Protein AF-A0AAD5H0U2-F1 (afdb_monomer_lite)

InterPro domains:
  IPR005595 Translocon-associated protein (TRAP), alpha subunit [PF03896] (40-201)
  IPR007701 Interferon-related developmental regulator, N-terminal [PF05004] (285-503)
  IPR011989 Armadillo-like helical [G3DSA:1.25.10.10] (291-511)
  IPR016024 Armadillo-type fold [SSF48371] (304-505)
  IPR039777 Interferon-related developmental regulator [PTHR12354] (258-502)

Secondary structure (DSSP, 8-state):
-HHHHHHHHHHHHHHHTT--------EEEEEE-SS-TTSEEETTSEEEEEEEEEE-SSS-EEEEEEEEEEEETTEEEEEEEEPPPEEEEEEEE-TT-EEEEEEEEE--TT--SSEEEEEEEEEEEETTEEEEEEEEEEEEEEE----SS-HHHHHHHHHHHHHHHHHHHHHHHHHHHTT-S--PPPPPPPPPPP--TTSTTTTSTT-TTTTS-------------------------------------------------------------------------------------HHHHHHHHTT-S-HHHHHHHHHHHHHHHTT--HHHHHHTHHHHHHHHHHHHHH--HHHHHHHHHHHHHHHHHH-SSHHHHHHHHHHHHHHHHHHHH-S-HHHHHHHHHHHHHHHHHH-SSHHHHHHHHHHHHHHHHHHHTT-S-HHHHHHHHHHHHHHHTTS-GGG--HHHHHHHHHHHHHHTTSS-HHHHHHHHHHHHHHHHHTTGGGSPPPPPPP--S---THHHHHTTS-PPPEEEE-TTS-EEEE-SHHHHHHHHHHHHHHTTHHHHHHHH-HHHHHHHT--PPPP------HHHHHHHTSTTSHHHHHHHHHHHHHHHHHHHHHHHTTTTT-

Radius of gyration: 42.43 Å; chains: 1; bounding box: 131×98×156 Å

Organism: NCBI:txid2649997

Sequence (634 aa):
MARAVALLFGAALLLAACGAVRAQEELEVHNWWPEHPTKSFFAGKPASCVLGVRNIGSSTLNVTYALANLASPYNASMNLYNFTSQYLGDVQLAQGGETSAEYSIHLPRQLPPREFILQLTLVYAAAGQFKTKLFFNETIQVIEEPTLFDTQLIGLYIIGLALVGFLAYLALEFGKSKGWVKKSKPAPRPAAISTNKDEWLRGTAADPKLKKRTLPASQTAAQNGLLESAEPASFSSSLEARDTRTVMGRRKSSAGGSEHDSESLCSREDLGSRASGGRRGSGARDRDEDYEELEVDPFDTAVEQLYEKRATTRESALSTLVGLMATYRYDDCAFREDTLTQLFLTSMRRGKEAEACLAAKALGLHVTTLGASNASEGIYREAEPLMEPMLLTGKNAAVRVAVAEALSVLCFIGSEGAAETLHSMHTLWRVVMAGWKHSAASAVVTAALRGWAFLLTTVPSHQLDSHFVETHLGLLAQLLNGSDVDVRGAAGEAIALLWEMGDLSSLPESPRPPPSTRQPNSLAALAGEYVPEQKVKLRHGDALVVRGLPDNIRFNYLRSYLADAFQSHLQSNELLHEVFRFSPAEEPEERLTPLEKRLFRSKSSTDMRDRTEQRRKERATMSHYKHGSLADYA

Foldseek 3Di:
DVVVVVVVVVVVVVVVVVPPPPPPPQKDKDKDWPPCNVLEAEAQDKTKIKIKIWGQHQFKKWFFKKWKFKAAPVDPVHTPGTFDIDTFPRDIAHHGRMDIGMDMDGHHNPDPFAKIWMWMKTWMDTPRDIDIDTNGTDIGTYHYDPDPDDPVVVVVVVVVVVVVVVVVVVVVVVCVVVVVDDDDDDDDDPDDDDPPVCPVVPPPPNNPVVVPDDDDDDDDDDDDDDDDDDDDDDDDDDDDDDDDDDDDDDDDDDDDDDDDDDDDDDDDDDDDDDDDDDDDDDDDDDDPPPPPPPDDDLLVVLLVQLPDPDQVSVLVSLVSLLVVLLLQPQVSLVVCLVSLLVSLLVQLVPDDLSSNLSSLLSLLSSLLSPFQDPSLQVSLVVVVVSLLCCLQVNPDQNSNLSSLLSNLSSCVGHPPDQVSLVVNLVSLVSLLVCVVVVNHDPSSNLSSLLSNLLSLLRHALVVLDPVVCVVLVVSLVVQLVDPDPSSVLSSLLSNLSSCVSNVVVPPDDDDDDDDDPDDDPSVVSVVVNDDDWDWDAAPQGDIQTADDSNRVSNVVSVCVSSPSSVRSCCQPPPNVCVSSVHDDDDDDPPPQPPVRVCQCVDCPHPVNVVVVVVVVVVVVVVVVVVVVVVVVPD

pLDDT: mean 75.13, std 23.37, range [25.98, 98.56]

Structure (mmCIF, N/CA/C/O backbone):
data_AF-A0AAD5H0U2-F1
#
_entry.id   AF-A0AAD5H0U2-F1
#
loop_
_atom_site.group_PDB
_atom_site.id
_atom_site.type_symbol
_atom_site.label_atom_id
_atom_site.label_alt_id
_atom_site.label_comp_id
_atom_site.label_asym_id
_atom_site.label_entity_id
_atom_site.label_seq_id
_atom_site.pdbx_PDB_ins_code
_atom_site.Cartn_x
_atom_site.Cartn_y
_atom_site.Cartn_z
_atom_site.occupancy
_atom_site.B_iso_or_equiv
_atom_site.auth_seq_id
_atom_site.auth_comp_id
_atom_site.auth_asym_id
_atom_site.auth_atom_id
_atom_site.pdbx_PDB_model_num
ATOM 1 N N . MET A 1 1 ? 58.559 12.120 -14.656 1.00 51.09 1 MET A N 1
ATOM 2 C CA . MET A 1 1 ? 57.139 12.067 -14.241 1.00 51.09 1 MET A CA 1
ATOM 3 C C . MET A 1 1 ? 56.385 13.362 -14.560 1.00 51.09 1 MET A C 1
ATOM 5 O O . MET A 1 1 ? 55.774 13.407 -15.618 1.00 51.09 1 MET A O 1
ATOM 9 N N . ALA A 1 2 ? 56.468 14.433 -13.755 1.00 46.28 2 ALA A N 1
ATOM 10 C CA . ALA A 1 2 ? 55.566 15.600 -13.867 1.00 46.28 2 ALA A CA 1
ATOM 11 C C . ALA A 1 2 ? 55.479 16.286 -15.256 1.00 46.28 2 ALA A C 1
ATOM 13 O O . ALA A 1 2 ? 54.396 16.678 -15.679 1.00 46.28 2 ALA A O 1
ATOM 14 N N . ARG A 1 3 ? 56.586 16.385 -16.010 1.00 42.12 3 ARG A N 1
ATOM 15 C CA . ARG A 1 3 ? 56.593 17.014 -17.350 1.00 42.12 3 ARG A CA 1
ATOM 16 C C . ARG A 1 3 ? 55.916 16.198 -18.463 1.00 42.12 3 ARG A C 1
ATOM 18 O O . ARG A 1 3 ? 55.515 16.789 -19.457 1.00 42.12 3 ARG A O 1
ATOM 25 N N . ALA A 1 4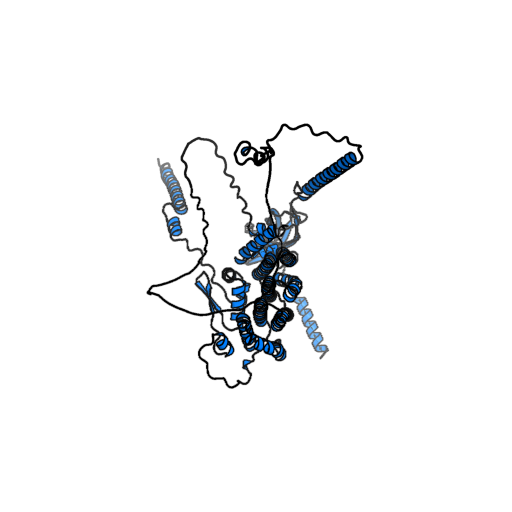 ? 55.765 14.881 -18.307 1.00 43.44 4 ALA A N 1
ATOM 26 C CA . ALA A 1 4 ? 55.090 14.041 -19.305 1.00 43.44 4 ALA A CA 1
ATOM 27 C C . ALA A 1 4 ? 53.557 14.106 -19.167 1.00 43.44 4 ALA A C 1
ATOM 29 O O . ALA A 1 4 ? 52.842 14.135 -20.164 1.00 43.44 4 ALA A O 1
ATOM 30 N N . VAL A 1 5 ? 53.059 14.205 -17.929 1.00 45.62 5 VAL A N 1
ATOM 31 C CA . VAL A 1 5 ? 51.620 14.311 -17.634 1.00 45.62 5 VAL A CA 1
ATOM 32 C C . VAL A 1 5 ? 51.046 15.638 -18.149 1.00 45.62 5 VAL A C 1
ATOM 34 O O . VAL A 1 5 ? 49.972 15.649 -18.742 1.00 45.62 5 VAL A O 1
ATOM 37 N N . ALA A 1 6 ? 51.792 16.741 -18.021 1.00 42.88 6 ALA A N 1
ATOM 38 C CA . ALA A 1 6 ? 51.368 18.054 -18.518 1.00 42.88 6 ALA A CA 1
ATOM 39 C C . ALA A 1 6 ? 51.162 18.101 -20.049 1.00 42.88 6 ALA A C 1
ATOM 41 O O . ALA A 1 6 ? 50.244 18.767 -20.521 1.00 42.88 6 ALA A O 1
ATOM 42 N N . LEU A 1 7 ? 51.974 17.374 -20.827 1.00 45.50 7 LEU A N 1
ATOM 43 C CA . LEU A 1 7 ? 51.831 17.306 -22.288 1.00 45.50 7 LEU A CA 1
ATOM 44 C C . LEU A 1 7 ? 50.640 16.441 -22.727 1.00 45.50 7 LEU A C 1
ATOM 46 O O . LEU A 1 7 ? 49.968 16.792 -23.693 1.00 45.50 7 LEU A O 1
ATOM 50 N N . LEU A 1 8 ? 50.332 15.363 -21.998 1.00 42.50 8 LEU A N 1
ATOM 51 C CA . LEU A 1 8 ? 49.153 14.533 -22.271 1.00 42.50 8 LEU A CA 1
ATOM 52 C C . LEU A 1 8 ? 47.843 15.266 -21.942 1.00 42.50 8 LEU A C 1
ATOM 54 O O . LEU A 1 8 ? 46.913 15.227 -22.744 1.00 42.50 8 LEU A O 1
ATOM 58 N N . PHE A 1 9 ? 47.788 16.012 -20.832 1.00 41.91 9 PHE A N 1
ATOM 59 C CA . PHE A 1 9 ? 46.635 16.872 -20.529 1.00 41.91 9 PHE A CA 1
ATOM 60 C C . PHE A 1 9 ? 46.504 18.055 -21.504 1.00 41.91 9 PHE A C 1
ATOM 62 O O . PHE A 1 9 ? 45.391 18.385 -21.907 1.00 41.91 9 PHE A O 1
ATOM 69 N N . GLY A 1 10 ? 47.616 18.654 -21.949 1.00 41.25 10 GLY A N 1
ATOM 70 C CA . GLY A 1 10 ? 47.598 19.707 -22.972 1.00 41.25 10 GLY A CA 1
ATOM 71 C C . GLY A 1 10 ? 47.077 19.225 -24.332 1.00 41.25 10 GLY A C 1
ATOM 72 O O . GLY A 1 10 ? 46.270 19.909 -24.959 1.00 41.25 10 GLY A O 1
ATOM 73 N N . ALA A 1 11 ? 47.477 18.025 -24.766 1.00 42.22 11 ALA A N 1
ATOM 74 C CA . ALA A 1 11 ? 46.985 17.418 -26.004 1.00 42.22 11 ALA A CA 1
ATOM 75 C C . ALA A 1 11 ? 45.500 17.021 -25.915 1.00 42.22 11 ALA A C 1
ATOM 77 O O . ALA A 1 11 ? 44.752 17.247 -26.866 1.00 42.22 11 ALA A O 1
ATOM 78 N N . ALA A 1 12 ? 45.049 16.497 -24.769 1.00 40.84 12 ALA A N 1
ATOM 79 C CA . ALA A 1 12 ? 43.639 16.180 -24.541 1.00 40.84 12 ALA A CA 1
ATOM 80 C C . ALA A 1 12 ? 42.747 17.438 -24.550 1.00 40.84 12 ALA A C 1
ATOM 82 O O . ALA A 1 12 ? 41.661 17.411 -25.126 1.00 40.84 12 ALA A O 1
ATOM 83 N N . LEU A 1 13 ? 43.218 18.558 -23.987 1.00 39.84 13 LEU A N 1
ATOM 84 C CA . LEU A 1 13 ? 42.472 19.822 -23.990 1.00 39.84 13 LEU A CA 1
ATOM 85 C C . LEU A 1 13 ? 42.392 20.454 -25.395 1.00 39.84 13 LEU A C 1
ATOM 87 O O . LEU A 1 13 ? 41.360 21.014 -25.759 1.00 39.84 13 LEU A O 1
ATOM 91 N N . LEU A 1 14 ? 43.442 20.315 -26.214 1.00 35.66 14 LEU A N 1
ATOM 92 C CA . LEU A 1 14 ? 43.437 20.755 -27.617 1.00 35.66 14 LEU A CA 1
ATOM 93 C C . LEU A 1 14 ? 42.592 19.855 -28.535 1.00 35.66 14 LEU A C 1
ATOM 95 O O . LEU A 1 14 ? 41.986 20.360 -29.478 1.00 35.66 14 LEU A O 1
ATOM 99 N N . LEU A 1 15 ? 42.483 18.555 -28.244 1.00 37.56 15 LEU A N 1
ATOM 100 C CA . LEU A 1 15 ? 41.552 17.659 -28.941 1.00 37.56 15 LEU A CA 1
ATOM 101 C C . LEU A 1 15 ? 40.092 17.893 -28.518 1.00 37.56 15 LEU A C 1
ATOM 103 O O . LEU A 1 15 ? 39.211 17.883 -29.375 1.00 37.56 15 LEU A O 1
ATOM 107 N N . ALA A 1 16 ? 39.830 18.216 -27.247 1.00 37.59 16 ALA A N 1
ATOM 108 C CA . ALA A 1 16 ? 38.506 18.651 -26.795 1.00 37.59 16 ALA A CA 1
ATOM 109 C C . ALA A 1 16 ? 38.074 19.980 -27.453 1.00 37.59 16 ALA A C 1
ATOM 111 O O . ALA A 1 16 ? 36.916 20.131 -27.838 1.00 37.59 16 ALA A O 1
ATOM 112 N N . ALA A 1 17 ? 39.009 20.912 -27.670 1.00 37.09 17 ALA A N 1
ATOM 113 C CA . ALA A 1 17 ? 38.752 22.175 -28.368 1.00 37.09 17 ALA A CA 1
ATOM 114 C C . ALA A 1 17 ? 38.526 22.028 -29.891 1.00 37.09 17 ALA A C 1
ATOM 116 O O . ALA A 1 17 ? 38.023 22.956 -30.520 1.00 37.09 17 ALA A O 1
ATOM 117 N N . CYS A 1 18 ? 38.866 20.879 -30.487 1.00 38.56 18 CYS A N 1
ATOM 118 C CA . CYS A 1 18 ? 38.651 20.591 -31.912 1.00 38.56 18 CYS A CA 1
ATOM 119 C C . CYS A 1 18 ? 37.431 19.675 -32.170 1.00 38.56 18 CYS A C 1
ATOM 121 O O . CYS A 1 18 ? 37.037 19.472 -33.314 1.00 38.56 18 CYS A O 1
ATOM 123 N N . GLY A 1 19 ? 36.809 19.142 -31.108 1.00 36.16 19 GLY A N 1
ATOM 124 C CA . GLY A 1 19 ? 35.650 18.241 -31.174 1.00 36.16 19 GLY A CA 1
ATOM 125 C C . GLY A 1 19 ? 34.279 18.927 -31.147 1.00 36.16 19 GLY A C 1
ATOM 126 O O . GLY A 1 19 ? 33.264 18.264 -31.346 1.00 36.16 19 GLY A O 1
ATOM 127 N N . ALA A 1 20 ? 34.220 20.245 -30.937 1.00 38.16 20 ALA A N 1
ATOM 128 C CA . ALA A 1 20 ? 32.982 21.017 -31.018 1.00 38.16 20 ALA A CA 1
ATOM 129 C C . ALA A 1 20 ? 32.611 21.324 -32.480 1.00 38.16 20 ALA A C 1
ATOM 131 O O . ALA A 1 20 ? 32.548 22.485 -32.895 1.00 38.16 20 ALA A O 1
ATOM 132 N N . VAL A 1 21 ? 32.318 20.277 -33.259 1.00 37.50 21 VAL A N 1
ATOM 133 C CA . VAL A 1 21 ? 31.490 20.429 -34.460 1.00 37.50 21 VAL A CA 1
ATOM 134 C C . VAL A 1 21 ? 30.130 20.909 -33.969 1.00 37.50 21 VAL A C 1
ATOM 136 O O . VAL A 1 21 ? 29.299 20.116 -33.528 1.00 37.50 21 VAL A O 1
ATOM 139 N N . ARG A 1 22 ? 29.910 22.229 -34.003 1.00 35.88 22 ARG A N 1
ATOM 140 C CA . ARG A 1 22 ? 28.562 22.790 -33.910 1.00 35.88 22 ARG A CA 1
ATOM 141 C C . ARG A 1 22 ? 27.744 22.086 -34.983 1.00 35.88 22 ARG A C 1
ATOM 143 O O . ARG A 1 22 ? 28.057 22.237 -36.163 1.00 35.88 22 ARG A O 1
ATOM 150 N N . ALA A 1 23 ? 26.744 21.308 -34.573 1.00 42.91 23 ALA A N 1
ATOM 151 C CA . ALA A 1 23 ? 25.759 20.781 -35.501 1.00 42.91 23 ALA A CA 1
ATOM 152 C C . ALA A 1 23 ? 25.194 21.984 -36.258 1.00 42.91 23 ALA A C 1
ATOM 154 O O . ALA A 1 23 ? 24.622 22.888 -35.647 1.00 42.91 23 ALA A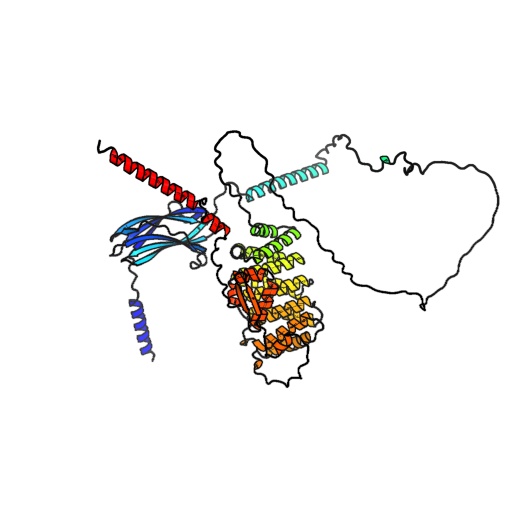 O 1
ATOM 155 N N . GLN A 1 24 ? 25.471 22.054 -37.559 1.00 52.97 24 GLN A N 1
ATOM 156 C CA . GLN A 1 24 ? 25.065 23.189 -38.368 1.00 52.97 24 GLN A CA 1
ATOM 157 C C . GLN A 1 24 ? 23.539 23.171 -38.413 1.00 52.97 24 GLN A C 1
ATOM 159 O O . GLN A 1 24 ? 22.956 22.193 -38.875 1.00 52.97 24 GLN A O 1
ATOM 164 N N . GLU A 1 25 ? 22.891 24.193 -37.852 1.00 61.59 25 GLU A N 1
ATOM 165 C CA . GLU A 1 25 ? 21.433 24.218 -37.762 1.00 61.59 25 GLU A CA 1
ATOM 166 C C . GLU A 1 25 ? 20.844 24.359 -39.168 1.00 61.59 25 GLU A C 1
ATOM 168 O O . GLU A 1 25 ? 20.844 25.428 -39.771 1.00 61.59 25 GLU A O 1
ATOM 173 N N . GLU A 1 26 ? 20.371 23.236 -39.709 1.00 74.19 26 GLU A N 1
ATOM 174 C CA . GLU A 1 26 ? 19.729 23.156 -41.024 1.00 74.19 26 GLU A CA 1
ATOM 175 C C . GLU A 1 26 ? 18.341 23.827 -41.028 1.00 74.19 26 GLU A C 1
ATOM 177 O O . GLU A 1 26 ? 17.820 24.166 -42.090 1.00 74.19 26 GLU A O 1
ATOM 182 N N . LEU A 1 27 ? 17.740 24.024 -39.850 1.00 85.75 27 LEU A N 1
ATOM 183 C CA . LEU A 1 27 ? 16.349 24.429 -39.680 1.00 85.75 27 LEU A CA 1
ATOM 184 C C . LEU A 1 27 ? 16.178 25.382 -38.490 1.00 85.75 27 LEU A C 1
ATOM 186 O O . LEU A 1 27 ? 16.463 25.013 -37.346 1.00 85.75 27 LEU A O 1
ATOM 190 N N . GLU A 1 28 ? 15.647 26.570 -38.764 1.00 90.25 28 GLU A N 1
ATOM 191 C CA . GLU A 1 28 ? 15.173 27.526 -37.761 1.00 90.25 28 GLU A CA 1
ATOM 192 C C . GLU A 1 28 ? 13.647 27.426 -37.648 1.00 90.25 28 GLU A C 1
ATOM 194 O O . GLU A 1 28 ? 12.942 27.263 -38.648 1.00 90.25 28 GLU A O 1
ATOM 199 N N . VAL A 1 29 ? 13.136 27.477 -36.416 1.00 92.00 29 VAL A N 1
ATOM 200 C CA . VAL A 1 29 ? 11.700 27.409 -36.127 1.00 92.00 29 VAL A CA 1
ATOM 201 C C . VAL A 1 29 ? 11.357 28.472 -35.094 1.00 92.00 29 VAL A C 1
ATOM 203 O O . VAL A 1 29 ? 11.872 28.453 -33.976 1.00 92.00 29 VAL A O 1
ATOM 206 N N . HIS A 1 30 ? 10.462 29.379 -35.461 1.00 91.31 30 HIS A N 1
ATOM 207 C CA . HIS A 1 30 ? 9.840 30.334 -34.554 1.00 91.31 30 HIS A CA 1
ATOM 208 C C . HIS A 1 30 ? 8.460 29.824 -34.141 1.00 91.31 30 HIS A C 1
ATOM 210 O O . HIS A 1 30 ? 7.782 29.157 -34.919 1.00 91.31 30 HIS A O 1
ATOM 216 N N . ASN A 1 31 ? 8.032 30.163 -32.929 1.00 91.94 31 ASN A N 1
ATOM 217 C CA . ASN A 1 31 ? 6.701 29.860 -32.417 1.00 91.94 31 ASN A CA 1
ATOM 218 C C . ASN A 1 31 ? 5.992 31.154 -32.005 1.00 91.94 31 ASN A C 1
ATOM 220 O O . ASN A 1 31 ? 6.633 32.108 -31.559 1.00 91.94 31 ASN A O 1
ATOM 224 N N . TRP A 1 32 ? 4.673 31.182 -32.158 1.00 91.75 32 TRP A N 1
ATOM 225 C CA . TRP A 1 32 ? 3.825 32.288 -31.738 1.00 91.75 32 TRP A CA 1
ATOM 226 C C . TRP A 1 32 ? 2.471 31.759 -31.259 1.00 91.75 32 TRP A C 1
ATOM 228 O O . TRP A 1 32 ? 1.902 30.851 -31.859 1.00 91.75 32 TRP A O 1
ATOM 238 N N . TRP A 1 33 ? 1.957 32.334 -30.173 1.00 92.19 33 TRP A N 1
ATOM 239 C CA . TRP A 1 33 ? 0.697 31.949 -29.538 1.00 92.19 33 TRP A CA 1
ATOM 240 C C . TRP A 1 33 ? -0.270 33.142 -29.599 1.00 92.19 33 TRP A C 1
ATOM 242 O O . TRP A 1 33 ? -0.166 34.031 -28.750 1.00 92.19 33 TRP A O 1
ATOM 252 N N . PRO A 1 34 ? -1.179 33.213 -30.593 1.00 85.56 34 PRO A N 1
ATOM 253 C CA . PRO A 1 34 ? -2.031 34.388 -30.798 1.00 85.56 34 PRO A CA 1
ATOM 254 C C . PRO A 1 34 ? -2.994 34.642 -29.632 1.00 85.56 34 PRO A C 1
ATOM 256 O O . PRO A 1 34 ? -3.197 35.785 -29.230 1.00 85.56 34 PRO A O 1
ATOM 259 N N . GLU A 1 35 ? -3.559 33.569 -29.074 1.00 85.50 35 GLU A N 1
ATOM 260 C CA . GLU A 1 35 ? -4.569 33.616 -28.005 1.00 85.50 35 GLU A CA 1
ATOM 261 C C . GLU A 1 35 ? -3.949 33.588 -26.597 1.00 85.50 35 GLU A C 1
ATOM 263 O O . GLU A 1 35 ? -4.557 34.056 -25.636 1.00 85.50 35 GLU A O 1
ATOM 268 N N . HIS A 1 36 ? -2.711 33.091 -26.478 1.00 87.69 36 HIS A N 1
ATOM 269 C CA . HIS A 1 36 ? -2.016 32.863 -25.205 1.00 87.69 36 HIS A CA 1
ATOM 270 C C . HIS A 1 36 ? -0.606 33.497 -25.170 1.00 87.69 36 HIS A C 1
ATOM 272 O O . HIS A 1 36 ? 0.373 32.806 -24.875 1.00 87.69 36 HIS A O 1
ATOM 278 N N . PRO A 1 37 ? -0.451 34.814 -25.430 1.00 85.62 37 PRO A N 1
ATOM 279 C CA . PRO A 1 37 ? 0.863 35.471 -25.493 1.00 85.62 37 PRO A CA 1
ATOM 280 C C . PRO A 1 37 ? 1.630 35.440 -24.158 1.00 85.62 37 PRO A C 1
ATOM 282 O O . PRO A 1 37 ? 2.854 35.533 -24.138 1.00 85.62 37 PRO A O 1
ATOM 285 N N . THR A 1 38 ? 0.918 35.284 -23.040 1.00 86.25 38 THR A N 1
ATOM 286 C CA . THR A 1 38 ? 1.452 35.128 -21.678 1.00 86.25 38 THR A CA 1
ATOM 287 C C . THR A 1 38 ? 1.783 33.680 -21.301 1.00 86.25 38 THR A C 1
ATOM 289 O O . THR A 1 38 ? 2.194 33.447 -20.169 1.00 86.25 38 THR A O 1
ATOM 292 N N . LYS A 1 39 ? 1.612 32.703 -22.211 1.00 88.69 39 LYS A N 1
ATOM 293 C CA . LYS A 1 39 ? 1.815 31.254 -21.965 1.00 88.69 39 LYS A CA 1
ATOM 294 C C . LYS A 1 39 ? 0.940 30.693 -20.829 1.00 88.69 39 LYS A C 1
ATOM 296 O O . LYS A 1 39 ? 1.278 29.697 -20.188 1.00 88.69 39 LYS A O 1
ATOM 301 N N . SER A 1 40 ? -0.196 31.348 -20.597 1.00 90.38 40 SER A N 1
ATOM 302 C CA . SER A 1 40 ? -1.229 30.976 -19.633 1.00 90.38 40 SER A CA 1
ATOM 303 C C . SER A 1 40 ? -2.427 30.370 -20.362 1.00 90.38 40 SER A C 1
ATOM 305 O O . SER A 1 40 ? -3.055 31.063 -21.166 1.00 90.38 40 SER A O 1
ATOM 307 N N . PHE A 1 41 ? -2.751 29.112 -20.082 1.00 90.94 41 PHE A N 1
ATOM 308 C CA . PHE A 1 41 ? -3.731 28.309 -20.815 1.00 90.94 41 PHE A CA 1
ATOM 309 C C . PHE A 1 41 ? -4.863 27.824 -19.904 1.00 90.94 41 PHE A C 1
ATOM 311 O O . PHE A 1 41 ? -4.659 27.634 -18.708 1.00 90.94 41 PHE A O 1
ATOM 318 N N . PHE A 1 42 ? -6.041 27.574 -20.476 1.00 89.31 42 PHE A N 1
ATOM 319 C CA . PHE A 1 42 ? -7.185 27.022 -19.746 1.00 89.31 42 PHE A CA 1
ATOM 320 C C . PHE A 1 42 ? -7.277 25.507 -19.941 1.00 89.31 42 PHE A C 1
ATOM 322 O O . PHE A 1 42 ? -7.196 25.013 -21.068 1.00 89.31 42 PHE A O 1
ATOM 329 N N . ALA A 1 43 ? -7.471 24.766 -18.848 1.00 87.19 43 ALA A N 1
ATOM 330 C CA . ALA A 1 43 ? -7.718 23.328 -18.910 1.00 87.19 43 ALA A CA 1
ATOM 331 C C . ALA A 1 43 ? -9.009 23.039 -19.701 1.00 87.19 43 ALA A C 1
ATOM 333 O O . ALA A 1 43 ? -10.048 23.656 -19.475 1.00 87.19 43 ALA A O 1
ATOM 334 N N . GLY A 1 44 ? -8.962 22.097 -20.643 1.00 82.25 44 GLY A N 1
ATOM 335 C CA . GLY A 1 44 ? -10.115 21.704 -21.454 1.00 82.25 44 GLY A CA 1
ATOM 336 C C . GLY A 1 44 ? -10.434 22.564 -22.673 1.00 82.25 44 GLY A C 1
ATOM 337 O O . GLY A 1 44 ? -11.437 22.277 -23.333 1.00 82.25 44 GLY A O 1
ATOM 338 N N . LYS A 1 45 ? -9.629 23.588 -22.983 1.00 84.88 45 LYS A N 1
ATOM 339 C CA . LYS A 1 45 ? -9.765 24.396 -24.203 1.00 84.88 45 LYS A CA 1
ATOM 340 C C . LYS A 1 45 ? -8.674 24.069 -25.233 1.00 84.88 45 LYS A C 1
ATOM 342 O O . LYS A 1 45 ? -7.569 23.675 -24.845 1.00 84.88 45 LYS A O 1
ATOM 347 N N . PRO A 1 46 ? -8.973 24.209 -26.540 1.00 87.94 46 PRO A N 1
ATOM 348 C CA . PRO A 1 46 ? -7.940 24.226 -27.565 1.00 87.94 46 PRO A CA 1
ATOM 349 C C . PRO A 1 46 ? -7.035 25.445 -27.372 1.00 87.94 46 PRO A C 1
ATOM 351 O O . PRO A 1 46 ? -7.499 26.501 -26.947 1.00 87.94 46 PRO A O 1
ATOM 354 N N . ALA A 1 47 ? -5.765 25.303 -27.732 1.00 89.75 47 ALA A N 1
ATOM 355 C CA . ALA A 1 47 ? -4.836 26.410 -27.877 1.00 89.75 47 ALA A CA 1
ATOM 356 C C . ALA A 1 47 ? -3.957 26.184 -29.111 1.00 89.75 47 ALA A C 1
ATOM 358 O O . ALA A 1 47 ? -3.318 25.137 -29.247 1.00 89.75 47 ALA A O 1
ATOM 359 N N . SER A 1 48 ? -3.913 27.170 -30.005 1.00 90.62 48 SER A N 1
ATOM 360 C CA . SER A 1 48 ? -3.152 27.085 -31.254 1.00 90.62 48 SER A CA 1
ATOM 361 C C . SER A 1 48 ? -1.792 27.777 -31.170 1.00 90.62 48 SER A C 1
ATOM 363 O O . SER A 1 48 ? -1.679 28.944 -30.785 1.00 90.62 48 SER A O 1
ATOM 365 N N . CYS A 1 49 ? -0.758 27.054 -31.598 1.00 91.81 49 CYS A N 1
ATOM 366 C CA . CYS A 1 49 ? 0.586 27.556 -31.840 1.00 91.81 49 CYS A CA 1
ATOM 367 C C . CYS A 1 49 ? 0.803 27.725 -33.346 1.00 91.81 49 CYS A C 1
ATOM 369 O O . CYS A 1 49 ? 0.687 26.765 -34.108 1.00 91.81 49 CYS A O 1
ATOM 371 N N . VAL A 1 50 ? 1.169 28.926 -33.782 1.00 92.31 50 VAL A N 1
ATOM 372 C CA . VAL A 1 50 ? 1.645 29.168 -35.145 1.00 92.31 50 VAL A CA 1
ATOM 373 C C . VAL A 1 50 ? 3.156 28.965 -35.155 1.00 92.31 50 VAL A C 1
ATOM 375 O O . VAL A 1 50 ? 3.888 29.696 -34.485 1.00 92.31 50 VAL A O 1
ATOM 378 N N . LEU A 1 51 ? 3.628 27.984 -35.922 1.00 91.94 51 LEU A N 1
ATOM 379 C CA . LEU A 1 51 ? 5.049 27.740 -36.144 1.00 91.94 51 LEU A CA 1
ATOM 380 C C . LEU A 1 51 ? 5.487 28.296 -37.504 1.00 91.94 51 LEU A C 1
ATOM 382 O O . LEU A 1 51 ? 4.928 27.951 -38.545 1.00 91.94 51 LEU A O 1
ATOM 386 N N . GLY A 1 52 ? 6.503 29.156 -37.494 1.00 92.38 52 GLY A N 1
ATOM 387 C CA . GLY A 1 52 ? 7.204 29.625 -38.690 1.00 92.38 52 GLY A CA 1
ATOM 388 C C . GLY A 1 52 ? 8.480 28.815 -38.880 1.00 92.38 52 GLY A C 1
ATOM 389 O O . GLY A 1 52 ? 9.329 28.806 -37.994 1.00 92.38 52 GLY A O 1
ATOM 390 N N . VAL A 1 53 ? 8.618 28.125 -40.009 1.00 93.06 53 VAL A N 1
ATOM 391 C CA . VAL A 1 53 ? 9.715 27.188 -40.288 1.00 93.06 53 VAL A CA 1
ATOM 392 C C . VAL A 1 53 ? 10.553 27.713 -41.448 1.00 93.06 53 VAL A C 1
ATOM 394 O O . VAL A 1 53 ? 10.021 27.929 -42.537 1.00 93.06 53 VAL A O 1
ATOM 397 N N . ARG A 1 54 ? 11.862 27.874 -41.231 1.00 92.81 54 ARG A N 1
ATOM 398 C CA . ARG A 1 54 ? 12.825 28.405 -42.205 1.00 92.81 54 ARG A CA 1
ATOM 399 C C . ARG A 1 54 ? 13.955 27.414 -42.471 1.00 92.81 54 ARG A C 1
ATOM 401 O O . ARG A 1 54 ? 14.694 27.038 -41.561 1.00 92.81 54 ARG A O 1
ATOM 408 N N . ASN A 1 55 ? 14.140 27.037 -43.735 1.00 91.50 55 ASN A N 1
ATOM 409 C CA . ASN A 1 55 ? 15.268 26.205 -44.152 1.00 91.50 55 ASN A CA 1
ATOM 410 C C . ASN A 1 55 ? 16.548 27.053 -44.284 1.00 91.50 55 ASN A C 1
ATOM 412 O O . ASN A 1 55 ? 16.651 27.892 -45.181 1.00 91.50 55 ASN A O 1
ATOM 416 N N . ILE A 1 56 ? 17.528 26.820 -43.409 1.00 88.31 56 ILE A N 1
ATOM 417 C CA . ILE A 1 56 ? 18.863 27.453 -43.449 1.00 88.31 56 ILE A CA 1
ATOM 418 C C . ILE A 1 56 ? 19.905 26.500 -44.071 1.00 88.31 56 ILE A C 1
ATOM 420 O O . ILE A 1 56 ? 20.958 26.930 -44.551 1.00 88.31 56 ILE A O 1
ATOM 424 N N . GLY A 1 57 ? 19.601 25.202 -44.113 1.00 82.06 57 GLY A N 1
ATOM 425 C CA . GLY A 1 57 ? 20.433 24.164 -44.702 1.00 82.06 57 GLY A CA 1
ATOM 426 C C . GLY A 1 57 ? 20.630 24.303 -46.215 1.00 82.06 57 GLY A C 1
ATOM 427 O O . GLY A 1 57 ? 19.900 24.983 -46.932 1.00 82.06 57 GLY A O 1
ATOM 428 N N . SER A 1 58 ? 21.645 23.606 -46.723 1.00 79.25 58 SER A N 1
ATOM 429 C CA . SER A 1 58 ? 21.980 23.544 -48.154 1.00 79.25 58 SER A CA 1
ATOM 430 C C . SER A 1 58 ? 21.163 22.515 -48.946 1.00 79.25 58 SER A C 1
ATOM 432 O O . SER A 1 58 ? 21.358 22.382 -50.153 1.00 79.25 58 SER A O 1
ATOM 434 N N . SER A 1 59 ? 20.273 21.766 -48.288 1.00 84.12 59 SER A N 1
ATOM 435 C CA . SER A 1 59 ? 19.456 20.712 -48.902 1.00 84.12 59 SER A CA 1
ATOM 436 C C . SER A 1 59 ? 17.965 21.010 -48.762 1.00 84.12 59 SER A C 1
ATOM 438 O O . SER A 1 59 ? 17.556 21.780 -47.894 1.00 84.12 59 SER A O 1
ATOM 440 N N . THR A 1 60 ? 17.146 20.420 -49.631 1.00 86.31 60 THR A N 1
ATOM 441 C CA . THR A 1 60 ? 15.688 20.513 -49.534 1.00 86.31 60 THR A CA 1
ATOM 442 C C . THR A 1 60 ? 15.185 19.750 -48.310 1.00 86.31 60 THR A C 1
ATOM 444 O O . THR A 1 60 ? 15.556 18.595 -48.084 1.00 86.31 60 THR A O 1
ATOM 447 N N . LEU A 1 61 ? 14.326 20.400 -47.527 1.00 89.31 61 LEU A N 1
ATOM 448 C CA . LEU A 1 61 ? 13.707 19.836 -46.327 1.00 89.31 61 LEU A CA 1
ATOM 449 C C . LEU A 1 61 ? 12.213 19.624 -46.571 1.00 89.31 61 LEU A C 1
ATOM 451 O O . LEU A 1 61 ? 11.601 20.404 -47.294 1.00 89.31 61 LEU A O 1
ATOM 455 N N . ASN A 1 62 ? 11.618 18.608 -45.951 1.00 89.81 62 ASN A N 1
ATOM 456 C CA . ASN A 1 62 ? 10.180 18.354 -46.014 1.00 89.81 62 ASN A CA 1
ATOM 457 C C . ASN A 1 62 ? 9.567 18.465 -44.616 1.00 89.81 62 ASN A C 1
ATOM 459 O O . ASN A 1 62 ? 9.957 17.706 -43.731 1.00 89.81 62 ASN A O 1
ATOM 463 N N . VAL A 1 63 ? 8.638 19.393 -44.391 1.00 90.19 63 VAL A N 1
ATOM 464 C CA . VAL A 1 63 ? 7.996 19.591 -43.079 1.00 90.19 63 VAL A CA 1
ATOM 465 C C . VAL A 1 63 ? 6.787 18.664 -42.966 1.00 90.19 63 VAL A C 1
ATOM 467 O O . VAL A 1 63 ? 5.836 18.813 -43.727 1.00 90.19 63 VAL A O 1
ATOM 470 N N . THR A 1 64 ? 6.836 17.695 -42.046 1.00 87.56 64 THR A N 1
ATOM 471 C CA . THR A 1 64 ? 5.946 16.517 -42.096 1.00 87.56 64 THR A CA 1
ATOM 472 C C . THR A 1 64 ? 4.901 16.496 -40.977 1.00 87.56 64 THR A C 1
ATOM 474 O O . THR A 1 64 ? 3.706 16.523 -41.261 1.00 87.56 64 THR A O 1
ATOM 477 N N . TYR A 1 65 ? 5.319 16.521 -39.707 1.00 90.94 65 TYR A N 1
ATOM 478 C CA . TYR A 1 65 ? 4.426 16.447 -38.543 1.00 90.94 65 TYR A CA 1
ATOM 479 C C . TYR A 1 65 ? 4.906 17.368 -37.421 1.00 90.94 65 TYR A C 1
ATOM 481 O O . TYR A 1 65 ? 6.110 17.556 -37.246 1.00 90.94 65 TYR A O 1
ATOM 489 N N . ALA A 1 66 ? 3.979 17.870 -36.610 1.00 90.56 66 ALA A N 1
ATOM 490 C CA . ALA A 1 66 ? 4.267 18.396 -35.279 1.00 90.56 66 ALA A CA 1
ATOM 491 C C . ALA A 1 66 ? 3.678 17.465 -34.214 1.00 90.56 66 ALA A C 1
ATOM 493 O O . ALA A 1 66 ? 2.642 16.830 -34.420 1.00 90.56 66 ALA A O 1
ATOM 494 N N . LEU A 1 67 ? 4.361 17.375 -33.078 1.00 91.56 67 LEU A N 1
ATOM 495 C CA . LEU A 1 67 ? 3.935 16.623 -31.902 1.00 91.56 67 LEU A CA 1
ATOM 496 C C . LEU A 1 67 ? 4.295 17.403 -30.641 1.00 91.56 67 LEU A C 1
ATOM 498 O O . LEU A 1 67 ? 5.230 18.209 -30.648 1.00 91.56 67 LEU A O 1
ATOM 502 N N . ALA A 1 68 ? 3.579 17.142 -29.554 1.00 90.50 68 ALA A N 1
ATOM 503 C CA . ALA A 1 68 ? 3.878 17.739 -28.264 1.00 90.50 68 ALA A CA 1
ATOM 504 C C . ALA A 1 68 ? 3.745 16.737 -27.125 1.00 90.50 68 ALA A C 1
ATOM 506 O O . ALA A 1 68 ? 2.972 15.783 -27.209 1.00 90.50 68 ALA A O 1
ATOM 507 N N . ASN A 1 69 ? 4.451 17.013 -26.037 1.00 92.44 69 ASN A N 1
ATOM 508 C CA . ASN A 1 69 ? 4.237 16.381 -24.745 1.00 92.44 69 ASN A CA 1
ATOM 509 C C . ASN A 1 69 ? 4.030 17.457 -23.665 1.00 92.44 69 ASN A C 1
ATOM 511 O O . ASN A 1 69 ? 4.362 18.631 -23.852 1.00 92.44 69 ASN A O 1
ATOM 515 N N . LEU A 1 70 ? 3.455 17.040 -22.545 1.00 92.50 70 LEU A N 1
ATOM 516 C CA . LEU A 1 70 ? 3.381 17.797 -21.307 1.00 92.50 70 LEU A CA 1
ATOM 517 C C . LEU A 1 70 ? 4.157 17.014 -20.251 1.00 92.50 70 LEU A C 1
ATOM 519 O O . LEU A 1 70 ? 3.847 15.850 -20.001 1.00 92.50 70 LEU A O 1
ATOM 523 N N . ALA A 1 71 ? 5.146 17.639 -19.628 1.00 90.00 71 ALA A N 1
ATOM 524 C CA . ALA A 1 71 ? 5.997 17.054 -18.603 1.00 90.00 71 ALA A CA 1
ATOM 525 C C . ALA A 1 71 ? 5.829 17.764 -17.250 1.00 90.00 71 ALA A C 1
ATOM 527 O O . ALA A 1 71 ? 5.315 18.885 -17.152 1.00 90.00 71 ALA A O 1
ATOM 528 N N . SER A 1 72 ? 6.259 17.090 -16.185 1.00 87.00 72 SER A N 1
ATOM 529 C CA . SER A 1 72 ? 6.211 17.623 -14.821 1.00 87.00 72 SER A CA 1
ATOM 530 C C . SER A 1 72 ? 7.090 18.874 -14.660 1.00 87.00 72 SER A C 1
ATOM 532 O O . SER A 1 72 ? 8.228 18.866 -15.133 1.00 87.00 72 SER A O 1
ATOM 534 N N . PRO A 1 73 ? 6.638 19.922 -13.936 1.00 82.56 73 PRO A N 1
ATOM 535 C CA . PRO A 1 73 ? 7.458 21.109 -13.664 1.00 82.56 73 PRO A CA 1
ATOM 536 C C . PRO A 1 73 ? 8.735 20.789 -12.871 1.00 82.56 73 PRO A C 1
ATOM 538 O O . PRO A 1 73 ? 9.723 21.509 -12.979 1.00 82.56 73 PRO A O 1
ATOM 541 N N . TYR A 1 74 ? 8.738 19.697 -12.100 1.00 82.06 74 TYR A N 1
ATOM 542 C CA . TYR A 1 74 ? 9.891 19.267 -11.303 1.00 82.06 74 TYR A CA 1
ATOM 543 C C . TYR A 1 74 ? 10.903 18.437 -12.100 1.00 82.06 74 TYR A C 1
ATOM 545 O O . TYR A 1 74 ? 12.063 18.343 -11.703 1.00 82.06 74 TYR A O 1
ATOM 553 N N . ASN A 1 75 ? 10.477 17.808 -13.201 1.00 81.81 75 ASN A N 1
ATOM 554 C CA . ASN A 1 75 ? 11.340 16.958 -14.010 1.00 81.81 75 ASN A CA 1
ATOM 555 C C . ASN A 1 75 ? 10.849 16.861 -15.465 1.00 81.81 75 ASN A C 1
ATOM 557 O O . ASN A 1 75 ? 9.882 16.161 -15.766 1.00 81.81 75 ASN A O 1
ATOM 561 N N . ALA A 1 76 ? 11.595 17.491 -16.374 1.00 74.31 76 ALA A N 1
ATOM 562 C CA . ALA A 1 76 ? 11.322 17.505 -17.810 1.00 74.31 76 ALA A CA 1
ATOM 563 C C . ALA A 1 76 ? 11.481 16.141 -18.516 1.00 74.31 76 ALA A C 1
ATOM 565 O O . ALA A 1 76 ? 11.110 16.038 -19.683 1.00 74.31 76 ALA A O 1
ATOM 566 N N . SER A 1 77 ? 12.037 15.108 -17.862 1.00 75.19 77 SER A N 1
ATOM 567 C CA . SER A 1 77 ? 12.042 13.736 -18.402 1.00 75.19 77 SER A CA 1
ATOM 568 C C . SER A 1 77 ? 10.782 12.937 -18.051 1.00 75.19 77 SER A C 1
ATOM 570 O O . SER A 1 77 ? 10.518 11.914 -18.682 1.00 75.19 77 SER A O 1
ATOM 572 N N . MET A 1 78 ? 9.983 13.401 -17.083 1.00 80.19 78 MET A N 1
ATOM 573 C CA . MET A 1 78 ? 8.737 12.753 -16.678 1.00 80.19 78 MET A CA 1
ATOM 574 C C . MET A 1 78 ? 7.564 13.313 -17.490 1.00 80.19 78 MET A C 1
ATOM 576 O O . MET A 1 78 ? 6.924 14.292 -17.096 1.00 80.19 78 MET A O 1
ATOM 580 N N . ASN A 1 79 ? 7.302 12.686 -18.638 1.00 83.69 79 ASN A N 1
ATOM 581 C CA . ASN A 1 79 ? 6.142 12.979 -19.479 1.00 83.69 79 ASN A CA 1
ATOM 582 C C . ASN A 1 79 ? 4.851 12.559 -18.761 1.00 83.69 79 ASN A C 1
ATOM 584 O O . ASN A 1 79 ? 4.671 11.390 -18.439 1.00 83.69 79 ASN A O 1
ATOM 588 N N . LEU A 1 80 ? 3.956 13.519 -18.540 1.00 82.38 80 LEU A N 1
ATOM 589 C CA . LEU A 1 80 ? 2.625 13.330 -17.962 1.00 82.38 80 LEU A CA 1
ATOM 590 C C . LEU A 1 80 ? 1.561 13.091 -19.041 1.00 82.38 80 LEU A C 1
ATOM 592 O O . LEU A 1 80 ? 0.562 12.426 -18.787 1.00 82.38 80 LEU A O 1
ATOM 596 N N . TYR A 1 81 ? 1.746 13.661 -20.234 1.00 85.25 81 TYR A N 1
ATOM 597 C CA . TYR A 1 81 ? 0.799 13.526 -21.339 1.00 85.25 81 TYR A CA 1
ATOM 598 C C . TYR A 1 81 ? 1.507 13.640 -22.691 1.00 85.25 81 TYR A C 1
ATOM 600 O O . TYR A 1 81 ? 2.391 14.478 -22.854 1.00 85.25 81 TYR A O 1
ATOM 608 N N . ASN A 1 82 ? 1.094 12.845 -23.678 1.00 84.94 82 ASN A N 1
ATOM 609 C CA . ASN A 1 82 ? 1.531 12.979 -25.069 1.00 84.94 82 ASN A CA 1
ATOM 610 C C . ASN A 1 82 ? 0.329 13.400 -25.918 1.00 84.94 82 ASN A C 1
ATOM 612 O O . ASN A 1 82 ? -0.712 12.748 -25.878 1.00 84.94 82 ASN A O 1
ATOM 616 N N . PHE A 1 83 ? 0.469 14.476 -26.690 1.00 82.75 83 PHE A N 1
ATOM 617 C CA . PHE A 1 83 ? -0.581 14.953 -27.588 1.00 82.75 83 PHE A CA 1
ATOM 618 C C . PHE A 1 83 ? -0.491 14.256 -28.949 1.00 82.75 83 PHE A C 1
ATOM 620 O O . PHE A 1 83 ? 0.595 13.918 -29.424 1.00 82.75 83 PHE A O 1
ATOM 627 N N . THR A 1 84 ? -1.642 14.073 -29.598 1.00 73.94 84 THR A N 1
ATOM 628 C CA . THR A 1 84 ? -1.744 13.482 -30.937 1.00 73.94 84 THR A CA 1
ATOM 629 C C . THR A 1 84 ? -0.889 14.245 -31.949 1.00 73.94 84 THR A C 1
ATOM 631 O O . THR A 1 84 ? -1.002 15.463 -32.073 1.00 73.94 84 THR A O 1
ATOM 634 N N . SER A 1 85 ? -0.066 13.529 -32.719 1.00 83.19 85 SER A N 1
ATOM 635 C CA . SER A 1 85 ? 0.722 14.125 -33.801 1.00 83.19 85 SER A CA 1
ATOM 636 C C . SER A 1 85 ? -0.180 14.710 -34.892 1.00 83.19 85 SER A C 1
ATOM 638 O O . SER A 1 85 ? -1.027 14.000 -35.439 1.00 83.19 85 SER A O 1
ATOM 640 N N . GLN A 1 86 ? 0.053 15.963 -35.270 1.00 87.44 86 GLN A N 1
ATOM 641 C CA . GLN A 1 86 ? -0.668 16.641 -36.344 1.00 87.44 86 GLN A CA 1
ATOM 642 C C . GLN A 1 86 ? 0.180 16.644 -37.620 1.00 87.44 86 GLN A C 1
ATOM 644 O O . GLN A 1 86 ? 1.342 17.054 -37.609 1.00 87.44 86 GLN A O 1
ATOM 649 N N . TYR A 1 87 ? -0.405 16.189 -38.726 1.00 87.75 87 TYR A N 1
ATOM 650 C CA . TYR A 1 87 ? 0.221 16.232 -40.048 1.00 87.75 87 TYR A CA 1
ATOM 651 C C . TYR A 1 87 ? 0.201 17.656 -40.610 1.00 87.75 87 TYR A C 1
ATOM 653 O O . TYR A 1 87 ? -0.838 18.316 -40.594 1.00 87.75 87 TYR A O 1
ATOM 661 N N . LEU A 1 88 ? 1.346 18.115 -41.119 1.00 85.81 88 LEU A N 1
ATOM 662 C CA . LEU A 1 88 ? 1.557 19.479 -41.617 1.00 85.81 88 LEU A CA 1
ATOM 663 C C . LEU A 1 88 ? 1.642 19.563 -43.153 1.00 85.81 88 LEU A C 1
ATOM 665 O O . LEU A 1 88 ? 1.945 20.626 -43.689 1.00 85.81 88 LEU A O 1
ATOM 669 N N . GLY A 1 89 ? 1.350 18.469 -43.866 1.00 80.69 89 GLY A N 1
ATOM 670 C CA . GLY A 1 89 ? 1.150 18.486 -45.320 1.00 80.69 89 GLY A CA 1
ATOM 671 C C . GLY A 1 89 ? 2.383 18.230 -46.191 1.00 80.69 89 GLY A C 1
ATOM 672 O O . GLY A 1 89 ? 2.309 18.501 -47.385 1.00 80.69 89 GLY A O 1
ATOM 673 N N . ASP A 1 90 ? 3.489 17.724 -45.630 1.00 84.62 90 ASP A N 1
ATOM 674 C CA . ASP A 1 90 ? 4.724 17.401 -46.370 1.00 84.62 90 ASP A CA 1
ATOM 675 C C . ASP A 1 90 ? 5.225 18.571 -47.241 1.00 84.62 90 ASP A C 1
ATOM 677 O O . ASP A 1 90 ? 5.439 18.448 -48.451 1.00 84.62 90 ASP A O 1
ATOM 681 N N . VAL A 1 91 ? 5.388 19.740 -46.611 1.00 88.19 91 VAL A N 1
ATOM 682 C CA . VAL A 1 91 ? 5.768 20.979 -47.303 1.00 88.19 91 VAL A CA 1
ATOM 683 C C . VAL A 1 91 ? 7.261 20.973 -47.628 1.00 88.19 91 VAL A C 1
ATOM 685 O O . VAL A 1 91 ? 8.105 21.050 -46.731 1.00 88.19 91 VAL A O 1
ATOM 688 N N . GLN A 1 92 ? 7.581 20.939 -48.923 1.00 89.25 92 GLN A N 1
ATOM 689 C CA . GLN A 1 92 ? 8.953 21.003 -49.426 1.00 89.25 92 GLN A CA 1
ATOM 690 C C . GLN A 1 92 ? 9.499 22.436 -49.375 1.00 89.25 92 GLN A C 1
ATOM 692 O O . GLN A 1 92 ? 9.026 23.327 -50.081 1.00 89.25 92 GLN A O 1
ATOM 697 N N . LEU A 1 93 ? 10.551 22.641 -48.584 1.00 89.12 93 LEU A N 1
ATOM 698 C CA . LEU A 1 93 ? 11.290 23.894 -48.466 1.00 89.12 93 LEU A CA 1
ATOM 699 C C . LEU A 1 93 ? 12.632 23.802 -49.199 1.00 89.12 93 LEU A C 1
ATOM 701 O O . LEU A 1 93 ? 13.534 23.060 -48.797 1.00 89.12 93 LEU A O 1
ATOM 705 N N . ALA A 1 94 ? 12.796 24.618 -50.240 1.00 87.75 94 ALA A N 1
ATOM 706 C CA . ALA A 1 94 ? 14.103 24.913 -50.824 1.00 87.75 94 ALA A CA 1
ATOM 707 C C . ALA A 1 94 ? 15.000 25.681 -49.832 1.00 87.75 94 ALA A C 1
ATOM 709 O O . ALA A 1 94 ? 14.517 26.202 -48.826 1.00 87.75 94 ALA A O 1
ATOM 710 N N . GLN A 1 95 ? 16.304 25.768 -50.114 1.00 87.56 95 GLN A N 1
ATOM 711 C CA . GLN A 1 95 ? 17.243 26.561 -49.313 1.00 87.56 95 GLN A CA 1
ATOM 712 C C . GLN A 1 95 ? 16.760 28.017 -49.193 1.00 87.56 95 GLN A C 1
ATOM 714 O O . GLN A 1 95 ? 16.473 28.663 -50.199 1.00 87.56 95 GLN A O 1
ATOM 719 N N . GLY A 1 96 ? 16.682 28.536 -47.965 1.00 84.69 96 GLY A N 1
ATOM 720 C CA . GLY A 1 96 ? 16.163 29.875 -47.671 1.00 84.69 96 GLY A CA 1
ATOM 721 C C . GLY A 1 96 ? 14.637 30.008 -47.743 1.00 84.69 96 GLY A C 1
ATOM 722 O O . GLY A 1 96 ? 14.132 31.106 -47.528 1.00 84.69 96 GLY A O 1
ATOM 723 N N . GLY A 1 97 ? 13.909 28.927 -48.043 1.00 88.00 97 GLY A N 1
ATOM 724 C CA . GLY A 1 97 ? 12.450 28.903 -48.064 1.00 88.00 97 GLY A CA 1
ATOM 725 C C . GLY A 1 97 ? 11.841 28.917 -46.662 1.00 88.00 97 GLY A C 1
ATOM 726 O O . GLY A 1 97 ? 12.385 28.323 -45.726 1.00 88.00 97 GLY A O 1
ATOM 727 N N . GLU A 1 98 ? 10.685 29.564 -46.547 1.00 91.56 98 GLU A N 1
ATOM 728 C CA . GLU A 1 98 ? 9.904 29.692 -45.317 1.00 91.56 98 GLU A CA 1
ATOM 729 C C . GLU A 1 98 ? 8.482 29.158 -45.532 1.00 91.56 98 GLU A C 1
ATOM 731 O O . GLU A 1 98 ? 7.897 29.341 -46.600 1.00 91.56 98 GLU A O 1
ATOM 736 N N . THR A 1 99 ? 7.910 28.523 -44.509 1.00 90.62 99 THR A N 1
ATOM 737 C CA . THR A 1 99 ? 6.473 28.221 -44.433 1.00 90.62 99 THR A CA 1
ATOM 738 C C . THR A 1 99 ? 5.955 28.507 -43.029 1.00 90.62 99 THR A C 1
ATOM 740 O O . THR A 1 99 ? 6.717 28.489 -42.064 1.00 90.62 99 THR A O 1
ATOM 743 N N . SER A 1 100 ? 4.650 28.736 -42.902 1.00 91.50 100 SER A N 1
ATOM 744 C CA . SER A 1 100 ? 3.967 28.760 -41.607 1.00 91.50 100 SER A CA 1
ATOM 745 C C . SER A 1 100 ? 2.945 27.632 -41.540 1.00 91.50 100 SER A C 1
ATOM 747 O O . SER A 1 100 ? 2.315 27.301 -42.544 1.00 91.50 100 SER A O 1
ATOM 749 N N . ALA A 1 101 ? 2.819 27.020 -40.369 1.00 88.62 101 ALA A N 1
ATOM 750 C CA . ALA A 1 101 ? 1.829 25.994 -40.082 1.00 88.62 101 ALA A CA 1
ATOM 751 C C . ALA A 1 101 ? 1.224 26.236 -38.694 1.00 88.62 101 ALA A C 1
ATOM 753 O O . ALA A 1 101 ? 1.842 26.872 -37.840 1.00 88.62 101 ALA A O 1
ATOM 754 N N . GLU A 1 102 ? 0.017 25.729 -38.472 1.00 90.81 102 GLU A N 1
ATOM 755 C CA . GLU A 1 102 ? -0.682 25.825 -37.192 1.00 90.81 102 GLU A CA 1
ATOM 756 C C . GLU A 1 102 ? -0.721 24.448 -36.523 1.00 90.81 102 GLU A C 1
ATOM 758 O O . GLU A 1 102 ? -1.024 23.444 -37.171 1.00 90.81 102 GLU A O 1
ATOM 763 N N . TYR A 1 103 ? -0.405 24.411 -35.232 1.00 90.38 103 TYR A N 1
ATOM 764 C CA . TYR A 1 103 ? -0.447 23.220 -34.394 1.00 90.38 103 TYR A CA 1
ATOM 765 C C . TYR A 1 103 ? -1.351 23.465 -33.183 1.00 90.38 103 TYR A C 1
ATOM 767 O O . TYR A 1 103 ? -1.069 24.350 -32.373 1.00 90.38 103 TYR A O 1
ATOM 775 N N . SER A 1 104 ? -2.428 22.690 -33.052 1.00 89.50 104 SER A N 1
ATOM 776 C CA . SER A 1 104 ? -3.452 22.901 -32.020 1.00 89.50 104 SER A CA 1
ATOM 777 C C . SER A 1 104 ? -3.366 21.844 -30.920 1.00 89.50 104 SER A C 1
ATOM 779 O O . SER A 1 104 ? -3.641 20.665 -31.147 1.00 89.50 104 SER A O 1
ATOM 781 N N . ILE A 1 105 ? -3.043 22.269 -29.697 1.00 90.69 105 ILE A N 1
ATOM 782 C CA . ILE A 1 105 ? -3.056 21.407 -28.507 1.00 90.69 105 ILE A CA 1
ATOM 783 C C . ILE A 1 105 ? -4.390 21.516 -27.768 1.00 90.69 105 ILE A C 1
ATOM 785 O O . ILE A 1 105 ? -5.035 22.559 -27.783 1.00 90.69 105 ILE A O 1
ATOM 789 N N . HIS A 1 106 ? -4.799 20.435 -27.107 1.00 89.31 106 HIS A N 1
ATOM 790 C CA . HIS A 1 106 ? -6.011 20.383 -26.288 1.00 89.31 106 HIS A CA 1
ATOM 791 C C . HIS A 1 106 ? -5.627 19.878 -24.900 1.00 89.31 106 HIS A C 1
ATOM 793 O O . HIS A 1 106 ? -5.381 18.688 -24.717 1.00 89.31 106 HIS A O 1
ATOM 799 N N . LEU A 1 107 ? -5.523 20.785 -23.929 1.00 88.12 107 LEU A N 1
ATOM 800 C CA . LEU A 1 107 ? -5.151 20.433 -22.558 1.00 88.12 107 LEU A CA 1
ATOM 801 C C . LEU A 1 107 ? -6.295 19.650 -21.883 1.00 88.12 107 LEU A C 1
ATOM 803 O O . LEU A 1 107 ? -7.430 20.126 -21.926 1.00 88.12 107 LEU A O 1
ATOM 807 N N . PRO A 1 108 ? -6.047 18.491 -21.239 1.00 85.19 108 PRO A N 1
ATOM 808 C CA . PRO A 1 108 ? -7.075 17.773 -20.483 1.00 85.19 108 PRO A CA 1
ATOM 809 C C . PRO A 1 108 ? -7.762 18.640 -19.418 1.00 85.19 108 PRO A C 1
ATOM 811 O O . PRO A 1 108 ? -7.120 19.462 -18.764 1.00 85.19 108 PRO A O 1
ATOM 814 N N . ARG A 1 109 ? -9.073 18.436 -19.216 1.00 82.75 109 ARG A N 1
ATOM 815 C CA . ARG A 1 109 ? -9.881 19.181 -18.226 1.00 82.75 109 ARG A CA 1
ATOM 816 C C . ARG A 1 109 ? -9.451 18.926 -16.783 1.00 82.75 109 ARG A C 1
ATOM 818 O O . ARG A 1 109 ? -9.604 19.808 -15.952 1.00 82.75 109 ARG A O 1
ATOM 825 N N . GLN A 1 110 ? -8.912 17.742 -16.498 1.00 79.56 110 GLN A N 1
ATOM 826 C CA . GLN A 1 110 ? -8.469 17.334 -15.165 1.00 79.56 110 GLN A CA 1
ATOM 827 C C . GLN A 1 110 ? -7.090 17.899 -14.774 1.00 79.56 110 GLN A C 1
ATOM 829 O O . GLN A 1 110 ? -6.592 17.578 -13.696 1.00 79.56 110 GLN A O 1
ATOM 834 N N . LEU A 1 111 ? -6.434 18.706 -15.623 1.00 84.94 111 LEU A N 1
ATOM 835 C CA . LEU A 1 111 ? -5.155 19.315 -15.257 1.00 84.94 111 LEU A CA 1
ATOM 836 C C . LEU A 1 111 ? -5.359 20.351 -14.136 1.00 84.94 111 LEU A C 1
ATOM 838 O O . LEU A 1 111 ? -6.070 21.334 -14.356 1.00 84.94 111 LEU A O 1
ATOM 842 N N . PRO A 1 112 ? -4.724 20.184 -12.959 1.00 84.81 112 PRO A N 1
ATOM 843 C CA . PRO A 1 112 ? -4.829 21.161 -11.883 1.00 84.81 112 PRO A CA 1
ATOM 844 C C . PRO A 1 112 ? -4.220 22.511 -12.300 1.00 84.81 112 PRO A C 1
ATOM 846 O O . PRO A 1 112 ? -3.272 22.529 -13.092 1.00 84.81 112 PRO A O 1
ATOM 849 N N . PRO A 1 113 ? -4.700 23.640 -11.744 1.00 87.56 113 PRO A N 1
ATOM 850 C CA . PRO A 1 113 ? -4.190 24.971 -12.061 1.00 87.56 113 PRO A CA 1
ATOM 851 C C . PRO A 1 113 ? -2.785 25.176 -11.469 1.00 87.56 113 PRO A C 1
ATOM 853 O O . PRO A 1 113 ? -2.617 25.651 -10.345 1.00 87.56 113 PRO A O 1
ATOM 856 N N . ARG A 1 114 ? -1.760 24.758 -12.218 1.00 89.69 114 ARG A N 1
ATOM 857 C CA . ARG A 1 114 ? -0.339 24.851 -11.854 1.00 89.69 114 ARG A CA 1
ATOM 858 C C . ARG A 1 114 ? 0.558 24.971 -13.087 1.00 89.69 114 ARG A C 1
ATOM 860 O O . ARG A 1 114 ? 0.098 24.966 -14.228 1.00 89.69 114 ARG A O 1
ATOM 867 N N . GLU A 1 115 ? 1.855 25.082 -12.840 1.00 92.50 115 GLU A N 1
ATOM 868 C CA . GLU A 1 115 ? 2.887 25.083 -13.874 1.00 92.50 115 GLU A CA 1
ATOM 869 C C . GLU A 1 115 ? 3.165 23.673 -14.420 1.00 92.50 115 GLU A C 1
ATOM 871 O O . GLU A 1 115 ? 3.169 22.691 -13.675 1.00 92.50 115 GLU A O 1
ATOM 876 N N . PHE A 1 116 ? 3.433 23.583 -15.722 1.00 92.88 116 PHE A N 1
ATOM 877 C CA . PHE A 1 116 ? 3.829 22.361 -16.430 1.00 92.88 116 PHE A CA 1
ATOM 878 C C . PHE A 1 116 ? 4.860 22.694 -17.507 1.00 92.88 116 PHE A C 1
ATOM 880 O O . PHE A 1 116 ? 4.852 23.802 -18.034 1.00 92.88 116 PHE A O 1
ATOM 887 N N . ILE A 1 117 ? 5.718 21.747 -17.887 1.00 93.31 117 ILE A N 1
ATOM 888 C CA . ILE A 1 117 ? 6.651 21.941 -19.005 1.00 93.31 117 ILE A CA 1
ATOM 889 C C . ILE A 1 117 ? 5.971 21.451 -20.282 1.00 93.31 117 ILE A C 1
ATOM 891 O O . ILE A 1 117 ? 5.633 20.276 -20.387 1.00 93.31 117 ILE A O 1
ATOM 895 N N . LEU A 1 118 ? 5.766 22.336 -21.254 1.00 93.06 118 LEU A N 1
ATOM 896 C CA . LEU A 1 118 ? 5.221 21.989 -22.566 1.00 93.06 118 LEU A CA 1
ATOM 897 C C . LEU A 1 118 ? 6.374 21.900 -23.571 1.00 93.06 118 LEU A C 1
ATOM 899 O O . LEU A 1 118 ? 7.140 22.856 -23.724 1.00 93.06 118 LEU A O 1
ATOM 903 N N . GLN A 1 119 ? 6.479 20.774 -24.280 1.00 93.12 119 GLN A N 1
ATOM 904 C CA . GLN A 1 119 ? 7.492 20.574 -25.319 1.00 93.12 119 GLN A CA 1
ATOM 905 C C . GLN A 1 119 ? 6.816 20.365 -26.674 1.00 93.12 119 GLN A C 1
ATOM 907 O O . GLN A 1 119 ? 6.023 19.438 -26.814 1.00 93.12 119 GLN A O 1
ATOM 912 N N . LEU A 1 120 ? 7.135 21.187 -27.681 1.00 92.38 120 LEU A N 1
ATOM 913 C CA . LEU A 1 120 ? 6.700 20.977 -29.072 1.00 92.38 120 LEU A CA 1
ATOM 914 C C . LEU A 1 120 ? 7.908 20.609 -29.933 1.00 92.38 120 LEU A C 1
ATOM 916 O O . LEU A 1 120 ? 8.918 21.321 -29.975 1.00 92.38 120 LEU A O 1
ATOM 920 N N . THR A 1 121 ? 7.771 19.503 -30.657 1.00 92.69 121 THR A N 1
ATOM 921 C CA . THR A 1 121 ? 8.789 18.958 -31.553 1.00 92.69 121 THR A CA 1
ATOM 922 C C . THR A 1 121 ? 8.260 18.909 -32.980 1.00 92.69 121 THR A C 1
ATOM 924 O O . THR A 1 121 ? 7.169 18.410 -33.248 1.00 92.69 121 THR A O 1
ATOM 927 N N . LEU A 1 122 ? 9.065 19.416 -33.910 1.00 92.69 122 LEU A N 1
ATOM 928 C CA . LEU A 1 122 ? 8.816 19.363 -35.343 1.00 92.69 122 LEU A CA 1
ATOM 929 C C . LEU A 1 122 ? 9.555 18.170 -35.952 1.00 92.69 122 LEU A C 1
ATOM 931 O O . LEU A 1 122 ? 10.759 18.013 -35.738 1.00 92.69 122 LEU A O 1
ATOM 935 N N . VAL A 1 123 ? 8.854 17.363 -36.744 1.00 92.06 123 VAL A N 1
ATOM 936 C CA . VAL A 1 123 ? 9.413 16.252 -37.521 1.00 92.06 123 VAL A CA 1
ATOM 937 C C . VAL A 1 123 ? 9.526 16.676 -38.980 1.00 92.06 123 VAL A C 1
ATOM 939 O O . VAL A 1 123 ? 8.540 17.055 -39.622 1.00 92.06 123 VAL A O 1
ATOM 942 N N . TYR A 1 124 ? 10.735 16.592 -39.526 1.00 91.06 124 TYR A N 1
ATOM 943 C CA . TYR A 1 124 ? 11.033 16.977 -40.900 1.00 91.06 124 TYR A CA 1
ATOM 944 C C . TYR A 1 124 ? 11.952 15.953 -41.567 1.00 91.06 124 TYR A C 1
ATOM 946 O O . TYR A 1 124 ? 12.797 15.347 -40.913 1.00 91.06 124 TYR A O 1
ATOM 954 N N . ALA A 1 125 ? 11.799 15.747 -42.872 1.00 88.56 125 ALA A N 1
ATOM 955 C CA . ALA A 1 125 ? 12.688 14.889 -43.647 1.00 88.56 125 ALA A CA 1
ATOM 956 C C . ALA A 1 125 ? 13.791 15.726 -44.311 1.00 88.56 125 ALA A C 1
ATOM 958 O O . ALA A 1 125 ? 13.502 16.685 -45.024 1.00 88.56 125 ALA A O 1
ATOM 959 N N . ALA A 1 126 ? 15.048 15.341 -44.106 1.00 85.19 126 ALA A N 1
ATOM 960 C CA . ALA A 1 126 ? 16.232 15.940 -44.716 1.00 85.19 126 ALA A CA 1
ATOM 961 C C . ALA A 1 126 ? 17.027 14.840 -45.429 1.00 85.19 126 ALA A C 1
ATOM 963 O O . ALA A 1 126 ? 17.338 13.819 -44.817 1.00 85.19 126 ALA A O 1
ATOM 964 N N . ALA A 1 127 ? 17.334 15.014 -46.719 1.00 80.62 127 ALA A N 1
ATOM 965 C CA . ALA A 1 127 ? 18.076 14.028 -47.523 1.00 80.62 127 ALA A CA 1
ATOM 966 C C . ALA A 1 127 ? 17.543 12.570 -47.427 1.00 80.62 127 ALA A C 1
ATOM 968 O O . ALA A 1 127 ? 18.307 11.610 -47.499 1.00 80.62 127 ALA A O 1
ATOM 969 N N . GLY A 1 128 ? 16.225 12.397 -47.256 1.00 74.50 128 GLY A N 1
ATOM 970 C CA . GLY A 1 128 ? 15.572 11.086 -47.131 1.00 74.50 128 GLY A CA 1
ATOM 971 C C . GLY A 1 128 ? 15.560 10.473 -45.723 1.00 74.50 128 GLY A C 1
ATOM 972 O O . GLY A 1 128 ? 15.056 9.365 -45.565 1.00 74.50 128 GLY A O 1
ATOM 973 N N . GLN A 1 129 ? 16.066 11.169 -44.699 1.00 81.44 129 GLN A N 1
ATOM 974 C CA . GLN A 1 129 ? 15.975 10.751 -43.295 1.00 81.44 129 GLN A CA 1
ATOM 975 C C . GLN A 1 129 ? 15.080 11.694 -42.488 1.00 81.44 129 GLN A C 1
ATOM 977 O O . GLN A 1 129 ? 15.183 12.913 -42.615 1.00 81.44 129 GLN A O 1
ATOM 982 N N . PHE A 1 130 ? 14.234 11.136 -41.622 1.00 85.62 130 PHE A N 1
ATOM 983 C CA . PHE A 1 130 ? 13.471 11.922 -40.654 1.00 85.62 130 PHE A CA 1
ATOM 984 C C . PHE A 1 130 ? 14.382 12.407 -39.521 1.00 85.62 130 PHE A C 1
ATOM 986 O O . PHE A 1 130 ? 15.114 11.626 -38.915 1.00 85.62 130 PHE A O 1
ATOM 993 N N . LYS A 1 131 ? 14.312 13.706 -39.235 1.00 87.12 131 LYS A N 1
ATOM 994 C CA . LYS A 1 131 ? 14.972 14.397 -38.128 1.00 87.12 131 LYS A CA 1
ATOM 995 C C . LYS A 1 131 ? 13.912 15.108 -37.283 1.00 87.12 131 LYS A C 1
ATOM 997 O O . LYS A 1 131 ? 12.842 15.470 -37.772 1.00 87.12 131 LYS A O 1
ATOM 1002 N N . THR A 1 132 ? 14.229 15.341 -36.015 1.00 90.81 132 THR A N 1
ATOM 1003 C CA . THR A 1 132 ? 13.358 16.045 -35.065 1.00 90.81 132 THR A CA 1
ATOM 1004 C C . THR A 1 132 ? 14.024 17.315 -34.546 1.00 90.81 132 THR A C 1
ATOM 1006 O O . THR A 1 132 ? 15.195 17.286 -34.169 1.00 90.81 132 THR A O 1
ATOM 1009 N N . LYS A 1 133 ? 13.282 18.425 -34.479 1.00 90.25 133 LYS A N 1
ATOM 1010 C CA . LYS A 1 133 ? 13.713 19.684 -33.852 1.00 90.25 133 LYS A CA 1
ATOM 1011 C C . LYS A 1 133 ? 12.733 20.050 -32.742 1.00 90.25 133 LYS A C 1
ATOM 1013 O O . LYS A 1 133 ? 11.589 20.402 -33.016 1.00 90.25 133 LYS A O 1
ATOM 1018 N N . LEU A 1 134 ? 13.195 19.981 -31.498 1.00 91.31 134 LEU A N 1
ATOM 1019 C CA . LEU A 1 134 ? 12.517 20.585 -30.354 1.00 91.31 134 LEU A CA 1
ATOM 1020 C C . LEU A 1 134 ? 12.584 22.112 -30.519 1.00 91.31 134 LEU A C 1
ATOM 1022 O O . LEU A 1 134 ? 13.685 22.661 -30.595 1.00 91.31 134 LEU A O 1
ATOM 1026 N N . PHE A 1 135 ? 11.432 22.775 -30.645 1.00 90.94 135 PHE A N 1
ATOM 1027 C CA . PHE A 1 135 ? 11.344 24.219 -30.936 1.00 90.94 135 PHE A CA 1
ATOM 1028 C C . PHE A 1 135 ? 10.594 25.027 -29.870 1.00 90.94 135 PHE A C 1
ATOM 1030 O O . PHE A 1 135 ? 10.695 26.253 -29.837 1.00 90.94 135 PHE A O 1
ATOM 1037 N N . PHE A 1 136 ? 9.870 24.344 -28.987 1.00 91.69 136 PHE A N 1
ATOM 1038 C CA . PHE A 1 136 ? 9.288 24.899 -27.772 1.00 91.69 136 PHE A CA 1
ATOM 1039 C C . PHE A 1 136 ? 9.614 23.935 -26.632 1.00 91.69 136 PHE A C 1
ATOM 1041 O O . PHE A 1 136 ? 9.423 22.733 -26.796 1.00 91.69 136 PHE A O 1
ATOM 1048 N N . ASN A 1 137 ? 10.143 24.434 -25.519 1.00 92.38 137 ASN A N 1
ATOM 1049 C CA . ASN A 1 137 ? 10.427 23.658 -24.309 1.00 92.38 137 ASN A CA 1
ATOM 1050 C C . ASN A 1 137 ? 10.444 24.635 -23.134 1.00 92.38 137 ASN A C 1
ATOM 1052 O O . ASN A 1 137 ? 11.500 25.128 -22.738 1.00 92.38 137 ASN A O 1
ATOM 1056 N N . GLU A 1 138 ? 9.257 25.007 -22.672 1.00 91.12 138 GLU A N 1
ATOM 1057 C CA . GLU A 1 138 ? 9.081 26.075 -21.694 1.00 91.12 138 GLU A CA 1
ATOM 1058 C C . GLU A 1 138 ? 8.009 25.710 -20.672 1.00 91.12 138 GLU A C 1
ATOM 1060 O O . GLU A 1 138 ? 7.079 24.948 -20.955 1.00 91.12 138 GLU A O 1
ATOM 1065 N N . THR A 1 139 ? 8.122 26.299 -19.485 1.00 91.56 139 THR A N 1
ATOM 1066 C CA . THR A 1 139 ? 7.073 26.229 -18.472 1.00 91.56 139 THR A CA 1
ATOM 1067 C C . THR A 1 139 ? 5.873 27.064 -18.911 1.00 91.56 139 THR A C 1
ATOM 1069 O O . THR A 1 139 ? 5.996 28.261 -19.179 1.00 91.56 139 THR A O 1
ATOM 1072 N N . ILE A 1 140 ? 4.710 26.424 -18.968 1.00 93.31 140 ILE A N 1
ATOM 1073 C CA . ILE A 1 140 ? 3.406 27.040 -19.190 1.00 93.31 140 ILE A CA 1
ATOM 1074 C C . ILE A 1 140 ? 2.608 27.043 -17.889 1.00 93.31 140 ILE A C 1
ATOM 1076 O O . ILE A 1 140 ? 2.792 26.172 -17.036 1.00 93.31 140 ILE A O 1
ATOM 1080 N N . GLN A 1 141 ? 1.690 27.995 -17.747 1.00 92.25 141 GLN A N 1
ATOM 1081 C CA . GLN A 1 141 ? 0.788 28.055 -16.600 1.00 92.25 141 GLN A CA 1
ATOM 1082 C C . GLN A 1 141 ? -0.602 27.572 -17.013 1.00 92.25 141 GLN A C 1
ATOM 1084 O O . GLN A 1 141 ? -1.224 28.164 -17.894 1.00 92.25 141 GLN A O 1
ATOM 1089 N N . VAL A 1 142 ? -1.110 26.518 -16.377 1.00 91.62 142 VAL A N 1
ATOM 1090 C CA . VAL A 1 142 ? -2.521 26.132 -16.497 1.00 91.62 142 VAL A CA 1
ATOM 1091 C C . VAL A 1 142 ? -3.308 26.908 -15.446 1.00 91.62 142 VAL A C 1
ATOM 1093 O O . VAL A 1 142 ? -2.937 26.927 -14.274 1.00 91.62 142 VAL A O 1
ATOM 1096 N N . ILE A 1 143 ? -4.374 27.580 -15.873 1.00 88.81 143 ILE A N 1
ATOM 1097 C CA . ILE A 1 143 ? -5.237 28.408 -15.028 1.00 88.81 143 ILE A CA 1
ATOM 1098 C C . ILE A 1 143 ? -6.674 27.899 -15.162 1.00 88.81 143 ILE A C 1
ATOM 1100 O O . ILE A 1 143 ? -7.110 27.491 -16.240 1.00 88.81 143 ILE A O 1
ATOM 1104 N N . GLU A 1 144 ? -7.412 27.913 -14.058 1.00 81.56 144 GLU A N 1
ATOM 1105 C CA . GLU A 1 144 ? -8.848 27.646 -14.050 1.00 81.56 144 GLU A CA 1
ATOM 1106 C C . GLU A 1 144 ? -9.617 28.833 -14.656 1.00 81.56 144 GLU A C 1
ATOM 1108 O O . GLU A 1 144 ? -9.207 29.992 -14.539 1.00 81.56 144 GLU A O 1
ATOM 1113 N N . GLU A 1 145 ? -10.732 28.572 -15.336 1.00 74.50 145 GLU A N 1
ATOM 1114 C CA . GLU A 1 145 ? -11.543 29.662 -15.880 1.00 74.50 145 GLU A CA 1
ATOM 1115 C C . GLU A 1 145 ? -12.197 30.477 -14.755 1.00 74.50 145 GLU A C 1
ATOM 1117 O O . GLU A 1 145 ? -12.707 29.891 -13.797 1.00 74.50 145 GLU A O 1
ATOM 1122 N N . PRO A 1 146 ? -12.247 31.820 -14.859 1.00 64.88 146 PRO A N 1
ATOM 1123 C CA . PRO A 1 146 ? -12.947 32.644 -13.883 1.00 64.88 146 PRO A CA 1
ATOM 1124 C C . PRO A 1 146 ? -14.451 32.357 -13.952 1.00 64.88 146 PRO A C 1
ATOM 1126 O O . PRO A 1 146 ? -15.178 32.903 -14.786 1.00 64.88 146 PRO A O 1
ATOM 1129 N N . THR A 1 147 ? -14.924 31.480 -13.068 1.00 64.00 147 THR A N 1
ATOM 1130 C CA . THR A 1 147 ? -16.345 31.168 -12.944 1.00 64.00 147 THR A CA 1
ATOM 1131 C C . THR A 1 147 ? -17.105 32.406 -12.465 1.00 64.00 147 THR A C 1
ATOM 1133 O O . THR A 1 147 ? -16.669 33.137 -11.577 1.00 64.00 147 THR A O 1
ATOM 1136 N N . LEU A 1 148 ? -18.281 32.658 -13.048 1.00 58.94 148 LEU A N 1
ATOM 1137 C CA . LEU A 1 148 ? -19.118 33.810 -12.678 1.00 58.94 148 LEU A CA 1
ATOM 1138 C C . LEU A 1 148 ? -19.726 33.693 -11.266 1.00 58.94 148 LEU A C 1
ATOM 1140 O O . LEU A 1 148 ? -20.325 34.650 -10.778 1.00 58.94 148 LEU A O 1
ATOM 1144 N N . PHE A 1 149 ? -19.590 32.529 -10.624 1.00 58.53 149 PHE A N 1
ATOM 1145 C CA . PHE A 1 149 ? -20.179 32.203 -9.331 1.00 58.53 149 PHE A CA 1
ATOM 1146 C C . PHE A 1 149 ? -19.198 31.388 -8.481 1.00 58.53 149 PHE A C 1
ATOM 1148 O O . PHE A 1 149 ? -19.215 30.159 -8.500 1.00 58.53 149 PHE A O 1
ATOM 1155 N N . ASP A 1 150 ? -18.379 32.086 -7.695 1.00 62.34 150 ASP A N 1
ATOM 1156 C CA . ASP A 1 150 ? -17.568 31.470 -6.645 1.00 62.34 150 ASP A CA 1
ATOM 1157 C C . ASP A 1 150 ? -18.486 30.892 -5.549 1.00 62.34 150 ASP A C 1
ATOM 1159 O O . ASP A 1 150 ? -19.147 31.610 -4.787 1.00 62.34 150 ASP A O 1
ATOM 1163 N N . THR A 1 151 ? -18.540 29.562 -5.477 1.00 65.69 151 THR A N 1
ATOM 1164 C CA . THR A 1 151 ? -19.366 28.812 -4.524 1.00 65.69 151 THR A CA 1
ATOM 1165 C C . THR A 1 151 ? -18.895 28.975 -3.076 1.00 65.69 151 THR A C 1
ATOM 1167 O O . THR A 1 151 ? -19.720 28.910 -2.157 1.00 65.69 151 THR A O 1
ATOM 1170 N N . GLN A 1 152 ? -17.612 29.278 -2.850 1.00 55.78 152 GLN A N 1
ATOM 1171 C CA . GLN A 1 152 ? -17.067 29.582 -1.525 1.00 55.78 152 GLN A CA 1
ATOM 1172 C C . GLN A 1 152 ? -17.579 30.945 -1.040 1.00 55.78 152 GLN A C 1
ATOM 1174 O O . GLN A 1 152 ? -18.008 31.084 0.112 1.00 55.78 152 GLN A O 1
ATOM 1179 N N . LEU A 1 153 ? -17.635 31.932 -1.942 1.00 71.94 153 LEU A N 1
ATOM 1180 C CA . LEU A 1 153 ? -18.191 33.259 -1.671 1.00 71.94 153 LEU A CA 1
ATOM 1181 C C . LEU A 1 153 ? -19.695 33.194 -1.337 1.00 71.94 153 LEU A C 1
ATOM 1183 O O . LEU A 1 153 ? -20.158 33.851 -0.401 1.00 71.94 153 LEU A O 1
ATOM 1187 N N . ILE A 1 154 ? -20.456 32.349 -2.044 1.00 78.00 154 ILE A N 1
ATOM 1188 C CA . ILE A 1 154 ? -21.879 32.094 -1.753 1.00 78.00 154 ILE A CA 1
ATOM 1189 C C . ILE A 1 154 ? -22.053 31.504 -0.344 1.00 78.00 154 ILE A C 1
ATOM 1191 O O . ILE A 1 154 ? -22.886 31.988 0.429 1.00 78.00 154 ILE A O 1
ATOM 1195 N N . GLY A 1 155 ? -21.238 30.509 0.027 1.00 76.69 155 GLY A N 1
ATOM 1196 C CA . GLY A 1 155 ? -21.234 29.936 1.376 1.00 76.69 155 GLY A CA 1
ATOM 1197 C C . GLY A 1 155 ? -20.948 30.983 2.460 1.00 76.69 155 GLY A C 1
ATOM 1198 O O . GLY A 1 155 ? -21.665 31.053 3.463 1.00 76.69 155 GLY A O 1
ATOM 1199 N N . LEU A 1 156 ? -19.964 31.857 2.226 1.00 83.06 156 LEU A N 1
ATOM 1200 C CA . LEU A 1 156 ? -19.614 32.952 3.132 1.00 83.06 156 LEU A CA 1
ATOM 1201 C C . LEU A 1 156 ? -20.777 33.940 3.333 1.00 83.06 156 LEU A C 1
ATOM 1203 O O . LEU A 1 156 ? -21.056 34.329 4.470 1.00 83.06 156 LEU A O 1
ATOM 1207 N N . TYR A 1 157 ? -21.502 34.309 2.271 1.00 83.94 157 TYR A N 1
ATOM 1208 C CA . TYR A 1 157 ? -22.672 35.189 2.384 1.00 83.94 157 TYR A CA 1
ATOM 1209 C C . TYR A 1 157 ? -23.846 34.542 3.131 1.00 83.94 157 TYR A C 1
ATOM 1211 O O . TYR A 1 157 ? -24.495 35.216 3.935 1.00 83.94 157 TYR A O 1
ATOM 1219 N N . ILE A 1 158 ? -24.100 33.244 2.929 1.00 90.75 158 ILE A N 1
ATOM 1220 C CA . ILE A 1 158 ? -25.141 32.502 3.664 1.00 90.75 158 ILE A CA 1
ATOM 1221 C C . ILE A 1 158 ? -24.809 32.455 5.162 1.00 90.75 158 ILE A C 1
ATOM 1223 O O . ILE A 1 158 ? -25.671 32.743 5.997 1.00 90.75 158 ILE A O 1
ATOM 1227 N N . ILE A 1 159 ? -23.552 32.161 5.513 1.00 90.19 159 ILE A N 1
ATOM 1228 C CA . ILE A 1 159 ? -23.077 32.170 6.904 1.00 90.19 159 ILE A CA 1
ATOM 1229 C C . ILE A 1 159 ? -23.182 33.581 7.498 1.00 90.19 159 ILE A C 1
ATOM 1231 O O . ILE A 1 159 ? -23.683 33.734 8.612 1.00 90.19 159 ILE A O 1
ATOM 1235 N N . GLY A 1 160 ? -22.792 34.620 6.752 1.00 92.12 160 GLY A N 1
ATOM 1236 C CA . GLY A 1 160 ? -22.928 36.018 7.169 1.00 92.12 160 GLY A CA 1
ATOM 1237 C C . GLY A 1 160 ? -24.376 36.411 7.482 1.00 92.12 160 GLY A C 1
ATOM 1238 O O . GLY A 1 160 ? -24.647 36.966 8.548 1.00 92.12 160 GLY A O 1
ATOM 1239 N N . LEU A 1 161 ? -25.325 36.057 6.609 1.00 94.19 161 LEU A N 1
ATOM 1240 C CA . LEU A 1 161 ? -26.759 36.274 6.832 1.00 94.19 161 LEU A CA 1
ATOM 1241 C C . LEU A 1 161 ? -27.285 35.519 8.059 1.00 94.19 161 LEU A C 1
ATOM 1243 O O . LEU A 1 161 ? -28.031 36.093 8.856 1.00 94.19 161 LEU A O 1
ATOM 1247 N N . ALA A 1 162 ? -26.873 34.263 8.252 1.00 92.44 162 ALA A N 1
ATOM 1248 C CA . ALA A 1 162 ? -27.245 33.478 9.427 1.00 92.44 162 ALA A CA 1
ATOM 1249 C C . ALA A 1 162 ? -26.708 34.100 10.729 1.00 92.44 162 ALA A C 1
ATOM 1251 O O . ALA A 1 162 ? -27.425 34.157 11.730 1.00 92.44 162 ALA A O 1
ATOM 1252 N N . LEU A 1 163 ? -25.480 34.626 10.712 1.00 95.12 163 LEU A N 1
ATOM 1253 C CA . LEU A 1 163 ? -24.833 35.257 11.866 1.00 95.12 163 LEU A CA 1
ATOM 1254 C C . LEU A 1 163 ? -25.492 36.605 12.213 1.00 95.12 163 LEU A C 1
ATOM 1256 O O . LEU A 1 163 ? -25.786 36.861 13.381 1.00 95.12 163 LEU A O 1
ATOM 1260 N N . VAL A 1 164 ? -25.841 37.419 11.209 1.00 95.31 164 VAL A N 1
ATOM 1261 C CA . VAL A 1 164 ? -26.658 38.636 11.389 1.00 95.31 164 VAL A CA 1
ATOM 1262 C C . VAL A 1 164 ? -28.042 38.295 11.954 1.00 95.31 164 VAL A C 1
ATOM 1264 O O . VAL A 1 164 ? -28.489 38.932 12.910 1.00 95.31 164 VAL A O 1
ATOM 1267 N N . GLY A 1 165 ? -28.703 37.258 11.429 1.00 94.31 165 GLY A N 1
ATOM 1268 C CA . GLY A 1 165 ? -29.988 36.772 11.942 1.00 94.31 165 GLY A CA 1
ATOM 1269 C C . GLY A 1 165 ? -29.911 36.287 13.394 1.00 94.31 165 GLY A C 1
ATOM 1270 O O . GLY A 1 165 ? -30.791 36.595 14.200 1.00 94.31 165 GLY A O 1
ATOM 1271 N N . PHE A 1 166 ? -28.833 35.591 13.762 1.00 93.81 166 PHE A N 1
ATOM 1272 C CA . PHE A 1 166 ? -28.591 35.120 15.126 1.00 93.81 166 PHE A CA 1
ATOM 1273 C C . PHE A 1 166 ? -28.301 36.270 16.103 1.00 93.81 166 PHE A C 1
ATOM 1275 O O . PHE A 1 166 ? -28.861 36.304 17.200 1.00 93.81 166 PHE A O 1
ATOM 1282 N N . LEU A 1 167 ? -27.506 37.266 15.700 1.00 93.62 167 LEU A N 1
ATOM 1283 C CA . LEU A 1 167 ? -27.281 38.477 16.497 1.00 93.62 167 LEU A CA 1
ATOM 1284 C C . LEU A 1 167 ? -28.575 39.282 16.686 1.00 93.62 167 LEU A C 1
ATOM 1286 O O . LEU A 1 167 ? -28.853 39.740 17.795 1.00 93.62 167 LEU A O 1
ATOM 1290 N N . ALA A 1 168 ? -29.411 39.394 15.649 1.00 91.31 168 ALA A N 1
ATOM 1291 C CA . ALA A 1 168 ? -30.735 40.002 15.756 1.00 91.31 168 ALA A CA 1
ATOM 1292 C C . ALA A 1 168 ? -31.662 39.211 16.702 1.00 91.31 168 ALA A C 1
ATOM 1294 O O . ALA A 1 168 ? -32.375 39.812 17.508 1.00 91.31 168 ALA A O 1
ATOM 1295 N N . TYR A 1 169 ? -31.618 37.874 16.669 1.00 90.75 169 TYR A N 1
ATOM 1296 C CA . TYR A 1 169 ? -32.351 37.017 17.606 1.00 90.75 169 TYR A CA 1
ATOM 1297 C C . TYR A 1 169 ? -31.919 37.258 19.061 1.00 90.75 169 TYR A C 1
ATOM 1299 O O . TYR A 1 169 ? -32.767 37.515 19.919 1.00 90.75 169 TYR A O 1
ATOM 1307 N N . LEU A 1 170 ? -30.609 37.253 19.336 1.00 90.81 170 LEU A N 1
ATOM 1308 C CA . LEU A 1 170 ? -30.061 37.523 20.669 1.00 90.81 170 LEU A CA 1
ATOM 1309 C C . LEU A 1 170 ? -30.404 38.937 21.159 1.00 90.81 170 LEU A C 1
ATOM 1311 O O . LEU A 1 170 ? -30.796 39.106 22.315 1.00 90.81 170 LEU A O 1
ATOM 1315 N N . ALA A 1 171 ? -30.337 39.947 20.287 1.00 86.88 171 ALA A N 1
ATOM 1316 C CA . ALA A 1 171 ? -30.750 41.311 20.612 1.00 86.88 171 ALA A CA 1
ATOM 1317 C C . ALA A 1 171 ? -32.251 41.396 20.955 1.00 86.88 171 ALA A C 1
ATOM 1319 O O . ALA A 1 171 ? -32.633 42.087 21.902 1.00 86.88 171 ALA A O 1
ATOM 1320 N N . LEU A 1 172 ? -33.108 40.651 20.246 1.00 84.75 172 LEU A N 1
ATOM 1321 C CA . LEU A 1 172 ? -34.538 40.552 20.553 1.00 84.75 172 LEU A CA 1
ATOM 1322 C C . LEU A 1 172 ? -34.810 39.808 21.868 1.00 84.75 172 LEU A C 1
ATOM 1324 O O . LEU A 1 172 ? -35.721 40.199 22.599 1.00 84.75 172 LEU A O 1
ATOM 1328 N N . GLU A 1 173 ? -34.053 38.763 22.209 1.00 81.94 173 GLU A N 1
ATOM 1329 C CA . GLU A 1 173 ? -34.161 38.104 23.520 1.00 81.94 173 GLU A CA 1
ATOM 1330 C C . GLU A 1 173 ? -33.688 39.001 24.667 1.00 81.94 173 GLU A C 1
ATOM 1332 O O . GLU A 1 173 ? -34.382 39.118 25.679 1.00 81.94 173 GLU A O 1
ATOM 1337 N N . PHE A 1 174 ? -32.575 39.713 24.488 1.00 80.94 174 PHE A N 1
ATOM 1338 C CA . PHE A 1 174 ? -32.079 40.683 25.463 1.00 80.94 174 PHE A CA 1
ATOM 1339 C C . PHE A 1 174 ? -33.052 41.862 25.648 1.00 80.94 174 PHE A C 1
ATOM 1341 O O . PHE A 1 174 ? -33.339 42.275 26.772 1.00 80.94 174 PHE A O 1
ATOM 1348 N N . GLY A 1 175 ? -33.660 42.352 24.563 1.00 82.50 175 GLY A N 1
ATOM 1349 C CA . GLY A 1 175 ? -34.732 43.350 24.618 1.00 82.50 175 GLY A CA 1
ATOM 1350 C C . GLY A 1 175 ? -35.990 42.853 25.345 1.00 82.50 175 GLY A C 1
ATOM 1351 O O . GLY A 1 175 ? -36.626 43.619 26.073 1.00 82.50 175 GLY A O 1
ATOM 1352 N N . LYS A 1 176 ? -36.336 41.563 25.215 1.00 78.38 176 LYS A N 1
ATOM 1353 C CA . LYS A 1 176 ? -37.429 40.924 25.975 1.00 78.38 176 LYS A CA 1
ATOM 1354 C C . LYS A 1 176 ? -37.076 40.724 27.454 1.00 78.38 176 LYS A C 1
ATOM 1356 O O . LYS A 1 176 ? -37.977 40.824 28.287 1.00 78.38 176 LYS A O 1
ATOM 1361 N N . SER A 1 177 ? -35.816 40.440 27.801 1.00 74.38 177 SER A N 1
ATOM 1362 C CA . SER A 1 177 ? -35.388 40.235 29.197 1.00 74.38 177 SER A CA 1
ATOM 1363 C C . SER A 1 177 ? -35.243 41.553 29.967 1.00 74.38 177 SER A C 1
ATOM 1365 O O . SER A 1 177 ? -35.637 41.624 31.129 1.00 74.38 177 SER A O 1
ATOM 1367 N N . LYS A 1 178 ? -34.796 42.627 29.301 1.00 79.12 178 LYS A N 1
ATOM 1368 C CA . LYS A 1 178 ? -34.785 44.011 29.819 1.00 79.12 178 LYS A CA 1
ATOM 1369 C C . LYS A 1 178 ? -36.169 44.680 29.857 1.00 79.12 178 LYS A C 1
ATOM 1371 O O . LYS A 1 178 ? -36.286 45.797 30.352 1.00 79.12 178 LYS A O 1
ATOM 1376 N N . GLY A 1 179 ? -37.212 44.033 29.329 1.00 71.44 179 GLY A N 1
ATOM 1377 C CA . GLY A 1 179 ? -38.583 44.561 29.297 1.00 71.44 179 GLY A CA 1
ATOM 1378 C C . GLY A 1 179 ? -38.839 45.658 28.253 1.00 71.44 179 GLY A C 1
ATOM 1379 O O . GLY A 1 179 ? -39.944 46.193 28.198 1.00 71.44 179 GLY A O 1
ATOM 1380 N N . TRP A 1 180 ? -37.856 45.974 27.404 1.00 72.06 180 TRP A N 1
ATOM 1381 C CA . TRP A 1 180 ? -37.974 46.965 26.326 1.00 72.06 180 TRP A CA 1
ATOM 1382 C C . TRP A 1 180 ? -38.862 46.480 25.171 1.00 72.06 180 TRP A C 1
ATOM 1384 O O . TRP A 1 180 ? -39.481 47.287 24.481 1.00 72.06 180 TRP A O 1
ATOM 1394 N N . VAL A 1 181 ? -38.982 45.161 24.988 1.00 66.81 181 VAL A N 1
ATOM 1395 C CA . VAL A 1 181 ? -39.876 44.538 24.003 1.00 66.81 181 VAL A CA 1
ATOM 1396 C C . VAL A 1 181 ? -41.041 43.861 24.726 1.00 66.81 181 VAL A C 1
ATOM 1398 O O . VAL A 1 181 ? -40.854 42.885 25.456 1.00 66.81 181 VAL A O 1
ATOM 1401 N N . LYS A 1 182 ? -42.269 44.352 24.505 1.00 68.50 182 LYS A N 1
ATOM 1402 C CA . LYS A 1 182 ? -43.490 43.744 25.063 1.00 68.50 182 LYS A CA 1
ATOM 1403 C C . LYS A 1 182 ? -43.632 42.303 24.561 1.00 68.50 182 LYS A C 1
ATOM 1405 O O . LYS A 1 182 ? -43.667 42.062 23.356 1.00 68.50 182 LYS A O 1
ATOM 1410 N N . LYS A 1 183 ? -43.760 41.340 25.481 1.00 58.81 183 LYS A N 1
ATOM 1411 C CA . LYS A 1 183 ? -44.036 39.938 25.133 1.00 58.81 183 LYS A CA 1
ATOM 1412 C C . LYS A 1 183 ? -45.396 39.846 24.434 1.00 58.81 183 LYS A C 1
ATOM 1414 O O . LYS A 1 183 ? -46.423 40.131 25.050 1.00 58.81 183 LYS A O 1
ATOM 1419 N N . SER A 1 184 ? -45.398 39.440 23.165 1.00 57.22 184 SER A N 1
ATOM 1420 C CA . SER A 1 184 ? -46.630 39.097 22.452 1.00 57.22 184 SER A CA 1
ATOM 1421 C C . SER A 1 184 ? -47.334 37.950 23.181 1.00 57.22 184 SER A C 1
ATOM 1423 O O . SER A 1 184 ? -46.705 36.937 23.494 1.00 57.22 184 SER A O 1
ATOM 1425 N N . LYS A 1 185 ? -48.627 38.112 23.482 1.00 49.06 185 LYS A N 1
ATOM 1426 C CA . LYS A 1 185 ? -49.449 37.017 24.010 1.00 49.06 185 LYS A CA 1
ATOM 1427 C C . LYS A 1 185 ? -49.756 36.056 22.855 1.00 49.06 185 LYS A C 1
ATOM 1429 O O . LYS A 1 185 ? -50.196 36.533 21.809 1.00 49.06 185 LYS A O 1
ATOM 1434 N N . PRO A 1 186 ? -49.573 34.734 23.012 1.00 46.53 186 PRO A N 1
ATOM 1435 C CA . PRO A 1 186 ? -49.972 33.790 21.977 1.00 46.53 186 PRO A CA 1
ATOM 1436 C C . PRO A 1 186 ? -51.492 33.853 21.779 1.00 46.53 186 PRO A C 1
ATOM 1438 O O . PRO A 1 186 ? -52.254 33.800 22.746 1.00 46.53 186 PRO A O 1
ATOM 1441 N N . ALA A 1 187 ? -51.930 33.965 20.525 1.00 50.47 187 ALA A N 1
ATOM 1442 C CA . ALA A 1 187 ? -53.337 33.818 20.175 1.00 50.47 187 ALA A CA 1
ATOM 1443 C C . ALA A 1 187 ? -53.790 32.363 20.427 1.00 50.47 187 ALA A C 1
ATOM 1445 O O . ALA A 1 187 ? -53.006 31.437 20.184 1.00 50.47 187 ALA A O 1
ATOM 1446 N N . PRO A 1 188 ? -55.027 32.129 20.901 1.00 43.94 188 PRO A N 1
ATOM 1447 C CA . PRO A 1 188 ? -55.516 30.778 21.147 1.00 43.94 188 PRO A CA 1
ATOM 1448 C C . PRO A 1 188 ? -55.654 30.015 19.822 1.00 43.94 188 PRO A C 1
ATOM 1450 O O . PRO A 1 188 ? -56.389 30.436 18.930 1.00 43.94 188 PRO A O 1
ATOM 1453 N N . ARG A 1 189 ? -54.963 28.876 19.692 1.00 36.81 189 ARG A N 1
ATOM 1454 C CA . ARG A 1 189 ? -55.236 27.911 18.615 1.00 36.81 189 ARG A CA 1
ATOM 1455 C C . ARG A 1 189 ? -56.439 27.034 18.993 1.00 36.81 189 ARG A C 1
ATOM 1457 O O . ARG A 1 189 ? -56.585 26.713 20.174 1.00 36.81 189 ARG A O 1
ATOM 1464 N N . PRO A 1 190 ? -57.279 26.631 18.022 1.00 45.12 190 PRO A N 1
ATOM 1465 C CA . PRO A 1 190 ? -58.370 25.692 18.268 1.00 45.12 190 PRO A CA 1
ATOM 1466 C C . PRO A 1 190 ? -57.830 24.333 18.735 1.00 45.12 190 PRO A C 1
ATOM 1468 O O . PRO A 1 190 ? -56.707 23.949 18.404 1.00 45.12 190 PRO A O 1
ATOM 1471 N N . ALA A 1 191 ? -58.632 23.623 19.529 1.00 36.59 191 ALA A N 1
ATOM 1472 C CA . ALA A 1 191 ? -58.215 22.399 20.204 1.00 36.59 191 ALA A CA 1
ATOM 1473 C C . ALA A 1 191 ? -57.868 21.274 19.214 1.00 36.59 191 ALA A C 1
ATOM 1475 O O . ALA A 1 191 ? -58.721 20.817 18.454 1.00 36.59 191 ALA A O 1
ATOM 1476 N N . ALA A 1 192 ? -56.627 20.791 19.278 1.00 37.69 192 ALA A N 1
ATOM 1477 C CA . ALA A 1 192 ? -56.236 19.512 18.700 1.00 37.69 192 ALA A CA 1
ATOM 1478 C C . ALA A 1 192 ? -56.462 18.395 19.731 1.00 37.69 192 ALA A C 1
ATOM 1480 O O . ALA A 1 192 ? -56.176 18.563 20.917 1.00 37.69 192 ALA A O 1
ATOM 1481 N N . ILE A 1 193 ? -56.989 17.267 19.259 1.00 41.88 193 ILE A N 1
ATOM 1482 C CA . ILE A 1 193 ? -57.374 16.103 20.064 1.00 41.88 193 ILE A CA 1
ATOM 1483 C C . ILE A 1 193 ? -56.157 15.543 20.812 1.00 41.88 193 ILE A C 1
ATOM 1485 O O . ILE A 1 193 ? -55.169 15.149 20.193 1.00 41.88 193 ILE A O 1
ATOM 1489 N N . SER A 1 194 ? -56.243 15.451 22.140 1.00 40.84 194 SER A N 1
ATOM 1490 C CA . SER A 1 194 ? -55.307 14.656 22.931 1.00 40.84 194 SER A CA 1
ATOM 1491 C C . SER A 1 194 ? -55.766 13.198 22.942 1.00 40.84 194 SER A C 1
ATOM 1493 O O . SER A 1 194 ? -56.847 12.874 23.426 1.00 40.84 194 SER A O 1
ATOM 1495 N N . THR A 1 195 ? -54.936 12.289 22.426 1.00 44.31 195 THR A N 1
ATOM 1496 C CA . THR A 1 195 ? -55.184 10.840 22.496 1.00 44.31 195 THR A CA 1
ATOM 1497 C C . THR A 1 195 ? -54.937 10.333 23.917 1.00 44.31 195 THR A C 1
ATOM 1499 O O . THR A 1 195 ? -53.889 9.759 24.224 1.00 44.31 195 THR A O 1
ATOM 1502 N N . ASN A 1 196 ? -55.895 10.589 24.803 1.00 46.56 196 ASN A N 1
ATOM 1503 C CA . ASN A 1 196 ? -55.870 10.144 26.187 1.00 46.56 196 ASN A CA 1
ATOM 1504 C C . ASN A 1 196 ? -56.336 8.678 26.250 1.00 46.56 196 ASN A C 1
ATOM 1506 O O . ASN A 1 196 ? -57.522 8.391 26.101 1.00 46.56 196 ASN A O 1
ATOM 1510 N N . LYS A 1 197 ? -55.395 7.737 26.419 1.00 51.31 197 LYS A N 1
ATOM 1511 C CA . LYS A 1 197 ? -55.631 6.286 26.243 1.00 51.31 197 LYS A CA 1
ATOM 1512 C C . LYS A 1 197 ? -56.645 5.661 27.216 1.00 51.31 197 LYS A C 1
ATOM 1514 O O . LYS A 1 197 ? -57.062 4.528 26.986 1.00 51.31 197 LYS A O 1
ATOM 1519 N N . ASP A 1 198 ? -57.086 6.402 28.230 1.00 53.31 198 ASP A N 1
ATOM 1520 C CA . ASP A 1 198 ? -57.959 5.914 29.303 1.00 53.31 198 ASP A CA 1
ATOM 1521 C C . ASP A 1 198 ? -59.442 6.306 29.126 1.00 53.31 198 ASP A C 1
ATOM 1523 O O . ASP A 1 198 ? -60.268 6.037 30.000 1.00 53.31 198 ASP A O 1
ATOM 1527 N N . GLU A 1 199 ? -59.816 6.965 28.022 1.00 58.62 199 GLU A N 1
ATOM 1528 C CA . GLU A 1 199 ? -61.196 7.434 27.820 1.00 58.62 199 GLU A CA 1
ATOM 1529 C C . GLU A 1 199 ? -62.189 6.290 27.542 1.00 58.62 199 GLU A C 1
ATOM 1531 O O . GLU A 1 199 ? -63.290 6.295 28.091 1.00 58.62 199 GLU A O 1
ATOM 1536 N N . TRP A 1 200 ? -61.777 5.261 26.792 1.00 60.53 200 TRP A N 1
ATOM 1537 C CA . TRP A 1 200 ? -62.616 4.097 26.454 1.00 60.53 200 TRP A CA 1
ATOM 1538 C C . TRP A 1 200 ? -62.900 3.153 27.636 1.00 60.53 200 TRP A C 1
ATOM 1540 O O . TRP A 1 200 ? -63.797 2.317 27.554 1.00 60.53 200 TRP A O 1
ATOM 1550 N N . LEU A 1 201 ? -62.156 3.279 28.741 1.00 55.34 201 LEU A N 1
ATOM 1551 C CA . LEU A 1 201 ? -62.360 2.470 29.947 1.00 55.34 201 LEU A CA 1
ATOM 1552 C C . LEU A 1 201 ? -63.512 2.991 30.820 1.00 55.34 201 LEU A C 1
ATOM 1554 O O . LEU A 1 201 ? -64.023 2.244 31.661 1.00 55.34 201 LEU A O 1
ATOM 1558 N N . ARG A 1 202 ? -63.946 4.245 30.622 1.00 56.75 202 ARG A N 1
ATOM 1559 C CA . ARG A 1 202 ? -65.000 4.877 31.427 1.00 56.75 202 ARG A CA 1
ATOM 1560 C C . ARG A 1 202 ? -66.342 4.176 31.240 1.00 56.75 202 ARG A C 1
ATOM 1562 O O . ARG A 1 202 ? -66.858 4.089 30.132 1.00 56.75 202 ARG A O 1
ATOM 1569 N N . GLY A 1 203 ? -66.929 3.720 32.346 1.00 60.25 203 GLY A N 1
ATOM 1570 C CA . GLY A 1 203 ? -68.216 3.012 32.341 1.00 60.25 203 GLY A CA 1
ATOM 1571 C C . GLY A 1 203 ? -68.130 1.505 32.064 1.00 60.25 203 GLY A C 1
ATOM 1572 O O . GLY A 1 203 ? -69.162 0.839 32.044 1.00 60.25 203 GLY A O 1
ATOM 1573 N N . THR A 1 204 ? -66.927 0.944 31.909 1.00 62.25 204 THR A N 1
ATOM 1574 C CA . THR A 1 204 ? -66.716 -0.514 31.916 1.00 62.25 204 THR A CA 1
ATOM 1575 C C . THR A 1 204 ? -66.361 -1.008 33.324 1.00 62.25 204 THR A C 1
ATOM 1577 O O . THR A 1 204 ? -65.910 -0.237 34.173 1.00 62.25 204 THR A O 1
ATOM 1580 N N . ALA A 1 205 ? -66.492 -2.315 33.582 1.00 58.88 205 ALA A N 1
ATOM 1581 C CA . ALA A 1 205 ? -66.127 -2.921 34.872 1.00 58.88 205 ALA A CA 1
ATOM 1582 C C . ALA A 1 205 ? -64.621 -2.814 35.229 1.00 58.88 205 ALA A C 1
ATOM 1584 O O . ALA A 1 205 ? -64.227 -3.158 36.344 1.00 58.88 205 ALA A O 1
ATOM 1585 N N . ALA A 1 206 ? -63.786 -2.337 34.298 1.00 57.19 206 ALA A N 1
ATOM 1586 C CA . ALA A 1 206 ? -62.357 -2.103 34.481 1.00 57.19 206 ALA A CA 1
ATOM 1587 C C . ALA A 1 206 ? -62.001 -0.649 34.869 1.00 57.19 206 ALA A C 1
ATOM 1589 O O . ALA A 1 206 ? -60.824 -0.364 35.089 1.00 57.19 206 ALA A O 1
ATOM 1590 N N . ASP A 1 207 ? -62.972 0.269 34.984 1.00 64.06 207 ASP A N 1
ATOM 1591 C CA . ASP A 1 207 ? -62.714 1.665 35.368 1.00 64.06 207 ASP A CA 1
ATOM 1592 C C . ASP A 1 207 ? -62.130 1.756 36.802 1.00 64.06 207 ASP A C 1
ATOM 1594 O O . ASP A 1 207 ? -62.805 1.399 37.780 1.00 64.06 207 ASP A O 1
ATOM 1598 N N . PRO A 1 208 ? -60.898 2.275 36.985 1.00 54.62 208 PRO A N 1
ATOM 1599 C CA . PRO A 1 208 ? -60.249 2.337 38.294 1.00 54.62 208 PRO A CA 1
ATOM 1600 C C . PRO A 1 208 ? -60.953 3.271 39.295 1.00 54.62 208 PRO A C 1
ATOM 1602 O O . PRO A 1 208 ? -60.686 3.181 40.497 1.00 54.62 208 PRO A O 1
ATOM 1605 N N . LYS A 1 209 ? -61.858 4.154 38.848 1.00 54.75 209 LYS A N 1
ATOM 1606 C CA . LYS A 1 209 ? -62.629 5.053 39.725 1.00 54.75 209 LYS A CA 1
ATOM 1607 C C . LYS A 1 209 ? -63.887 4.395 40.295 1.00 54.75 209 LYS A C 1
ATOM 1609 O O . LYS A 1 209 ? -64.320 4.782 41.380 1.00 54.75 209 LYS A O 1
ATOM 1614 N N . LEU A 1 210 ? -64.427 3.367 39.635 1.00 53.69 210 LEU A N 1
ATOM 1615 C CA . LEU A 1 210 ? -65.608 2.628 40.102 1.00 53.69 210 LEU A CA 1
ATOM 1616 C C . LEU A 1 210 ? -65.308 1.681 41.280 1.00 53.69 210 LEU A C 1
ATOM 1618 O O . LEU A 1 210 ? -66.207 1.360 42.049 1.00 53.69 210 LEU A O 1
ATOM 1622 N N . LYS A 1 211 ? -64.038 1.322 41.525 1.00 48.28 211 LYS A N 1
ATOM 1623 C CA . LYS A 1 211 ? -63.620 0.534 42.707 1.00 48.28 211 LYS A CA 1
ATOM 1624 C C . LYS A 1 211 ? -63.620 1.298 44.048 1.00 48.28 211 LYS A C 1
ATOM 1626 O O . LYS A 1 211 ? -63.228 0.719 45.058 1.00 48.28 211 LYS A O 1
ATOM 1631 N N . LYS A 1 212 ? -64.017 2.581 44.100 1.00 50.50 212 LYS A N 1
ATOM 1632 C CA . LYS A 1 212 ? -63.927 3.430 45.314 1.00 50.50 212 LYS A CA 1
ATOM 1633 C C . LYS A 1 212 ? -65.211 4.214 45.655 1.00 50.50 212 LYS A C 1
ATOM 1635 O O . LYS A 1 212 ? -65.156 5.430 45.823 1.00 50.50 212 LYS A O 1
ATOM 1640 N N . ARG A 1 213 ? -66.347 3.510 45.770 1.00 39.38 213 ARG A N 1
ATOM 1641 C CA . ARG A 1 213 ? -67.620 3.824 46.491 1.00 39.38 213 ARG A CA 1
ATOM 1642 C C . ARG A 1 213 ? -68.619 2.730 46.070 1.00 39.38 213 ARG A C 1
ATOM 1644 O O . ARG A 1 213 ? -68.692 2.451 44.884 1.00 39.38 213 ARG A O 1
ATOM 1651 N N . THR A 1 214 ? -69.372 2.034 46.920 1.00 34.22 214 THR A N 1
ATOM 1652 C CA . THR A 1 214 ? -69.870 2.279 48.295 1.00 34.22 214 THR A CA 1
ATOM 1653 C C . THR A 1 214 ? -70.068 0.901 48.978 1.00 34.22 214 THR A C 1
ATOM 1655 O O . THR A 1 214 ? -70.089 -0.104 48.279 1.00 34.22 214 THR A O 1
ATOM 1658 N N . LEU A 1 215 ? -70.141 0.747 50.305 1.00 31.30 215 LEU A N 1
ATOM 1659 C CA . LEU A 1 215 ? -71.269 1.116 51.184 1.00 31.30 215 LEU A CA 1
ATOM 1660 C C . LEU A 1 215 ? -70.809 1.342 52.650 1.00 31.30 215 LEU A C 1
ATOM 1662 O O . LEU A 1 215 ? -69.734 0.872 53.021 1.00 31.30 215 LEU A O 1
ATOM 1666 N N . PRO A 1 216 ? -71.590 2.067 53.480 1.00 38.59 216 PRO A N 1
ATOM 1667 C CA . PRO A 1 216 ? -71.224 2.419 54.856 1.00 38.59 216 PRO A CA 1
ATOM 1668 C C . PRO A 1 216 ? -71.619 1.356 55.898 1.00 38.59 216 PRO A C 1
ATOM 1670 O O . PRO A 1 216 ? -72.473 0.506 55.657 1.00 38.59 216 PRO A O 1
ATOM 1673 N N . ALA A 1 217 ? -71.021 1.451 57.088 1.00 33.25 217 ALA A N 1
ATOM 1674 C CA . ALA A 1 217 ? -71.293 0.570 58.222 1.00 33.25 217 ALA A CA 1
ATOM 1675 C C . ALA A 1 217 ? -72.571 0.949 58.998 1.00 33.25 217 ALA A C 1
ATOM 1677 O O . ALA A 1 217 ? -72.903 2.126 59.136 1.00 33.25 217 ALA A O 1
ATOM 1678 N N . SER A 1 218 ? -73.216 -0.055 59.600 1.00 30.22 218 SER A N 1
ATOM 1679 C CA . SER A 1 218 ? -74.152 0.111 60.720 1.00 30.22 218 SER A CA 1
ATOM 1680 C C . SER A 1 218 ? -73.777 -0.860 61.848 1.00 30.22 218 SER A C 1
ATOM 1682 O O . SER A 1 218 ? -73.234 -1.934 61.600 1.00 30.22 218 SER A O 1
ATOM 1684 N N . GLN A 1 219 ? -73.964 -0.426 63.093 1.00 33.75 219 GLN A N 1
ATOM 1685 C CA . GLN A 1 219 ? -73.465 -1.088 64.305 1.00 33.75 219 GLN A CA 1
ATOM 1686 C C . GLN A 1 219 ? -74.387 -2.231 64.758 1.00 33.75 219 GLN A C 1
ATOM 1688 O O . GLN A 1 219 ? -75.600 -2.039 64.746 1.00 33.75 219 GLN A O 1
ATOM 1693 N N . THR A 1 220 ? -73.843 -3.325 65.316 1.00 27.89 220 THR A N 1
ATOM 1694 C CA . THR A 1 220 ? -74.197 -3.790 66.685 1.00 27.89 220 THR A CA 1
ATOM 1695 C C . THR A 1 220 ? -73.347 -4.967 67.204 1.00 27.89 220 THR A C 1
ATOM 1697 O O . THR A 1 220 ? -73.042 -5.899 66.478 1.00 27.89 220 THR A O 1
ATOM 1700 N N . ALA A 1 221 ? -73.041 -4.894 68.506 1.00 27.14 221 ALA A N 1
ATOM 1701 C CA . ALA A 1 221 ? -72.954 -5.975 69.503 1.00 27.14 221 ALA A CA 1
ATOM 1702 C C . ALA A 1 221 ? -72.040 -7.228 69.333 1.00 27.14 221 ALA A C 1
ATOM 1704 O O . ALA A 1 221 ? -72.360 -8.174 68.630 1.00 27.14 221 ALA A O 1
ATOM 1705 N N . ALA A 1 222 ? -71.070 -7.293 70.261 1.00 29.09 222 ALA A N 1
ATOM 1706 C CA . ALA A 1 222 ? -70.840 -8.388 71.228 1.00 29.09 222 ALA A CA 1
ATOM 1707 C C . ALA A 1 222 ? -69.944 -9.622 70.921 1.00 29.09 222 ALA A C 1
ATOM 1709 O O . ALA A 1 222 ? -70.179 -10.409 70.017 1.00 29.09 222 ALA A O 1
ATOM 1710 N N . GLN A 1 223 ? -69.056 -9.841 71.909 1.00 29.53 223 GLN A N 1
ATOM 1711 C CA . GLN A 1 223 ? -68.529 -11.100 72.472 1.00 29.53 223 GLN A CA 1
ATOM 1712 C C . GLN A 1 223 ? -67.374 -11.893 71.816 1.00 29.53 223 GLN A C 1
ATOM 1714 O O . GLN A 1 223 ? -67.505 -12.462 70.744 1.00 29.53 223 GLN A O 1
ATOM 1719 N N . ASN A 1 224 ? -66.337 -12.068 72.659 1.00 32.19 224 ASN A N 1
ATOM 1720 C CA . ASN A 1 224 ? -65.394 -13.197 72.797 1.00 32.19 224 ASN A CA 1
ATOM 1721 C C . ASN A 1 224 ? -64.423 -13.484 71.621 1.00 32.19 224 ASN A C 1
ATOM 1723 O O . ASN A 1 224 ? -64.829 -13.556 70.473 1.00 32.19 224 ASN A O 1
ATOM 1727 N N . GLY A 1 225 ? -63.125 -13.741 71.834 1.00 29.14 225 GLY A N 1
ATOM 1728 C CA . GLY A 1 225 ? -62.315 -13.718 73.061 1.00 29.14 225 GLY A CA 1
ATOM 1729 C C . GLY A 1 225 ? -60.972 -14.458 72.876 1.00 29.14 225 GLY A C 1
ATOM 1730 O O . GLY A 1 225 ? -60.880 -15.306 71.998 1.00 29.14 225 GLY A O 1
ATOM 1731 N N . LEU A 1 226 ? -59.998 -14.175 73.759 1.00 31.31 226 LEU A N 1
ATOM 1732 C CA . LEU A 1 226 ? -58.702 -14.871 73.972 1.00 31.31 226 LEU A CA 1
ATOM 1733 C C . LEU A 1 226 ? -57.632 -14.738 72.847 1.00 31.31 226 LEU A C 1
ATOM 1735 O O . LEU A 1 226 ? -57.949 -14.833 71.671 1.00 31.31 226 LEU A O 1
ATOM 1739 N N . LEU A 1 227 ? -56.416 -14.243 73.158 1.00 31.92 227 LEU A N 1
ATOM 1740 C CA . LEU A 1 227 ? -55.182 -14.962 73.599 1.00 31.92 227 LEU A CA 1
ATOM 1741 C C . LEU A 1 227 ? -54.583 -15.870 72.483 1.00 31.92 227 LEU A C 1
ATOM 1743 O O . LEU A 1 227 ? -55.335 -16.547 71.800 1.00 31.92 227 LEU A O 1
ATOM 1747 N N . GLU A 1 228 ? -53.269 -15.979 72.241 1.00 31.97 228 GLU A N 1
ATOM 1748 C CA . GLU A 1 228 ? -52.097 -15.301 72.816 1.00 31.97 228 GLU A CA 1
ATOM 1749 C C . GLU A 1 228 ? -50.865 -15.369 71.877 1.00 31.97 228 GLU A C 1
ATOM 1751 O O . GLU A 1 228 ? -50.770 -16.248 71.029 1.00 31.97 228 GLU A O 1
ATOM 1756 N N . SER A 1 229 ? -49.980 -14.381 72.051 1.00 28.64 229 SER A N 1
ATOM 1757 C CA . SER A 1 229 ? -48.500 -14.399 72.120 1.00 28.64 229 SER A CA 1
ATOM 1758 C C . SER A 1 229 ? -47.589 -15.425 71.384 1.00 28.64 229 SER A C 1
ATOM 1760 O O . SER A 1 229 ? -47.817 -16.625 71.328 1.00 28.64 229 SER A O 1
ATOM 1762 N N . ALA A 1 230 ? -46.420 -14.876 71.004 1.00 30.42 230 ALA A N 1
ATOM 1763 C CA . ALA A 1 230 ? -45.068 -15.466 71.058 1.00 30.42 230 ALA A CA 1
ATOM 1764 C C . ALA A 1 230 ? -44.553 -16.429 69.951 1.00 30.42 230 ALA A C 1
ATOM 1766 O O . ALA A 1 230 ? -44.863 -17.615 69.894 1.00 30.42 230 ALA A O 1
ATOM 1767 N N . GLU A 1 231 ? -43.592 -15.910 69.171 1.00 28.12 231 GLU A N 1
ATOM 1768 C CA . GLU A 1 231 ? -42.398 -16.638 68.684 1.00 28.12 231 GLU A CA 1
ATOM 1769 C C . GLU A 1 231 ? -41.429 -16.940 69.877 1.00 28.12 231 GLU A C 1
ATOM 1771 O O . GLU A 1 231 ? -41.803 -16.636 71.014 1.00 28.12 231 GLU A O 1
ATOM 1776 N N . PRO A 1 232 ? -40.153 -17.386 69.719 1.00 49.50 232 PRO A N 1
ATOM 1777 C CA . PRO A 1 232 ? -39.427 -17.904 68.542 1.00 49.50 232 PRO A CA 1
ATOM 1778 C C . PRO A 1 232 ? -38.594 -19.187 68.816 1.00 49.50 232 PRO A C 1
ATOM 1780 O O . PRO A 1 232 ? -38.407 -19.598 69.958 1.00 49.50 232 PRO A O 1
ATOM 1783 N N . ALA A 1 233 ? -37.972 -19.761 67.774 1.00 29.34 233 ALA A N 1
ATOM 1784 C CA . ALA A 1 233 ? -36.722 -20.534 67.893 1.00 29.34 233 ALA A CA 1
ATOM 1785 C C . ALA A 1 233 ? -35.963 -20.611 66.550 1.00 29.34 233 ALA A C 1
ATOM 1787 O O . ALA A 1 233 ? -36.526 -20.351 65.489 1.00 29.34 233 ALA A O 1
ATOM 1788 N N . SER A 1 234 ? -34.669 -20.931 66.611 1.00 28.17 234 SER A N 1
ATOM 1789 C CA . SER A 1 234 ? -33.661 -20.746 65.552 1.00 28.17 234 SER A CA 1
ATOM 1790 C C . SER A 1 234 ? -32.821 -22.018 65.290 1.00 28.17 234 SER A C 1
ATOM 1792 O O . SER A 1 234 ? -33.053 -23.036 65.933 1.00 28.17 234 SER A O 1
ATOM 1794 N N . PHE A 1 235 ? -31.816 -21.924 64.392 1.00 25.98 235 PHE A N 1
ATOM 1795 C CA . PHE A 1 235 ? -30.817 -22.961 64.016 1.00 25.98 235 PHE A CA 1
ATOM 1796 C C . PHE A 1 235 ? -31.355 -24.186 63.221 1.00 25.98 235 PHE A C 1
ATOM 1798 O O . PHE A 1 235 ? -32.496 -24.586 63.394 1.00 25.98 235 PHE A O 1
ATOM 1805 N N . SER A 1 236 ? -30.597 -24.861 62.337 1.00 29.22 236 SER A N 1
ATOM 1806 C CA . SER A 1 236 ? -29.378 -24.505 61.571 1.00 29.22 236 SER A CA 1
ATOM 1807 C C . SER A 1 236 ? -29.059 -25.559 60.482 1.00 29.22 236 SER A C 1
ATOM 1809 O O . SER A 1 236 ? -29.557 -26.676 60.531 1.00 29.22 236 SER A O 1
ATOM 1811 N N . SER A 1 237 ? -28.129 -25.216 59.578 1.00 28.59 237 SER A N 1
ATOM 1812 C CA . SER A 1 237 ? -27.108 -26.104 58.964 1.00 28.59 237 SER A CA 1
ATOM 1813 C C . SER A 1 237 ? -27.491 -27.382 58.176 1.00 28.59 237 SER A C 1
ATOM 1815 O O . SER A 1 237 ? -27.716 -28.431 58.763 1.00 28.59 237 SER A O 1
ATOM 1817 N N . SER A 1 238 ? -27.268 -27.300 56.855 1.00 27.94 238 SER A N 1
ATOM 1818 C CA . SER A 1 238 ? -26.291 -28.109 56.080 1.00 27.94 238 SER A CA 1
ATOM 1819 C C . SER A 1 238 ? -26.457 -29.625 55.816 1.00 27.94 238 SER A C 1
ATOM 1821 O O . SER A 1 238 ? -27.012 -30.377 56.601 1.00 27.94 238 SER A O 1
ATOM 1823 N N . LEU A 1 239 ? -25.763 -30.029 54.732 1.00 30.64 239 LEU A N 1
ATOM 1824 C CA . LEU A 1 239 ? -25.261 -31.364 54.335 1.00 30.64 239 LEU A CA 1
ATOM 1825 C C . LEU A 1 239 ? -26.113 -32.250 53.394 1.00 30.64 239 LEU A C 1
ATOM 1827 O O . LEU A 1 239 ? -27.004 -32.989 53.785 1.00 30.64 239 LEU A O 1
ATOM 1831 N N . GLU A 1 240 ? -25.721 -32.174 52.118 1.00 29.25 240 GLU A N 1
ATOM 1832 C CA . GLU A 1 240 ? -25.177 -33.278 51.303 1.00 29.25 240 GLU A CA 1
ATOM 1833 C C . GLU A 1 240 ? -25.887 -34.650 51.181 1.00 29.25 240 GLU A C 1
ATOM 1835 O O . GLU A 1 240 ? -25.808 -35.515 52.041 1.00 29.25 240 GLU A O 1
ATOM 1840 N N . ALA A 1 241 ? -26.325 -34.888 49.936 1.00 27.59 241 ALA A N 1
ATOM 1841 C CA . ALA A 1 241 ? -25.815 -35.928 49.025 1.00 27.59 241 ALA A CA 1
ATOM 1842 C C . ALA A 1 241 ? -26.192 -37.423 49.185 1.00 27.59 241 ALA A C 1
ATOM 1844 O O . ALA A 1 241 ? -25.798 -38.098 50.128 1.00 27.59 241 ALA A O 1
ATOM 1845 N N . ARG A 1 242 ? -26.686 -37.959 48.047 1.00 29.30 242 ARG A N 1
ATOM 1846 C CA . ARG A 1 242 ? -26.676 -39.381 47.616 1.00 29.30 242 ARG A CA 1
ATOM 1847 C C . ARG A 1 242 ? -27.591 -40.311 48.459 1.00 29.30 242 ARG A C 1
ATOM 1849 O O . ARG A 1 242 ? -27.985 -39.980 49.561 1.00 29.30 242 ARG A O 1
ATOM 1856 N N . ASP A 1 243 ? -28.064 -41.457 47.965 1.00 28.73 243 ASP A N 1
ATOM 1857 C CA . ASP A 1 243 ? -27.623 -42.249 46.812 1.00 28.73 243 ASP A CA 1
ATOM 1858 C C . ASP A 1 243 ? -28.733 -43.185 46.270 1.00 28.73 243 ASP A C 1
ATOM 1860 O O . ASP A 1 243 ? -29.639 -43.550 47.014 1.00 28.73 243 ASP A O 1
ATOM 1864 N N . THR A 1 2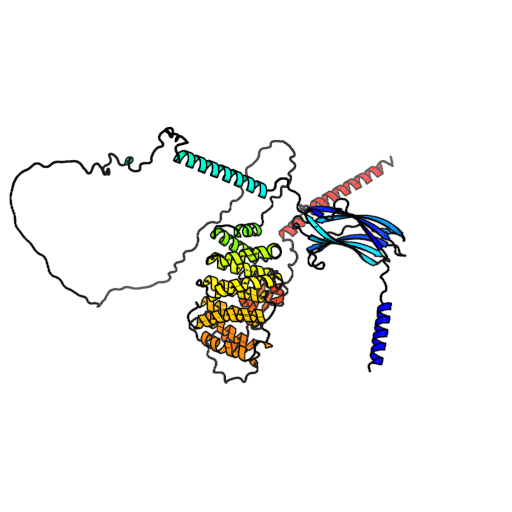44 ? -28.558 -43.708 45.045 1.00 31.16 244 THR A N 1
ATOM 1865 C CA . THR A 1 244 ? -29.196 -44.941 44.498 1.00 31.16 244 THR A CA 1
ATOM 1866 C C . THR A 1 244 ? -30.741 -44.978 44.323 1.00 31.16 244 THR A C 1
ATOM 1868 O O . THR A 1 244 ? -31.474 -44.257 44.979 1.00 31.16 244 THR A O 1
ATOM 1871 N N . ARG A 1 245 ? -31.370 -45.809 43.466 1.00 28.23 245 ARG A N 1
ATOM 1872 C CA . ARG A 1 245 ? -30.974 -46.617 42.281 1.00 28.23 245 ARG A CA 1
ATOM 1873 C C . ARG A 1 245 ? -32.253 -47.135 41.581 1.00 28.23 245 ARG A C 1
ATOM 1875 O O . ARG A 1 245 ? -33.143 -47.591 42.283 1.00 28.23 245 ARG A O 1
ATOM 1882 N N . THR A 1 246 ? -32.216 -47.303 40.245 1.00 29.48 246 THR A N 1
ATOM 1883 C CA . THR A 1 246 ? -32.913 -48.376 39.460 1.00 29.48 246 THR A CA 1
ATOM 1884 C C . THR A 1 246 ? -34.465 -48.458 39.508 1.00 29.48 246 THR A C 1
ATOM 1886 O O . THR A 1 246 ? -35.088 -47.978 40.434 1.00 29.48 246 THR A O 1
ATOM 1889 N N . VAL A 1 247 ? -35.208 -49.063 38.567 1.00 28.97 247 VAL A N 1
ATOM 1890 C CA . VAL A 1 247 ? -34.934 -49.636 37.230 1.00 28.97 247 VAL A CA 1
ATOM 1891 C C . VAL A 1 247 ? -36.245 -49.626 36.428 1.00 28.97 247 VAL A C 1
ATOM 1893 O O . VAL A 1 247 ? -37.283 -49.979 36.969 1.00 28.97 247 VAL A O 1
ATOM 1896 N N . MET A 1 248 ? -36.189 -49.297 35.136 1.00 31.14 248 MET A N 1
ATOM 1897 C CA . MET A 1 248 ? -36.718 -50.117 34.029 1.00 31.14 248 MET A CA 1
ATOM 1898 C C . MET A 1 248 ? -36.462 -49.388 32.713 1.00 31.14 248 MET A C 1
ATOM 1900 O O . MET A 1 248 ? -36.964 -48.296 32.476 1.00 31.14 248 MET A O 1
ATOM 1904 N N . GLY A 1 249 ? -35.674 -50.008 31.841 1.00 26.52 249 GLY A N 1
ATOM 1905 C CA . GLY A 1 249 ? -35.511 -49.555 30.468 1.00 26.52 249 GLY A CA 1
ATOM 1906 C C . GLY A 1 249 ? -35.997 -50.624 29.502 1.00 26.52 249 GLY A C 1
ATOM 1907 O O . GLY A 1 249 ? -35.835 -51.816 29.762 1.00 26.52 249 GLY A O 1
ATOM 1908 N N . ARG A 1 250 ? -36.481 -50.202 28.332 1.00 28.33 250 ARG A N 1
ATOM 1909 C CA . ARG A 1 250 ? -36.443 -51.046 27.137 1.00 28.33 250 ARG A CA 1
ATOM 1910 C C . ARG A 1 250 ? -35.972 -50.226 25.938 1.00 28.33 250 ARG A C 1
ATOM 1912 O O . ARG A 1 250 ? -36.672 -49.362 25.430 1.00 28.33 250 ARG A O 1
ATOM 1919 N N . ARG A 1 251 ? -34.733 -50.510 25.530 1.00 27.34 251 ARG A N 1
ATOM 1920 C CA . ARG A 1 251 ? -34.104 -50.094 24.262 1.00 27.34 251 ARG A CA 1
ATOM 1921 C C . ARG A 1 251 ? -34.868 -50.756 23.078 1.00 27.34 251 ARG A C 1
ATOM 1923 O O . ARG A 1 251 ? -35.602 -51.711 23.313 1.00 27.34 251 ARG A O 1
ATOM 1930 N N . LYS A 1 252 ? -34.697 -50.378 21.800 1.00 29.88 252 LYS A N 1
ATOM 1931 C CA . LYS A 1 252 ? -33.421 -50.056 21.127 1.00 29.88 252 LYS A CA 1
ATOM 1932 C C . LYS A 1 252 ? -33.624 -49.492 19.700 1.00 29.88 252 LYS A C 1
ATOM 1934 O O . LYS A 1 252 ? -34.522 -49.973 19.024 1.00 29.88 252 LYS A O 1
ATOM 1939 N N . SER A 1 253 ? -32.674 -48.642 19.258 1.00 29.92 253 SER A N 1
ATOM 1940 C CA . SER A 1 253 ? -32.227 -48.354 17.858 1.00 29.92 253 SER A CA 1
ATOM 1941 C C . SER A 1 253 ? -33.238 -47.806 16.825 1.00 29.92 253 SER A C 1
ATOM 1943 O O . SER A 1 253 ? -34.355 -48.290 16.776 1.00 29.92 253 SER A O 1
ATOM 1945 N N . SER A 1 254 ? -32.905 -46.896 15.889 1.00 29.11 254 SER A N 1
ATOM 1946 C CA . SER A 1 254 ? -31.726 -46.021 15.602 1.00 29.11 254 SER A CA 1
ATOM 1947 C C . SER A 1 254 ? -32.059 -45.153 14.343 1.00 29.11 254 SER A C 1
ATOM 1949 O O . SER A 1 254 ? -33.110 -45.395 13.763 1.00 29.11 254 SER A O 1
ATOM 1951 N N . ALA A 1 255 ? -31.293 -44.180 13.813 1.00 30.78 255 ALA A N 1
ATOM 1952 C CA . ALA A 1 255 ? -29.930 -43.665 14.048 1.00 30.78 255 ALA A CA 1
ATOM 1953 C C . ALA A 1 255 ? -29.804 -42.186 13.570 1.00 30.78 255 ALA A C 1
ATOM 1955 O O . ALA A 1 255 ? -30.457 -41.841 12.593 1.00 30.78 255 ALA A O 1
ATOM 1956 N N . GLY A 1 256 ? -28.899 -41.382 14.162 1.00 28.50 256 GLY A N 1
ATOM 1957 C CA . GLY A 1 256 ? -28.523 -40.020 13.701 1.00 28.50 256 GLY A CA 1
ATOM 1958 C C . GLY A 1 256 ? -29.584 -38.930 13.946 1.00 28.50 256 GLY A C 1
ATOM 1959 O O . GLY A 1 256 ? -30.771 -39.219 13.982 1.00 28.50 256 GLY A O 1
ATOM 1960 N N . GLY A 1 257 ? -29.258 -37.656 14.155 1.00 28.05 257 GLY A N 1
ATOM 1961 C CA . GLY A 1 257 ? -27.980 -36.937 14.226 1.00 28.05 257 GLY A CA 1
ATOM 1962 C C . GLY A 1 257 ? -28.336 -35.444 14.304 1.00 28.05 257 GLY A C 1
ATOM 1963 O O . GLY A 1 257 ? -29.240 -35.017 13.592 1.00 28.05 257 GLY A O 1
ATOM 1964 N N . SER A 1 258 ? -27.746 -34.680 15.226 1.00 29.25 258 SER A N 1
ATOM 1965 C CA . SER A 1 258 ? -28.198 -33.317 15.547 1.00 29.25 258 SER A CA 1
ATOM 1966 C C . SER A 1 258 ? -27.188 -32.262 15.113 1.00 29.25 258 SER A C 1
ATOM 1968 O O . SER A 1 258 ? -26.116 -32.182 15.714 1.00 29.25 258 SER A O 1
ATOM 1970 N N . GLU A 1 259 ? -27.568 -31.410 14.166 1.00 31.00 259 GLU A N 1
ATOM 1971 C CA . GLU A 1 259 ? -26.848 -30.181 13.823 1.00 31.00 259 GLU A CA 1
ATOM 1972 C C . GLU A 1 259 ? -27.837 -29.009 13.827 1.00 31.00 259 GLU A C 1
ATOM 1974 O O . GLU A 1 259 ? -29.003 -29.151 13.454 1.00 31.00 259 GLU A O 1
ATOM 1979 N N . HIS A 1 260 ? -27.385 -27.878 14.367 1.00 30.25 260 HIS A N 1
ATOM 1980 C CA . HIS A 1 260 ? -28.183 -26.682 14.623 1.00 30.25 260 HIS A CA 1
ATOM 1981 C C . HIS A 1 260 ? -27.630 -25.553 13.745 1.00 30.25 260 HIS A C 1
ATOM 1983 O O . HIS A 1 260 ? -26.935 -24.666 14.236 1.00 30.25 260 HIS A O 1
ATOM 1989 N N . ASP A 1 261 ? -27.929 -25.589 12.448 1.00 29.44 261 ASP A N 1
ATOM 1990 C CA . ASP A 1 261 ? -27.553 -24.503 11.542 1.00 29.44 261 ASP A CA 1
ATOM 1991 C C . ASP A 1 261 ? -28.605 -23.396 11.550 1.00 29.44 261 ASP A C 1
ATOM 1993 O O . ASP A 1 261 ? -29.814 -23.633 11.527 1.00 29.44 261 ASP A O 1
ATOM 1997 N N . SER A 1 262 ? -28.123 -22.158 11.620 1.00 34.44 262 SER A N 1
ATOM 1998 C CA . SER A 1 262 ? -28.931 -20.940 11.587 1.00 34.44 262 SER A CA 1
ATOM 1999 C C . SER A 1 262 ? -28.434 -20.052 10.455 1.00 34.44 262 SER A C 1
ATOM 2001 O O . SER A 1 262 ? -27.695 -19.100 10.697 1.00 34.44 262 SER A O 1
ATOM 2003 N N . GLU A 1 263 ? -28.836 -20.359 9.220 1.00 32.34 263 GLU A N 1
ATOM 2004 C CA . GLU A 1 263 ? -28.465 -19.564 8.047 1.00 32.34 263 GLU A CA 1
ATOM 2005 C C . GLU A 1 263 ? -29.665 -18.919 7.337 1.00 32.34 263 GLU A C 1
ATOM 2007 O O . GLU A 1 263 ? -30.609 -19.572 6.904 1.00 32.34 263 GLU A O 1
ATOM 2012 N N . SER A 1 264 ? -29.552 -17.595 7.209 1.00 30.28 264 SER A N 1
ATOM 2013 C CA . SER A 1 264 ? -29.824 -16.797 6.007 1.00 30.28 264 SER A CA 1
ATOM 2014 C C . SER A 1 264 ? -31.106 -17.051 5.191 1.00 30.28 264 SER A C 1
ATOM 2016 O O . SER A 1 264 ? -31.164 -17.899 4.303 1.00 30.28 264 SER A O 1
ATOM 2018 N N . LEU A 1 265 ? -32.089 -16.160 5.370 1.00 28.64 265 LEU A N 1
ATOM 2019 C CA . LEU A 1 265 ? -33.127 -15.869 4.376 1.00 28.64 265 LEU A CA 1
ATOM 2020 C C . LEU A 1 265 ? -33.328 -14.352 4.243 1.00 28.64 265 LEU A C 1
ATOM 2022 O O . LEU A 1 265 ? -33.905 -13.735 5.133 1.00 28.64 265 LEU A O 1
ATOM 2026 N N . CYS A 1 266 ? -32.876 -13.786 3.121 1.00 28.03 266 CYS A N 1
ATOM 2027 C CA . CYS A 1 266 ? -33.419 -12.595 2.445 1.00 28.03 266 CYS A CA 1
ATOM 2028 C C . CYS A 1 266 ? -32.742 -12.504 1.062 1.00 28.03 266 CYS A C 1
ATOM 2030 O O . CYS A 1 266 ? -31.551 -12.238 0.964 1.00 28.03 266 CYS A O 1
ATOM 2032 N N . SER A 1 267 ? -33.403 -12.957 -0.003 1.00 29.72 267 SER A N 1
ATOM 2033 C CA . SER A 1 267 ? -34.308 -12.143 -0.840 1.00 29.72 267 SER A CA 1
ATOM 2034 C C . SER A 1 267 ? -33.555 -11.278 -1.854 1.00 29.72 267 SER A C 1
ATOM 2036 O O . SER A 1 267 ? -33.185 -10.141 -1.579 1.00 29.72 267 SER A O 1
ATOM 2038 N N . ARG A 1 268 ? -33.368 -11.839 -3.055 1.00 30.62 268 ARG A N 1
ATOM 2039 C CA . ARG A 1 268 ? -32.898 -11.141 -4.257 1.00 30.62 268 ARG A CA 1
ATOM 2040 C C . ARG A 1 268 ? -34.119 -10.773 -5.100 1.00 30.62 268 ARG A C 1
ATOM 2042 O O . ARG A 1 268 ? -34.782 -11.673 -5.611 1.00 30.62 268 ARG A O 1
ATOM 2049 N N . GLU A 1 269 ? -34.433 -9.487 -5.218 1.00 32.47 269 GLU A N 1
ATOM 2050 C CA . GLU A 1 269 ? -35.576 -9.027 -6.014 1.00 32.47 269 GLU A CA 1
ATOM 2051 C C . GLU A 1 269 ? -35.168 -8.772 -7.471 1.00 32.47 269 GLU A C 1
ATOM 2053 O O . GLU A 1 269 ? -34.599 -7.738 -7.812 1.00 32.47 269 GLU A O 1
ATOM 2058 N N . ASP A 1 270 ? -35.489 -9.732 -8.342 1.00 30.66 270 ASP A N 1
ATOM 2059 C CA . ASP A 1 270 ? -35.556 -9.517 -9.788 1.00 30.66 270 ASP A CA 1
ATOM 2060 C C . ASP A 1 270 ? -36.804 -8.671 -10.119 1.00 30.66 270 ASP A C 1
ATOM 2062 O O . ASP A 1 270 ? -37.934 -9.122 -9.911 1.00 30.66 270 ASP A O 1
ATOM 2066 N N . LEU A 1 271 ? -36.633 -7.478 -10.700 1.00 34.09 271 LEU A N 1
ATOM 2067 C CA . LEU A 1 271 ? -37.739 -6.701 -11.281 1.00 34.09 271 LEU A CA 1
ATOM 2068 C C . LEU A 1 271 ? -37.680 -6.718 -12.811 1.00 34.09 271 LEU A C 1
ATOM 2070 O O . LEU A 1 271 ? -37.088 -5.864 -13.466 1.00 34.09 271 LEU A O 1
ATOM 2074 N N . GLY A 1 272 ? -38.338 -7.732 -13.375 1.00 32.03 272 GLY A N 1
ATOM 2075 C CA . GLY A 1 272 ? -38.484 -7.916 -14.816 1.00 32.03 272 GLY A CA 1
ATOM 2076 C C . GLY A 1 272 ? -39.429 -6.911 -15.487 1.00 32.03 272 GLY A C 1
ATOM 2077 O O . GLY A 1 272 ? -40.389 -6.406 -14.901 1.00 32.03 272 GLY A O 1
ATOM 2078 N N . SER A 1 273 ? -39.171 -6.668 -16.771 1.00 33.69 273 SER A N 1
ATOM 2079 C CA . SER A 1 273 ? -39.913 -5.744 -17.630 1.00 33.69 273 SER A CA 1
ATOM 2080 C C . SER A 1 273 ? -41.413 -6.060 -17.722 1.00 33.69 273 SER A C 1
ATOM 2082 O O . SER A 1 273 ? -41.811 -7.209 -17.921 1.00 33.69 273 SER A O 1
ATOM 2084 N N . ARG A 1 274 ? -42.261 -5.021 -17.723 1.00 31.08 274 ARG A N 1
ATOM 2085 C CA . ARG A 1 274 ? -43.666 -5.123 -18.158 1.00 31.08 274 ARG A CA 1
ATOM 2086 C C . ARG A 1 274 ? -43.901 -4.263 -19.391 1.00 31.08 274 ARG A C 1
ATOM 2088 O O . ARG A 1 274 ? -43.907 -3.039 -19.318 1.00 31.08 274 ARG A O 1
ATOM 2095 N N . ALA A 1 275 ? -44.141 -4.921 -20.521 1.00 35.28 275 ALA A N 1
ATOM 2096 C CA . ALA A 1 275 ? -44.624 -4.264 -21.726 1.00 35.28 275 ALA A CA 1
ATOM 2097 C C . ALA A 1 275 ? -46.049 -3.719 -21.515 1.00 35.28 275 ALA A C 1
ATOM 2099 O O . ALA A 1 275 ? -46.899 -4.389 -20.924 1.00 35.28 275 ALA A O 1
ATOM 2100 N N . SER A 1 276 ? -46.336 -2.540 -22.067 1.00 35.22 276 SER A N 1
ATOM 2101 C CA . SER A 1 276 ? -47.706 -2.074 -22.301 1.00 35.22 276 SER A CA 1
ATOM 2102 C C . SER A 1 276 ? -47.808 -1.480 -23.707 1.00 35.22 276 SER A C 1
ATOM 2104 O O . SER A 1 276 ? -46.854 -0.895 -24.219 1.00 35.22 276 SER A O 1
ATOM 2106 N N . GLY A 1 277 ? -48.926 -1.736 -24.385 1.00 33.41 277 GLY A N 1
ATOM 2107 C CA . GLY A 1 277 ? -49.046 -1.511 -25.822 1.00 33.41 277 GLY A CA 1
ATOM 2108 C C . GLY A 1 277 ? -49.761 -0.216 -26.201 1.00 33.41 277 GLY A C 1
ATOM 2109 O O . GLY A 1 277 ? -50.889 0.016 -25.785 1.00 33.41 277 GLY A O 1
ATOM 2110 N N . GLY A 1 278 ? -49.141 0.535 -27.112 1.00 34.34 278 GLY A N 1
ATOM 2111 C CA . GLY A 1 278 ? -49.800 1.104 -28.291 1.00 34.34 278 GLY A CA 1
ATOM 2112 C C . GLY A 1 278 ? -50.873 2.187 -28.117 1.00 34.34 278 GLY A C 1
ATOM 2113 O O . GLY A 1 278 ? -52.058 1.894 -27.978 1.00 34.34 278 GLY A O 1
ATOM 2114 N N . ARG A 1 279 ? -50.499 3.431 -28.446 1.00 29.84 279 ARG A N 1
ATOM 2115 C CA . ARG A 1 279 ? -51.351 4.324 -29.252 1.00 29.84 279 ARG A CA 1
ATOM 2116 C C . ARG A 1 279 ? -50.502 5.241 -30.134 1.00 29.84 279 ARG A C 1
ATOM 2118 O O . ARG A 1 279 ? -49.470 5.735 -29.704 1.00 29.84 279 ARG A O 1
ATOM 2125 N N . ARG A 1 280 ? -50.938 5.449 -31.382 1.00 38.38 280 ARG A N 1
ATOM 2126 C CA . ARG A 1 280 ? -50.315 6.397 -32.322 1.00 38.38 280 ARG A CA 1
ATOM 2127 C C . ARG A 1 280 ? -50.812 7.818 -32.047 1.00 38.38 280 ARG A C 1
ATOM 2129 O O . ARG A 1 280 ? -52.019 8.024 -31.955 1.00 38.38 280 ARG A O 1
ATOM 2136 N N . GLY A 1 281 ? -49.893 8.777 -32.043 1.00 30.38 281 GLY A N 1
ATOM 2137 C CA . GLY A 1 281 ? -50.145 10.215 -32.138 1.00 30.38 281 GLY A CA 1
ATOM 2138 C C . GLY A 1 281 ? -48.912 10.875 -32.756 1.00 30.38 281 GLY A C 1
ATOM 2139 O O . GLY A 1 281 ? -47.796 10.507 -32.412 1.00 30.38 281 GLY A O 1
ATOM 2140 N N . SER A 1 282 ? -49.098 11.759 -33.734 1.00 40.06 282 SER A N 1
ATOM 2141 C CA . SER A 1 282 ? -48.004 12.386 -34.488 1.00 40.06 282 SER A CA 1
ATOM 2142 C C . SER A 1 282 ? -47.533 13.689 -33.846 1.00 40.06 282 SER A C 1
ATOM 2144 O O . SER A 1 282 ? -48.375 14.530 -33.535 1.00 40.06 282 SER A O 1
ATOM 2146 N N . GLY A 1 283 ? -46.225 13.931 -33.801 1.00 31.14 283 GLY A N 1
ATOM 2147 C CA . GLY A 1 283 ? -45.686 15.263 -33.524 1.00 31.14 283 GLY A CA 1
ATOM 2148 C C . GLY A 1 283 ? -44.170 15.262 -33.366 1.00 31.14 283 GLY A C 1
ATOM 2149 O O . GLY A 1 283 ? -43.668 14.436 -32.625 1.00 31.14 283 GLY A O 1
ATOM 2150 N N . ALA A 1 284 ? -43.515 16.199 -34.064 1.00 33.91 284 ALA A N 1
ATOM 2151 C CA . ALA A 1 284 ? -42.120 16.640 -33.930 1.00 33.91 284 ALA A CA 1
ATOM 2152 C C . ALA A 1 284 ? -40.984 15.592 -34.008 1.00 33.91 284 ALA A C 1
ATOM 2154 O O . ALA A 1 284 ? -41.008 14.517 -33.423 1.00 33.91 284 ALA A O 1
ATOM 2155 N N . ARG A 1 285 ? -39.928 15.960 -34.744 1.00 42.84 285 ARG A N 1
ATOM 2156 C CA . ARG A 1 285 ? -38.590 15.397 -34.544 1.00 42.84 285 ARG A CA 1
ATOM 2157 C C . ARG A 1 285 ? -37.926 16.243 -33.470 1.00 42.84 285 ARG A C 1
ATOM 2159 O O . ARG A 1 285 ? -37.314 17.253 -33.819 1.00 42.84 285 ARG A O 1
ATOM 2166 N N . ASP A 1 286 ? -38.065 15.849 -32.214 1.00 36.12 286 ASP A N 1
ATOM 2167 C CA . ASP A 1 286 ? -37.088 16.296 -31.233 1.00 36.12 286 ASP A CA 1
ATOM 2168 C C . ASP A 1 286 ? -35.775 15.564 -31.511 1.00 36.12 286 ASP A C 1
ATOM 2170 O O . ASP A 1 286 ? -35.741 14.434 -32.009 1.00 36.12 286 ASP A O 1
ATOM 2174 N N . ARG A 1 287 ? -34.690 16.313 -31.357 1.00 45.34 287 ARG A N 1
ATOM 2175 C CA . ARG A 1 287 ? -33.334 15.842 -31.581 1.00 45.34 287 ARG A CA 1
ATOM 2176 C C . ARG A 1 287 ? -32.882 15.339 -30.226 1.00 45.34 287 ARG A C 1
ATOM 2178 O O . ARG A 1 287 ? -32.641 16.170 -29.358 1.00 45.34 287 ARG A O 1
ATOM 2185 N N . ASP A 1 288 ? -32.841 14.022 -30.056 1.00 36.38 288 ASP A N 1
ATOM 2186 C CA . ASP A 1 288 ? -32.273 13.414 -28.859 1.00 36.38 288 ASP A CA 1
ATOM 2187 C C . ASP A 1 288 ? -30.809 13.873 -28.769 1.00 36.38 288 ASP A C 1
ATOM 2189 O O . ASP A 1 288 ? -29.950 13.465 -29.551 1.00 36.38 288 ASP A O 1
ATOM 2193 N N . GLU A 1 289 ? -30.565 14.850 -27.899 1.00 46.62 289 GLU A N 1
ATOM 2194 C CA . GLU A 1 289 ? -29.236 15.173 -27.408 1.00 46.62 289 GLU A CA 1
ATOM 2195 C C . GLU A 1 289 ? -28.945 14.117 -26.348 1.00 46.62 289 GLU A C 1
ATOM 2197 O O . GLU A 1 289 ? -29.598 14.094 -25.304 1.00 46.62 289 GLU A O 1
ATOM 2202 N N . ASP A 1 290 ? -28.018 13.208 -26.646 1.00 37.69 290 ASP A N 1
ATOM 2203 C CA . ASP A 1 290 ? -27.570 12.188 -25.704 1.00 37.69 290 ASP A CA 1
ATOM 2204 C C . ASP A 1 290 ? -26.821 12.875 -24.548 1.00 37.69 290 ASP A C 1
ATOM 2206 O O . ASP A 1 290 ? -25.604 13.064 -24.579 1.00 37.69 290 ASP A O 1
ATOM 2210 N N . TYR A 1 291 ? -27.567 13.299 -23.525 1.00 51.59 291 TYR A N 1
ATOM 2211 C CA . TYR A 1 291 ? -27.011 13.698 -22.237 1.00 51.59 291 TYR A CA 1
ATOM 2212 C C . TYR A 1 291 ? -26.467 12.436 -21.559 1.00 51.59 291 TYR A C 1
ATOM 2214 O O . TYR A 1 291 ? -27.202 11.749 -20.851 1.00 51.59 291 TYR A O 1
ATOM 2222 N N . GLU A 1 292 ? -25.188 12.122 -21.789 1.00 50.66 292 GLU A N 1
ATOM 2223 C CA . GLU A 1 292 ? -24.468 11.130 -20.988 1.00 50.66 292 GLU A CA 1
ATOM 2224 C C . GLU A 1 292 ? -24.538 11.550 -19.512 1.00 50.66 292 GLU A C 1
ATOM 2226 O O . GLU A 1 292 ? -23.933 12.538 -19.084 1.00 50.66 292 GLU A O 1
ATOM 2231 N N . GLU A 1 293 ? -25.332 10.812 -18.737 1.00 46.19 293 GLU A N 1
ATOM 2232 C CA . GLU A 1 293 ? -25.391 10.937 -17.287 1.00 46.19 293 GLU A CA 1
ATOM 2233 C C . GLU A 1 293 ? -24.025 10.505 -16.741 1.00 46.19 293 GLU A C 1
ATOM 2235 O O . GLU A 1 293 ? -23.686 9.325 -16.771 1.00 46.19 293 GLU A O 1
ATOM 2240 N N . LEU A 1 294 ? -23.212 11.484 -16.324 1.00 58.84 294 LEU A N 1
ATOM 2241 C CA . LEU A 1 294 ? -21.863 11.267 -15.798 1.00 58.84 294 LEU A CA 1
ATOM 2242 C C . LEU A 1 294 ? -21.920 10.314 -14.598 1.00 58.84 294 LEU A C 1
ATOM 2244 O O . LEU A 1 294 ? -22.262 10.722 -13.486 1.00 58.84 294 LEU A O 1
ATOM 2248 N N . GLU A 1 295 ? -21.582 9.047 -14.839 1.00 69.62 295 GLU A N 1
ATOM 2249 C CA . GLU A 1 295 ? -21.519 8.011 -13.814 1.00 69.62 295 GLU A CA 1
ATOM 2250 C C . GLU A 1 295 ? -20.426 8.386 -12.804 1.00 69.62 295 GLU A C 1
ATOM 2252 O O . GLU A 1 295 ? -19.233 8.372 -13.108 1.00 69.62 295 GLU A O 1
ATOM 2257 N N . VAL A 1 296 ? -20.845 8.800 -11.605 1.00 80.00 296 VAL A N 1
ATOM 2258 C CA . VAL A 1 296 ? -19.926 9.199 -10.534 1.00 80.00 296 VAL A CA 1
ATOM 2259 C C . VAL A 1 296 ? -19.196 7.958 -10.041 1.00 80.00 296 VAL A C 1
ATOM 2261 O O . VAL A 1 296 ? -19.834 7.019 -9.561 1.00 80.00 296 VAL A O 1
ATOM 2264 N N . ASP A 1 297 ? -17.864 7.964 -10.116 1.00 89.31 297 ASP A N 1
ATOM 2265 C CA . ASP A 1 297 ? -17.062 6.824 -9.686 1.00 89.31 297 ASP A CA 1
ATOM 2266 C C . ASP A 1 297 ? -17.329 6.507 -8.195 1.00 89.31 297 ASP A C 1
ATOM 2268 O O . ASP A 1 297 ? -17.213 7.389 -7.325 1.00 89.31 297 ASP A O 1
ATOM 2272 N N . PRO A 1 298 ? -17.666 5.248 -7.853 1.00 91.88 298 PRO A N 1
ATOM 2273 C CA . PRO A 1 298 ? -17.709 4.788 -6.471 1.00 91.88 298 PRO A CA 1
ATOM 2274 C C . PRO A 1 298 ? -16.425 5.076 -5.677 1.00 91.88 298 PRO A C 1
ATOM 2276 O O . PRO A 1 298 ? -16.503 5.221 -4.454 1.00 91.88 298 PRO A O 1
ATOM 2279 N N . PHE A 1 299 ? -15.264 5.183 -6.336 1.00 93.81 299 PHE A N 1
ATOM 2280 C CA . PHE A 1 299 ? -14.000 5.564 -5.705 1.00 93.81 299 PHE A CA 1
ATOM 2281 C C . PHE A 1 299 ? -14.035 7.006 -5.187 1.00 93.81 299 PHE A C 1
ATOM 2283 O O . PHE A 1 299 ? -13.819 7.218 -3.993 1.00 93.81 299 PHE A O 1
ATOM 2290 N N . ASP A 1 300 ? -14.376 7.985 -6.033 1.00 93.06 300 ASP A N 1
ATOM 2291 C CA . ASP A 1 300 ? -14.489 9.397 -5.631 1.00 93.06 300 ASP A CA 1
ATOM 2292 C C . ASP A 1 300 ? -15.532 9.572 -4.522 1.00 93.06 300 ASP A C 1
ATOM 2294 O O . ASP A 1 300 ? -15.248 10.162 -3.477 1.00 93.06 300 ASP A O 1
ATOM 2298 N N . THR A 1 301 ? -16.699 8.941 -4.690 1.00 94.81 301 THR A N 1
ATOM 2299 C CA . THR A 1 301 ? -17.771 8.936 -3.682 1.00 94.81 301 THR A CA 1
ATOM 2300 C C . THR A 1 301 ? -17.281 8.415 -2.324 1.00 94.81 301 THR A C 1
ATOM 2302 O O . THR A 1 301 ? -17.655 8.940 -1.271 1.00 94.81 301 THR A O 1
ATOM 2305 N N . ALA A 1 302 ? -16.439 7.377 -2.312 1.00 96.62 302 ALA A N 1
ATOM 2306 C CA . ALA A 1 302 ? -15.886 6.831 -1.079 1.00 96.62 302 ALA A CA 1
ATOM 2307 C C . ALA A 1 302 ? -14.781 7.724 -0.481 1.00 96.62 302 ALA A C 1
ATOM 2309 O O . ALA A 1 302 ? -14.722 7.863 0.741 1.00 96.62 302 ALA A O 1
ATOM 2310 N N . VAL A 1 303 ? -13.950 8.383 -1.298 1.00 96.75 303 VAL A N 1
ATOM 2311 C CA . VAL A 1 303 ? -12.958 9.366 -0.816 1.00 96.75 303 VAL A CA 1
ATOM 2312 C C . VAL A 1 303 ? -13.648 10.550 -0.132 1.00 96.75 303 VAL A C 1
ATOM 2314 O O . VAL A 1 303 ? -13.278 10.900 0.992 1.00 96.75 303 VAL A O 1
ATOM 2317 N N . GLU A 1 304 ? -14.699 11.117 -0.734 1.00 95.62 304 GLU A N 1
ATOM 2318 C CA . GLU A 1 304 ? -15.493 12.195 -0.123 1.00 95.62 304 GLU A CA 1
ATOM 2319 C C . GLU A 1 304 ? -16.070 11.780 1.241 1.00 95.62 304 GLU A C 1
ATOM 2321 O O . GLU A 1 304 ? -15.979 12.516 2.231 1.00 95.62 304 GLU A O 1
ATOM 2326 N N . GLN A 1 305 ? -16.591 10.554 1.340 1.00 96.69 305 GLN A N 1
ATOM 2327 C CA . GLN A 1 305 ? -17.150 10.016 2.581 1.00 96.69 305 GLN A CA 1
ATOM 2328 C C . GLN A 1 305 ? -16.120 9.829 3.714 1.00 96.69 305 GLN A C 1
ATOM 2330 O O . GLN A 1 305 ? -16.530 9.689 4.867 1.00 96.69 305 GLN A O 1
ATOM 2335 N N . LEU A 1 306 ? -14.802 9.884 3.472 1.00 96.81 306 LEU A N 1
ATOM 2336 C CA . LEU A 1 306 ? -13.794 9.870 4.550 1.00 96.81 306 LEU A CA 1
ATOM 2337 C C . LEU A 1 306 ? -13.691 11.200 5.319 1.00 96.81 306 LEU A C 1
ATOM 2339 O O . LEU A 1 306 ? -13.210 11.219 6.464 1.00 96.81 306 LEU A O 1
ATOM 2343 N N . TYR A 1 307 ? -14.180 12.300 4.739 1.00 95.19 307 TYR A N 1
ATOM 2344 C CA . TYR A 1 307 ? -14.281 13.599 5.411 1.00 95.19 307 TYR A CA 1
ATOM 2345 C C . TYR A 1 307 ? -15.481 13.684 6.368 1.00 95.19 307 TYR A C 1
ATOM 2347 O O . TYR A 1 307 ? -15.529 14.576 7.221 1.00 95.19 307 TYR A O 1
ATOM 2355 N N . GLU A 1 308 ? -16.429 12.744 6.287 1.00 95.00 308 GLU A N 1
ATOM 2356 C CA . GLU A 1 308 ? -17.650 12.782 7.089 1.00 95.00 308 GLU A CA 1
ATOM 2357 C C . GLU A 1 308 ? -17.407 12.703 8.600 1.00 95.00 308 GLU A C 1
ATOM 2359 O O . GLU A 1 308 ? -16.534 11.993 9.113 1.00 95.00 308 GLU A O 1
ATOM 2364 N N . LYS A 1 309 ? -18.250 13.401 9.367 1.00 92.19 309 LYS A N 1
ATOM 2365 C CA . LYS A 1 309 ? -18.123 13.452 10.836 1.00 92.19 309 LYS A CA 1
ATOM 2366 C C . LYS A 1 309 ? -18.507 12.123 11.487 1.00 92.19 309 LYS A C 1
ATOM 2368 O O . LYS A 1 309 ? -17.987 11.777 12.552 1.00 92.19 309 LYS A O 1
ATOM 2373 N N . ARG A 1 310 ? -19.400 11.361 10.852 1.00 94.25 310 ARG A N 1
ATOM 2374 C CA . ARG A 1 310 ? -19.954 10.108 11.377 1.00 94.25 310 ARG A CA 1
ATOM 2375 C C . ARG A 1 310 ? -19.024 8.919 11.103 1.00 94.25 310 ARG A C 1
ATOM 2377 O O . ARG A 1 310 ? -18.823 8.544 9.956 1.00 94.25 310 ARG A O 1
ATOM 2384 N N . ALA A 1 311 ? -18.541 8.273 12.170 1.00 94.31 311 ALA A N 1
ATOM 2385 C CA . ALA A 1 311 ? -17.623 7.130 12.079 1.00 94.31 311 ALA A CA 1
ATOM 2386 C C . ALA A 1 311 ? -18.149 5.993 11.188 1.00 94.31 311 ALA A C 1
ATOM 2388 O O . ALA A 1 311 ? -17.441 5.570 10.288 1.00 94.31 311 ALA A O 1
ATOM 2389 N N . THR A 1 312 ? -19.415 5.586 11.338 1.00 95.88 312 THR A N 1
ATOM 2390 C CA . THR A 1 312 ? -19.988 4.490 10.530 1.00 95.88 312 THR A CA 1
ATOM 2391 C C . THR A 1 312 ? -20.024 4.785 9.027 1.00 95.88 312 THR A C 1
ATOM 2393 O O . THR A 1 312 ? -20.011 3.858 8.229 1.00 95.88 312 THR A O 1
ATOM 2396 N N . THR A 1 313 ? -20.096 6.062 8.628 1.00 96.56 313 THR A N 1
ATOM 2397 C CA . THR A 1 313 ? -20.025 6.450 7.209 1.00 96.56 313 THR A CA 1
ATOM 2398 C C . THR A 1 313 ? -18.601 6.264 6.693 1.00 96.56 313 THR A C 1
ATOM 2400 O O . THR A 1 313 ? -18.399 5.635 5.661 1.00 96.56 313 THR A O 1
ATOM 2403 N N . ARG A 1 314 ? -17.605 6.709 7.470 1.00 97.00 314 ARG A N 1
ATOM 2404 C CA . ARG A 1 314 ? -16.187 6.517 7.145 1.00 97.00 314 ARG A CA 1
ATOM 2405 C C . ARG A 1 314 ? -15.767 5.049 7.145 1.00 97.00 314 ARG A C 1
ATOM 2407 O O . ARG A 1 314 ? -15.005 4.644 6.283 1.00 97.00 314 ARG A O 1
ATOM 2414 N N . GLU A 1 315 ? -16.276 4.245 8.076 1.00 97.62 315 GLU A N 1
ATOM 2415 C CA . GLU A 1 315 ? -16.056 2.792 8.111 1.00 97.62 315 GLU A CA 1
ATOM 2416 C C . GLU A 1 315 ? -16.593 2.123 6.837 1.00 97.62 315 GLU A C 1
ATOM 2418 O O . GLU A 1 315 ? -15.887 1.326 6.221 1.00 97.62 315 GLU A O 1
ATOM 2423 N N . SER A 1 316 ? -17.796 2.505 6.388 1.00 97.69 316 SER A N 1
ATOM 2424 C CA . SER A 1 316 ? -18.354 2.043 5.110 1.00 97.69 316 SER A CA 1
ATOM 2425 C C . SER A 1 316 ? -17.481 2.464 3.925 1.00 97.69 316 SER A C 1
ATOM 2427 O O . SER A 1 316 ? -17.180 1.640 3.070 1.00 97.69 316 SER A O 1
ATOM 2429 N N . ALA A 1 317 ? -17.031 3.718 3.896 1.00 98.00 317 ALA A N 1
ATOM 2430 C CA . ALA A 1 317 ? -16.178 4.250 2.839 1.00 98.00 317 ALA A CA 1
ATOM 2431 C C . ALA A 1 317 ? -14.800 3.570 2.770 1.00 98.00 317 ALA A C 1
ATOM 2433 O O . ALA A 1 317 ? -14.362 3.184 1.690 1.00 98.00 317 ALA A O 1
ATOM 2434 N N . LEU A 1 318 ? -14.144 3.338 3.914 1.00 98.44 318 LEU A N 1
ATOM 2435 C CA . LEU A 1 318 ? -12.895 2.572 3.982 1.00 98.44 318 LEU A CA 1
ATOM 2436 C C . LEU A 1 318 ? -13.098 1.138 3.480 1.00 98.44 318 LEU A C 1
ATOM 2438 O O . LEU A 1 318 ? -12.261 0.631 2.740 1.00 98.44 318 LEU A O 1
ATOM 2442 N N . SER A 1 319 ? -14.214 0.496 3.841 1.00 97.75 319 SER A N 1
ATOM 2443 C CA . SER A 1 319 ? -14.549 -0.840 3.335 1.00 97.75 319 SER A CA 1
ATOM 2444 C C . SER A 1 319 ? -14.753 -0.851 1.815 1.00 97.75 319 SER A C 1
ATOM 2446 O O . SER A 1 319 ? -14.315 -1.795 1.158 1.00 97.75 319 SER A O 1
ATOM 2448 N N . THR A 1 320 ? -15.379 0.186 1.249 1.00 97.56 320 THR A N 1
ATOM 2449 C CA . THR A 1 320 ? -15.526 0.355 -0.204 1.00 97.56 320 THR A CA 1
ATOM 2450 C C . THR A 1 320 ? -14.170 0.558 -0.880 1.00 97.56 320 THR A C 1
ATOM 2452 O O . THR A 1 320 ? -13.863 -0.151 -1.833 1.00 97.56 320 THR A O 1
ATOM 2455 N N . LEU A 1 321 ? -13.315 1.447 -0.361 1.00 97.69 321 LEU A N 1
ATOM 2456 C CA . LEU A 1 321 ? -11.976 1.700 -0.913 1.00 97.69 321 LEU A CA 1
ATOM 2457 C C . LEU A 1 321 ? -11.076 0.460 -0.853 1.00 97.69 321 LEU A C 1
ATOM 2459 O O . LEU A 1 321 ? -10.376 0.176 -1.819 1.00 97.69 321 LEU A O 1
ATOM 2463 N N . VAL A 1 322 ? -11.130 -0.323 0.231 1.00 97.12 322 VAL A N 1
ATOM 2464 C CA . VAL A 1 322 ? -10.441 -1.624 0.326 1.00 97.12 322 VAL A CA 1
ATOM 2465 C C . VAL A 1 322 ? -10.911 -2.579 -0.779 1.00 97.12 322 VAL A C 1
ATOM 2467 O O . VAL A 1 322 ? -10.079 -3.221 -1.416 1.00 97.12 322 VAL A O 1
ATOM 2470 N N . GLY A 1 323 ? -12.220 -2.644 -1.048 1.00 95.50 323 GLY A N 1
ATOM 2471 C CA . GLY A 1 323 ? -12.786 -3.466 -2.123 1.00 95.50 323 GLY A CA 1
ATOM 2472 C C . GLY A 1 323 ? -12.444 -2.980 -3.537 1.00 95.50 323 GLY A C 1
ATOM 2473 O O . GLY A 1 323 ? -12.216 -3.801 -4.421 1.00 95.50 323 GLY A O 1
ATOM 2474 N N . LEU A 1 324 ? -12.362 -1.664 -3.754 1.00 94.62 324 LEU A N 1
ATOM 2475 C CA . LEU A 1 324 ? -11.993 -1.079 -5.047 1.00 94.62 324 LEU A CA 1
ATOM 2476 C C . LEU A 1 324 ? -10.492 -1.226 -5.325 1.00 94.62 324 LEU A C 1
ATOM 2478 O O . LEU A 1 324 ? -10.122 -1.737 -6.381 1.00 94.62 324 LEU A O 1
ATOM 2482 N N . MET A 1 325 ? -9.620 -0.880 -4.371 1.00 94.62 325 MET A N 1
ATOM 2483 C CA . MET A 1 325 ? -8.166 -1.054 -4.519 1.00 94.62 325 MET A CA 1
ATOM 2484 C C . MET A 1 325 ? -7.780 -2.525 -4.725 1.00 94.62 325 MET A C 1
ATOM 2486 O O . MET A 1 325 ? -6.867 -2.805 -5.493 1.00 94.62 325 MET A O 1
ATOM 2490 N N . ALA A 1 326 ? -8.536 -3.470 -4.152 1.00 91.69 326 ALA A N 1
ATOM 2491 C CA . ALA A 1 326 ? -8.379 -4.908 -4.390 1.00 91.69 326 ALA A CA 1
ATOM 2492 C C . ALA A 1 326 ? -8.580 -5.358 -5.857 1.00 91.69 326 ALA A C 1
ATOM 2494 O O . ALA A 1 326 ? -8.244 -6.494 -6.204 1.00 91.69 326 ALA A O 1
ATOM 2495 N N . THR A 1 327 ? -9.118 -4.494 -6.726 1.00 90.81 327 THR A N 1
ATOM 2496 C CA . THR A 1 327 ? -9.212 -4.721 -8.181 1.00 90.81 327 THR A CA 1
ATOM 2497 C C . THR A 1 327 ? -8.051 -4.108 -8.974 1.00 90.81 327 THR A C 1
ATOM 2499 O O . THR A 1 327 ? -8.095 -4.127 -10.197 1.00 90.81 327 THR A O 1
ATOM 2502 N N . TYR A 1 328 ? -7.000 -3.633 -8.289 1.00 89.56 328 TYR A N 1
ATOM 2503 C CA . TYR A 1 328 ? -5.838 -2.931 -8.847 1.00 89.56 328 TYR A CA 1
ATOM 2504 C C . TYR A 1 328 ? -6.210 -1.635 -9.590 1.00 89.56 328 TYR A C 1
ATOM 2506 O O . TYR A 1 328 ? -6.265 -1.568 -10.815 1.00 89.56 328 TYR A O 1
ATOM 2514 N N . ARG A 1 329 ? -6.467 -0.577 -8.814 1.00 89.56 329 ARG A N 1
ATOM 2515 C CA . ARG A 1 329 ? -6.852 0.758 -9.305 1.00 89.56 329 ARG A CA 1
ATOM 2516 C C . ARG A 1 329 ? -5.651 1.715 -9.235 1.00 89.56 329 ARG A C 1
ATOM 2518 O O . ARG A 1 329 ? -5.612 2.599 -8.384 1.00 89.56 329 ARG A O 1
ATOM 2525 N N . TYR A 1 330 ? -4.647 1.493 -10.090 1.00 92.19 330 TYR A N 1
ATOM 2526 C CA . TYR A 1 330 ? -3.384 2.250 -10.063 1.00 92.19 330 TYR A CA 1
ATOM 2527 C C . TYR A 1 330 ? -3.583 3.758 -10.239 1.00 92.19 330 TYR A C 1
ATOM 2529 O O . TYR A 1 330 ? -3.161 4.525 -9.375 1.00 92.19 330 TYR A O 1
ATOM 2537 N N . ASP A 1 331 ? -4.273 4.176 -11.303 1.00 89.50 331 ASP A N 1
ATOM 2538 C CA . ASP A 1 331 ? -4.455 5.596 -11.630 1.00 89.50 331 ASP A CA 1
ATOM 2539 C C . ASP A 1 331 ? -5.160 6.362 -10.501 1.00 89.50 331 ASP A C 1
ATOM 2541 O O . ASP A 1 331 ? -4.770 7.479 -10.160 1.00 89.50 331 ASP A O 1
ATOM 2545 N N . ASP A 1 332 ? -6.146 5.731 -9.855 1.00 91.88 332 ASP A N 1
ATOM 2546 C CA . ASP A 1 332 ? -6.865 6.300 -8.714 1.00 91.88 332 ASP A CA 1
ATOM 2547 C C . ASP A 1 332 ? -5.959 6.556 -7.501 1.00 91.88 332 ASP A C 1
ATOM 2549 O O . ASP A 1 332 ? -6.080 7.592 -6.833 1.00 91.88 332 ASP A O 1
ATOM 2553 N N . CYS A 1 333 ? -5.071 5.601 -7.210 1.00 92.44 333 CYS A N 1
ATOM 2554 C CA . CYS A 1 333 ? -4.093 5.691 -6.133 1.00 92.44 333 CYS A CA 1
ATOM 2555 C C . CYS A 1 333 ? -3.021 6.739 -6.453 1.00 92.44 333 CYS A C 1
ATOM 2557 O O . CYS A 1 333 ? -2.762 7.612 -5.626 1.00 92.44 333 CYS A O 1
ATOM 2559 N N . ALA A 1 334 ? -2.439 6.692 -7.653 1.00 91.75 334 ALA A N 1
ATOM 2560 C CA . ALA A 1 334 ? -1.380 7.601 -8.084 1.00 91.75 334 ALA A CA 1
ATOM 2561 C C . ALA A 1 334 ? -1.866 9.059 -8.183 1.00 91.75 334 ALA A C 1
ATOM 2563 O O . ALA A 1 334 ? -1.159 9.978 -7.778 1.00 91.75 334 ALA A O 1
ATOM 2564 N N . PHE A 1 335 ? -3.095 9.293 -8.656 1.00 90.62 335 PHE A N 1
ATOM 2565 C CA . PHE A 1 335 ? -3.658 10.643 -8.760 1.00 90.62 335 PHE A CA 1
ATOM 2566 C C . PHE A 1 335 ? -3.950 11.287 -7.394 1.00 90.62 335 PHE A C 1
ATOM 2568 O O . PHE A 1 335 ? -3.870 12.509 -7.260 1.00 90.62 335 PHE A O 1
ATOM 2575 N N . ARG A 1 336 ? -4.291 10.486 -6.373 1.00 90.94 336 ARG A N 1
ATOM 2576 C CA . ARG A 1 336 ? -4.733 10.968 -5.049 1.00 90.94 336 ARG A CA 1
ATOM 2577 C C . ARG A 1 336 ? -3.776 10.592 -3.908 1.00 90.94 336 ARG A C 1
ATOM 2579 O O . ARG A 1 336 ? -4.202 10.601 -2.755 1.00 90.94 336 ARG A O 1
ATOM 2586 N N . GLU A 1 337 ? -2.511 10.294 -4.213 1.00 92.69 337 GLU A N 1
ATOM 2587 C CA . GLU A 1 337 ? -1.482 9.762 -3.301 1.00 92.69 337 GLU A CA 1
ATOM 2588 C C . GLU A 1 337 ? -1.484 10.414 -1.905 1.00 92.69 337 GLU A C 1
ATOM 2590 O O . GLU A 1 337 ? -1.860 9.760 -0.928 1.00 92.69 337 GLU A O 1
ATOM 2595 N N . ASP A 1 338 ? -1.133 11.704 -1.823 1.00 93.69 338 ASP A N 1
ATOM 2596 C CA . ASP A 1 338 ? -1.095 12.487 -0.577 1.00 93.69 338 ASP A CA 1
ATOM 2597 C C . ASP A 1 338 ? -2.440 12.453 0.161 1.00 93.69 338 ASP A C 1
ATOM 2599 O O . ASP A 1 338 ? -2.509 12.307 1.382 1.00 93.69 338 ASP A O 1
ATOM 2603 N N . THR A 1 339 ? -3.537 12.588 -0.587 1.00 96.31 339 THR A N 1
ATOM 2604 C CA . THR A 1 339 ? -4.886 12.713 -0.020 1.00 96.31 339 THR A CA 1
ATOM 2605 C C . THR A 1 339 ? -5.331 11.404 0.623 1.00 96.31 339 THR A C 1
ATOM 2607 O O . THR A 1 339 ? -5.796 11.405 1.764 1.00 96.31 339 THR A O 1
ATOM 2610 N N . LEU A 1 340 ? -5.142 10.278 -0.069 1.00 97.88 340 LEU A N 1
ATOM 2611 C CA . LEU A 1 340 ? -5.442 8.944 0.446 1.00 97.88 340 LEU A CA 1
ATOM 2612 C C . LEU A 1 340 ? -4.584 8.630 1.676 1.00 97.88 340 LEU A C 1
ATOM 2614 O O . LEU A 1 340 ? -5.124 8.242 2.713 1.00 97.88 340 LEU A O 1
ATOM 2618 N N . THR A 1 341 ? -3.278 8.894 1.608 1.00 97.88 341 THR A N 1
ATOM 2619 C CA . THR A 1 341 ? -2.339 8.713 2.725 1.00 97.88 341 THR A CA 1
ATOM 2620 C C . THR A 1 341 ? -2.781 9.490 3.966 1.00 97.88 341 THR A C 1
ATOM 2622 O O . THR A 1 341 ? -2.986 8.895 5.028 1.00 97.88 341 THR A O 1
ATOM 2625 N N . GLN A 1 342 ? -3.040 10.795 3.835 1.00 97.94 342 GLN A N 1
ATOM 2626 C CA . GLN A 1 342 ? -3.493 11.637 4.946 1.00 97.94 342 GLN A CA 1
ATOM 2627 C C . GLN A 1 342 ? -4.845 11.191 5.519 1.00 97.94 342 GLN A C 1
ATOM 2629 O O . GLN A 1 342 ? -5.035 11.190 6.742 1.00 97.94 342 GLN A O 1
ATOM 2634 N N . LEU A 1 343 ? -5.791 10.776 4.670 1.00 98.06 343 LEU A N 1
ATOM 2635 C CA . LEU A 1 343 ? -7.102 10.288 5.103 1.00 98.06 343 LEU A CA 1
ATOM 2636 C C . LEU A 1 343 ? -7.013 8.941 5.831 1.00 98.06 343 LEU A C 1
ATOM 2638 O O . LEU A 1 343 ? -7.689 8.763 6.854 1.00 98.06 343 LEU A O 1
ATOM 2642 N N . PHE A 1 344 ? -6.170 8.015 5.371 1.00 98.50 344 PHE A N 1
ATOM 2643 C CA . PHE A 1 344 ? -5.951 6.729 6.032 1.00 98.50 344 PHE A CA 1
ATOM 2644 C C . PHE A 1 344 ? -5.205 6.902 7.360 1.00 98.50 344 PHE A C 1
ATOM 2646 O O . PHE A 1 344 ? -5.708 6.442 8.386 1.00 98.50 344 PHE A O 1
ATOM 2653 N N . LEU A 1 345 ? -4.100 7.655 7.403 1.00 98.12 345 LEU A N 1
ATOM 2654 C CA . LEU A 1 345 ? -3.370 7.949 8.647 1.00 98.12 345 LEU A CA 1
A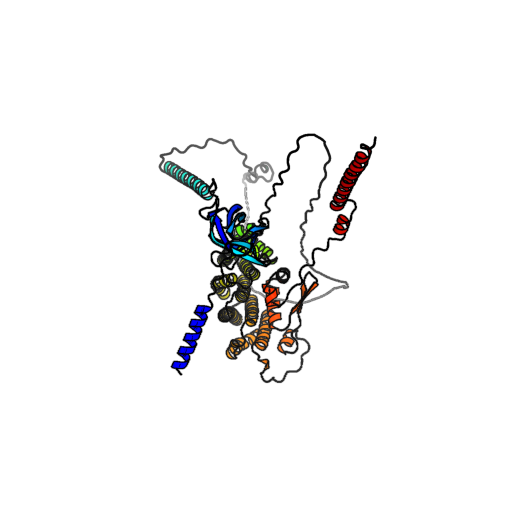TOM 2655 C C . LEU A 1 345 ? -4.250 8.683 9.670 1.00 98.12 345 LEU A C 1
ATOM 2657 O O . LEU A 1 345 ? -4.263 8.343 10.857 1.00 98.12 345 LEU A O 1
ATOM 2661 N N . THR A 1 346 ? -5.065 9.642 9.223 1.00 97.19 346 THR A N 1
ATOM 2662 C CA . THR A 1 346 ? -6.039 10.324 10.088 1.00 97.19 346 THR A CA 1
ATOM 2663 C C . THR A 1 346 ? -7.095 9.359 10.625 1.00 97.19 346 THR A C 1
ATOM 2665 O O . THR A 1 346 ? -7.447 9.435 11.805 1.00 97.19 346 THR A O 1
ATOM 2668 N N . SER A 1 347 ? -7.586 8.434 9.797 1.00 97.44 347 SER A N 1
ATOM 2669 C CA . SER A 1 347 ? -8.604 7.447 10.186 1.00 97.44 347 SER A CA 1
ATOM 2670 C C . SER A 1 347 ? -8.041 6.349 11.100 1.00 97.44 347 SER A C 1
ATOM 2672 O O . SER A 1 347 ? -8.716 5.965 12.049 1.00 97.44 347 SER A O 1
ATOM 2674 N N . MET A 1 348 ? -6.774 5.952 10.943 1.00 97.38 348 MET A N 1
ATOM 2675 C CA . MET A 1 348 ? -6.046 5.135 11.925 1.00 97.38 348 MET A CA 1
ATOM 2676 C C . MET A 1 348 ? -5.900 5.850 13.275 1.00 97.38 348 MET A C 1
ATOM 2678 O O . MET A 1 348 ? -6.125 5.248 14.323 1.00 97.38 348 MET A O 1
ATOM 2682 N N . ARG A 1 349 ? -5.551 7.145 13.259 1.00 94.69 349 ARG A N 1
ATOM 2683 C CA . ARG A 1 349 ? -5.293 7.952 14.465 1.00 94.69 349 ARG A CA 1
ATOM 2684 C C . ARG A 1 349 ? -6.561 8.269 15.270 1.00 94.69 349 ARG A C 1
ATOM 2686 O O . ARG A 1 349 ? -6.508 8.289 16.498 1.00 94.69 349 ARG A O 1
ATOM 2693 N N . ARG A 1 350 ? -7.684 8.561 14.597 1.00 92.81 350 ARG A N 1
ATOM 2694 C CA . ARG A 1 350 ? -8.974 8.922 15.236 1.00 92.81 350 ARG A CA 1
ATOM 2695 C C . ARG A 1 350 ? -9.931 7.742 15.415 1.00 92.81 350 ARG A C 1
ATOM 2697 O O . ARG A 1 350 ? -10.882 7.848 16.192 1.00 92.81 350 ARG A O 1
ATOM 2704 N N . GLY A 1 351 ? -9.732 6.682 14.637 1.00 90.75 351 GLY A N 1
ATOM 2705 C CA . GLY A 1 351 ? -10.655 5.568 14.516 1.00 90.75 351 GLY A CA 1
ATOM 2706 C C . GLY A 1 351 ? -10.747 4.720 15.776 1.00 90.75 351 GLY A C 1
ATOM 2707 O O . GLY A 1 351 ? -9.833 4.654 16.599 1.00 90.75 351 GLY A O 1
ATOM 2708 N N . LYS A 1 352 ? -11.884 4.041 15.917 1.00 91.69 352 LYS A N 1
ATOM 2709 C CA . LYS A 1 352 ? -12.013 2.897 16.829 1.00 91.69 352 LYS A CA 1
ATOM 2710 C C . LYS A 1 352 ? -11.564 1.627 16.100 1.00 91.69 352 LYS A C 1
ATOM 2712 O O . LYS A 1 352 ? -10.968 1.710 15.037 1.00 91.69 352 LYS A O 1
ATOM 2717 N N . GLU A 1 353 ? -11.844 0.461 16.673 1.00 95.75 353 GLU A N 1
ATOM 2718 C CA . GLU A 1 353 ? -11.405 -0.841 16.159 1.00 95.75 353 GLU A CA 1
ATOM 2719 C C . GLU A 1 353 ? -11.642 -1.032 14.652 1.00 95.75 353 GLU A C 1
ATOM 2721 O O . GLU A 1 353 ? -10.674 -1.189 13.916 1.00 95.75 353 GLU A O 1
ATOM 2726 N N . ALA A 1 354 ? -12.890 -0.949 14.179 1.00 96.62 354 ALA A N 1
ATOM 2727 C CA . ALA A 1 354 ? -13.209 -1.169 12.768 1.00 96.62 354 ALA A CA 1
ATOM 2728 C C . ALA A 1 354 ? -12.588 -0.100 11.847 1.00 96.62 354 ALA A C 1
ATOM 2730 O O . ALA A 1 354 ? -11.868 -0.457 10.916 1.00 96.62 354 ALA A O 1
ATOM 2731 N N . GLU A 1 355 ? -12.798 1.195 12.132 1.00 97.44 355 GLU A N 1
ATOM 2732 C CA . GLU A 1 355 ? -12.208 2.302 11.355 1.00 97.44 355 GLU A CA 1
ATOM 2733 C C . GLU A 1 355 ? -10.672 2.205 11.268 1.00 97.44 355 GLU A C 1
ATOM 2735 O O . GLU A 1 355 ? -10.114 2.340 10.182 1.00 97.44 355 GLU A O 1
ATOM 2740 N N . ALA A 1 356 ? -9.978 1.918 12.374 1.00 97.88 356 ALA A N 1
ATOM 2741 C CA . ALA A 1 356 ? -8.517 1.846 12.394 1.00 97.88 356 ALA A CA 1
ATOM 2742 C C . ALA A 1 356 ? -7.971 0.589 11.696 1.00 97.88 356 ALA A C 1
ATOM 2744 O O . ALA A 1 356 ? -6.977 0.688 10.978 1.00 97.88 356 ALA A O 1
ATOM 2745 N N . CYS A 1 357 ? -8.620 -0.573 11.852 1.00 98.25 357 CYS A N 1
ATOM 2746 C CA . CYS A 1 357 ? -8.256 -1.793 11.122 1.00 98.25 357 CYS A CA 1
ATOM 2747 C C . CYS A 1 357 ? -8.439 -1.620 9.608 1.00 98.25 357 CYS A C 1
ATOM 2749 O O . CYS A 1 357 ? -7.534 -1.944 8.839 1.00 98.25 357 CYS A O 1
ATOM 2751 N N . LEU A 1 358 ? -9.581 -1.073 9.175 1.00 98.31 358 LEU A N 1
ATOM 2752 C CA . LEU A 1 358 ? -9.855 -0.817 7.760 1.00 98.31 358 LEU A CA 1
ATOM 2753 C C . LEU A 1 358 ? -8.915 0.246 7.181 1.00 98.31 358 LEU A C 1
ATOM 2755 O O . LEU A 1 358 ? -8.444 0.077 6.063 1.00 98.31 358 LEU A O 1
ATOM 2759 N N . ALA A 1 359 ? -8.582 1.299 7.932 1.00 98.50 359 ALA A N 1
ATOM 2760 C CA . ALA A 1 359 ? -7.644 2.324 7.480 1.00 98.50 359 ALA A CA 1
ATOM 2761 C C . ALA A 1 359 ? -6.202 1.798 7.360 1.00 98.50 359 ALA A C 1
ATOM 2763 O O . ALA A 1 359 ? -5.541 2.074 6.362 1.00 98.50 359 ALA A O 1
ATOM 2764 N N . ALA A 1 360 ? -5.735 0.980 8.312 1.00 98.44 360 ALA A N 1
ATOM 2765 C CA . ALA A 1 360 ? -4.442 0.296 8.206 1.00 98.44 360 ALA A CA 1
ATOM 2766 C C . ALA A 1 360 ? -4.398 -0.642 6.986 1.00 98.44 360 ALA A C 1
ATOM 2768 O O . ALA A 1 360 ? -3.392 -0.712 6.278 1.00 98.44 360 ALA A O 1
ATOM 2769 N N . LYS A 1 361 ? -5.515 -1.327 6.705 1.00 98.12 361 LYS A N 1
ATOM 2770 C CA . LYS A 1 361 ? -5.650 -2.195 5.536 1.00 98.12 361 LYS A CA 1
ATOM 2771 C C . LYS A 1 361 ? -5.665 -1.421 4.216 1.00 98.12 361 LYS A C 1
ATOM 2773 O O . LYS A 1 361 ? -5.002 -1.830 3.266 1.00 98.12 361 LYS A O 1
ATOM 2778 N N . ALA A 1 362 ? -6.394 -0.310 4.171 1.00 98.31 362 ALA A N 1
ATOM 2779 C CA . ALA A 1 362 ? -6.475 0.571 3.015 1.00 98.31 362 ALA A CA 1
ATOM 2780 C C . ALA A 1 362 ? -5.103 1.178 2.685 1.00 98.31 362 ALA A C 1
ATOM 2782 O O . ALA A 1 362 ? -4.691 1.151 1.532 1.00 98.31 362 ALA A O 1
ATOM 2783 N N . LEU A 1 363 ? -4.350 1.619 3.698 1.00 98.44 363 LEU A N 1
ATOM 2784 C CA . LEU A 1 363 ? -3.011 2.183 3.524 1.00 98.44 363 LEU A CA 1
ATOM 2785 C C . LEU A 1 363 ? -2.003 1.172 2.951 1.00 98.44 363 LEU A C 1
ATOM 2787 O O . LEU A 1 363 ? -1.250 1.505 2.041 1.00 98.44 363 LEU A O 1
ATOM 2791 N N . GLY A 1 364 ? -2.007 -0.074 3.435 1.00 97.62 364 GLY A N 1
ATOM 2792 C CA . GLY A 1 364 ? -1.136 -1.109 2.869 1.00 97.62 364 GLY A CA 1
ATOM 2793 C C . GLY A 1 364 ? -1.561 -1.569 1.474 1.00 97.62 364 GLY A C 1
ATOM 2794 O O . GLY A 1 364 ? -0.695 -1.879 0.660 1.00 97.62 364 GLY A O 1
ATOM 2795 N N . LEU A 1 365 ? -2.860 -1.558 1.148 1.00 97.31 365 LEU A N 1
ATOM 2796 C CA . LEU A 1 365 ? -3.337 -1.773 -0.226 1.00 97.31 365 LEU A CA 1
ATOM 2797 C C . LEU A 1 365 ? -2.945 -0.627 -1.165 1.00 97.31 365 LEU A C 1
ATOM 2799 O O . LEU A 1 365 ? -2.535 -0.898 -2.288 1.00 97.31 365 LEU A O 1
ATOM 2803 N N . HIS A 1 366 ? -3.012 0.622 -0.703 1.00 97.44 366 HIS A N 1
ATOM 2804 C CA . HIS A 1 366 ? -2.576 1.810 -1.444 1.00 97.44 366 HIS A CA 1
ATOM 2805 C C . HIS A 1 366 ? -1.095 1.700 -1.827 1.00 97.44 366 HIS A C 1
ATOM 2807 O O . HIS A 1 366 ? -0.766 1.692 -3.008 1.00 97.44 366 HIS A O 1
ATOM 2813 N N . VAL A 1 367 ? -0.219 1.434 -0.853 1.00 97.25 367 VAL A N 1
ATOM 2814 C CA . VAL A 1 367 ? 1.220 1.199 -1.091 1.00 97.25 367 VAL A CA 1
ATOM 2815 C C . VAL A 1 367 ? 1.479 -0.050 -1.952 1.00 97.25 367 VAL A C 1
ATOM 2817 O O . VAL A 1 367 ? 2.321 -0.021 -2.845 1.00 97.25 367 VAL A O 1
ATOM 2820 N N . THR A 1 368 ? 0.705 -1.130 -1.777 1.00 96.62 368 THR A N 1
ATOM 2821 C CA . THR A 1 368 ? 0.789 -2.314 -2.662 1.00 96.62 368 THR A CA 1
ATOM 2822 C C . THR A 1 368 ? 0.364 -2.009 -4.098 1.00 96.62 368 THR A C 1
ATOM 2824 O O . THR A 1 368 ? 0.840 -2.666 -5.019 1.00 96.62 368 THR A O 1
ATOM 2827 N N . THR A 1 369 ? -0.527 -1.038 -4.302 1.00 95.19 369 THR A N 1
ATOM 2828 C CA . THR A 1 369 ? -0.999 -0.619 -5.627 1.00 95.19 369 THR A CA 1
ATOM 2829 C C . THR A 1 369 ? 0.014 0.298 -6.307 1.00 95.19 369 THR A C 1
ATOM 2831 O O . THR A 1 369 ? 0.297 0.091 -7.480 1.00 95.19 369 THR A O 1
ATOM 2834 N N . LEU A 1 370 ? 0.594 1.255 -5.571 1.00 95.00 370 LEU A N 1
ATOM 2835 C CA . LEU A 1 370 ? 1.625 2.178 -6.066 1.00 95.00 370 LEU A CA 1
ATOM 2836 C C . LEU A 1 370 ? 2.961 1.490 -6.397 1.00 95.00 370 LEU A C 1
ATOM 2838 O O . LEU A 1 370 ? 3.705 1.978 -7.242 1.00 95.00 370 LEU A O 1
ATOM 2842 N N . GLY A 1 371 ? 3.279 0.374 -5.735 1.00 94.12 371 GLY A N 1
ATOM 2843 C CA . GLY A 1 371 ? 4.533 -0.351 -5.953 1.00 94.12 371 GLY A CA 1
ATOM 2844 C C . GLY A 1 371 ? 5.749 0.321 -5.305 1.00 94.12 371 GLY A C 1
ATOM 2845 O O . GLY A 1 371 ? 5.618 1.275 -4.533 1.00 94.12 371 GLY A O 1
ATOM 2846 N N . ALA A 1 372 ? 6.946 -0.193 -5.598 1.00 90.44 372 ALA A N 1
ATOM 2847 C CA . ALA A 1 372 ? 8.201 0.380 -5.116 1.00 90.44 372 ALA A CA 1
ATOM 2848 C C . ALA A 1 372 ? 8.460 1.722 -5.826 1.00 90.44 372 ALA A C 1
ATOM 2850 O O . ALA A 1 372 ? 8.757 1.767 -7.018 1.00 90.44 372 ALA A O 1
ATOM 2851 N N . SER A 1 373 ? 8.271 2.824 -5.103 1.00 91.69 373 SER A N 1
ATOM 2852 C CA . SER A 1 373 ? 8.302 4.185 -5.642 1.00 91.69 373 SER A CA 1
ATOM 2853 C C . SER A 1 373 ? 8.569 5.204 -4.532 1.00 91.69 373 SER A C 1
ATOM 2855 O O . SER A 1 373 ? 8.261 4.949 -3.366 1.00 91.69 373 SER A O 1
ATOM 2857 N N . ASN A 1 374 ? 9.057 6.395 -4.898 1.00 90.38 374 ASN A N 1
ATOM 2858 C CA . ASN A 1 374 ? 9.282 7.513 -3.968 1.00 90.38 374 ASN A CA 1
ATOM 2859 C C . ASN A 1 374 ? 8.026 7.855 -3.134 1.00 90.38 374 ASN A C 1
ATOM 2861 O O . ASN A 1 374 ? 8.136 8.312 -1.997 1.00 90.38 374 ASN A O 1
ATOM 2865 N N . ALA A 1 375 ? 6.842 7.619 -3.708 1.00 91.81 375 ALA A N 1
ATOM 2866 C CA . ALA A 1 375 ? 5.548 7.722 -3.045 1.00 91.81 375 ALA A CA 1
ATOM 2867 C C . ALA A 1 375 ? 5.452 6.755 -1.856 1.00 91.81 375 ALA A C 1
ATOM 2869 O O . ALA A 1 375 ? 5.321 7.165 -0.704 1.00 91.81 375 ALA A O 1
ATOM 2870 N N . SER A 1 376 ? 5.611 5.455 -2.116 1.00 95.38 376 SER A N 1
ATOM 2871 C CA . SER A 1 376 ? 5.618 4.407 -1.090 1.00 95.38 376 SER A CA 1
ATOM 2872 C C . SER A 1 376 ? 6.677 4.626 -0.003 1.00 95.38 376 SER A C 1
ATOM 2874 O O . SER A 1 376 ? 6.404 4.351 1.167 1.00 95.38 376 SER A O 1
ATOM 2876 N N . GLU A 1 377 ? 7.849 5.166 -0.351 1.00 94.75 377 GLU A N 1
ATOM 2877 C CA . GLU A 1 377 ? 8.885 5.554 0.620 1.00 94.75 377 GLU A CA 1
ATOM 2878 C C . GLU A 1 377 ? 8.429 6.695 1.542 1.00 94.75 377 GLU A C 1
ATOM 2880 O O . GLU A 1 377 ? 8.571 6.614 2.767 1.00 94.75 377 GLU A O 1
ATOM 2885 N N . GLY A 1 378 ? 7.840 7.754 0.972 1.00 95.88 378 GLY A N 1
ATOM 2886 C CA . GLY A 1 378 ? 7.264 8.864 1.734 1.00 95.88 378 GLY A CA 1
ATOM 2887 C C . GLY A 1 378 ? 6.146 8.400 2.668 1.00 95.88 378 GLY A C 1
ATOM 2888 O O . GLY A 1 378 ? 6.141 8.738 3.855 1.00 95.88 378 GLY A O 1
ATOM 2889 N N . ILE A 1 379 ? 5.254 7.545 2.161 1.00 97.44 379 ILE A N 1
ATOM 2890 C CA . ILE A 1 379 ? 4.145 6.960 2.922 1.00 97.44 379 ILE A CA 1
ATOM 2891 C C . ILE A 1 379 ? 4.660 6.114 4.092 1.00 97.44 379 ILE A C 1
ATOM 2893 O O . ILE A 1 379 ? 4.148 6.245 5.204 1.00 97.44 379 ILE A O 1
ATOM 2897 N N . TYR A 1 380 ? 5.678 5.270 3.884 1.00 97.75 380 TYR A N 1
ATOM 2898 C CA . TYR A 1 380 ? 6.286 4.486 4.963 1.00 97.75 380 TYR A CA 1
ATOM 2899 C C . TYR A 1 380 ? 6.876 5.389 6.055 1.00 97.75 380 TYR A C 1
ATOM 2901 O O . TYR A 1 380 ? 6.560 5.205 7.234 1.00 97.75 380 TYR A O 1
ATOM 2909 N N . ARG A 1 381 ? 7.646 6.416 5.670 1.00 96.31 381 ARG A N 1
ATOM 2910 C CA . ARG A 1 381 ? 8.266 7.379 6.598 1.00 96.31 381 ARG A CA 1
ATOM 2911 C C . ARG A 1 381 ? 7.256 8.196 7.406 1.00 96.31 381 ARG A C 1
ATOM 2913 O O . ARG A 1 381 ? 7.545 8.542 8.550 1.00 96.31 381 ARG A O 1
ATOM 2920 N N . GLU A 1 382 ? 6.079 8.497 6.857 1.00 96.38 382 GLU A N 1
ATOM 2921 C CA . GLU A 1 382 ? 5.014 9.175 7.608 1.00 96.38 382 GLU A CA 1
ATOM 2922 C C . GLU A 1 382 ? 4.191 8.209 8.483 1.00 96.38 382 GLU A C 1
ATOM 2924 O O . GLU A 1 382 ? 3.770 8.555 9.593 1.00 96.38 382 GLU A O 1
ATOM 2929 N N . ALA A 1 383 ? 3.961 6.985 8.005 1.00 97.56 383 ALA A N 1
ATOM 2930 C CA . ALA A 1 383 ? 3.149 5.991 8.696 1.00 97.56 383 ALA A CA 1
ATOM 2931 C C . ALA A 1 383 ? 3.851 5.372 9.912 1.00 97.56 383 ALA A C 1
ATOM 2933 O O . ALA A 1 383 ? 3.203 5.124 10.933 1.00 97.56 383 ALA A O 1
ATOM 2934 N N . GLU A 1 384 ? 5.155 5.118 9.820 1.00 96.25 384 GLU A N 1
ATOM 2935 C CA . GLU A 1 384 ? 5.926 4.372 10.819 1.00 96.25 384 GLU A CA 1
ATOM 2936 C C . GLU A 1 384 ? 5.874 5.007 12.234 1.00 96.25 384 GLU A C 1
ATOM 2938 O O . GLU A 1 384 ? 5.459 4.299 13.164 1.00 96.25 384 GLU A O 1
ATOM 2943 N N . PRO A 1 385 ? 6.061 6.336 12.416 1.00 96.75 385 PRO A N 1
ATOM 2944 C CA . PRO A 1 385 ? 5.944 6.987 13.728 1.00 96.75 385 PRO A CA 1
ATOM 2945 C C . PRO A 1 385 ? 4.527 6.972 14.326 1.00 96.75 385 PRO A C 1
ATOM 2947 O O . PRO A 1 385 ? 4.352 7.157 15.534 1.00 96.75 385 PRO A O 1
ATOM 2950 N N . LEU A 1 386 ? 3.492 6.773 13.499 1.00 97.19 386 LEU A N 1
ATOM 2951 C CA . LEU A 1 386 ? 2.116 6.561 13.960 1.00 97.19 386 LEU A CA 1
ATOM 2952 C C . LEU A 1 386 ? 1.878 5.087 14.329 1.00 97.19 386 LEU A C 1
ATOM 2954 O O . LEU A 1 386 ? 1.207 4.797 15.323 1.00 97.19 386 LEU A O 1
ATOM 2958 N N . MET A 1 387 ? 2.426 4.162 13.540 1.00 97.69 387 MET A N 1
ATOM 2959 C CA . MET A 1 387 ? 2.237 2.721 13.696 1.00 97.69 387 MET A CA 1
ATOM 2960 C C . MET A 1 387 ? 2.985 2.143 14.902 1.00 97.69 387 MET A C 1
ATOM 2962 O O . MET A 1 387 ? 2.385 1.344 15.626 1.00 97.69 387 MET A O 1
ATOM 2966 N N . GLU A 1 388 ? 4.232 2.550 15.182 1.00 97.12 388 GLU A N 1
ATOM 2967 C CA . GLU A 1 388 ? 5.007 2.031 16.326 1.00 97.12 388 GLU A CA 1
ATOM 2968 C C . GLU A 1 388 ? 4.230 2.131 17.663 1.00 97.12 388 GLU A C 1
ATOM 2970 O O . GLU A 1 388 ? 3.998 1.092 18.301 1.00 97.12 388 GLU A O 1
ATOM 2975 N N . PRO A 1 389 ? 3.761 3.312 18.124 1.00 97.12 389 PRO A N 1
ATOM 2976 C CA . PRO A 1 389 ? 3.061 3.409 19.403 1.00 97.12 389 PRO A CA 1
ATOM 2977 C C . PRO A 1 389 ? 1.728 2.648 19.404 1.00 97.12 389 PRO A C 1
ATOM 2979 O O . PRO A 1 389 ? 1.370 2.063 20.434 1.00 97.12 389 PRO A O 1
ATOM 2982 N N . MET A 1 390 ? 1.016 2.592 18.269 1.00 96.88 390 MET A N 1
ATOM 2983 C CA . MET A 1 390 ? -0.217 1.807 18.126 1.00 96.88 390 MET A CA 1
ATOM 2984 C C . MET A 1 390 ? 0.051 0.302 18.279 1.00 96.88 390 MET A C 1
ATOM 2986 O O . MET A 1 390 ? -0.701 -0.387 18.971 1.00 96.88 390 MET A O 1
ATOM 2990 N N . LEU A 1 391 ? 1.142 -0.201 17.701 1.00 97.06 391 LEU A N 1
ATOM 2991 C CA . LEU A 1 391 ? 1.545 -1.605 17.756 1.00 97.06 391 LEU A CA 1
ATOM 2992 C C . LEU A 1 391 ? 2.099 -2.018 19.128 1.00 97.06 391 LEU A C 1
ATOM 2994 O O . LEU A 1 391 ? 1.789 -3.104 19.630 1.00 97.06 391 LEU A O 1
ATOM 2998 N N . LEU A 1 392 ? 2.908 -1.166 19.758 1.00 95.81 392 LEU A N 1
ATOM 2999 C CA . LEU A 1 392 ? 3.594 -1.489 21.011 1.00 95.81 392 LEU A CA 1
ATOM 3000 C C . LEU A 1 392 ? 2.744 -1.231 22.257 1.00 95.81 392 LEU A C 1
ATOM 3002 O O . LEU A 1 392 ? 2.743 -2.053 23.173 1.00 95.81 392 LEU A O 1
ATOM 3006 N N . THR A 1 393 ? 2.023 -0.107 22.295 1.00 93.31 393 THR A N 1
ATOM 3007 C CA . THR A 1 393 ? 1.277 0.353 23.486 1.00 93.31 393 THR A CA 1
ATOM 3008 C C . THR A 1 393 ? -0.242 0.272 23.333 1.00 93.31 393 THR A C 1
ATOM 3010 O O . THR A 1 393 ? -0.979 0.489 24.299 1.00 93.31 393 THR A O 1
ATOM 3013 N N . GLY A 1 394 ? -0.727 -0.074 22.135 1.00 92.31 394 GLY A N 1
ATOM 3014 C CA . GLY A 1 394 ? -2.145 -0.258 21.859 1.00 92.31 394 GLY A CA 1
ATOM 3015 C C . GLY A 1 394 ? -2.804 -1.290 22.777 1.00 92.31 394 GLY A C 1
ATOM 3016 O O . GLY A 1 394 ? -2.215 -2.301 23.161 1.00 92.31 394 GLY A O 1
ATOM 3017 N N . LYS A 1 395 ? -4.073 -1.043 23.115 1.00 91.56 395 LYS A N 1
ATOM 3018 C CA . LYS A 1 395 ? -4.883 -1.947 23.953 1.00 91.56 395 LYS A CA 1
ATOM 3019 C C . LYS A 1 395 ? -5.719 -2.934 23.141 1.00 91.56 395 LYS A C 1
ATOM 3021 O O . LYS A 1 395 ? -6.070 -3.993 23.648 1.00 91.56 395 LYS A O 1
ATOM 3026 N N . ASN A 1 396 ? -6.066 -2.580 21.906 1.00 95.12 396 ASN A N 1
ATOM 3027 C CA . ASN A 1 396 ? -6.935 -3.385 21.058 1.00 95.12 396 ASN A CA 1
ATOM 3028 C C . ASN A 1 396 ? -6.108 -4.394 20.247 1.00 95.12 396 ASN A C 1
ATOM 3030 O O . ASN A 1 396 ? -5.242 -3.993 19.473 1.00 95.12 396 ASN A O 1
ATOM 3034 N N . ALA A 1 397 ? -6.359 -5.692 20.428 1.00 96.25 397 ALA A N 1
ATOM 3035 C CA . ALA A 1 397 ? -5.586 -6.738 19.762 1.00 96.25 397 ALA A CA 1
ATOM 3036 C C . ALA A 1 397 ? -5.794 -6.762 18.237 1.00 96.25 397 ALA A C 1
ATOM 3038 O O . ALA A 1 397 ? -4.816 -6.933 17.515 1.00 96.25 397 ALA A O 1
ATOM 3039 N N . ALA A 1 398 ? -7.018 -6.534 17.747 1.00 97.38 398 ALA A N 1
ATOM 3040 C CA . ALA A 1 398 ? -7.315 -6.525 16.314 1.00 97.38 398 ALA A CA 1
ATOM 3041 C C . ALA A 1 398 ? -6.594 -5.370 15.601 1.00 97.38 398 ALA A C 1
ATOM 3043 O O . ALA A 1 398 ? -5.910 -5.596 14.606 1.00 97.38 398 ALA A O 1
ATOM 3044 N N . VAL A 1 399 ? -6.637 -4.159 16.176 1.00 98.12 399 VAL A N 1
ATOM 3045 C CA . VAL A 1 399 ? -5.899 -3.000 15.637 1.00 98.12 399 VAL A CA 1
ATOM 3046 C C . VAL A 1 399 ? -4.395 -3.268 15.615 1.00 98.12 399 VAL A C 1
ATOM 3048 O O . VAL A 1 399 ? -3.735 -2.948 14.634 1.00 98.12 399 VAL A O 1
ATOM 3051 N N . ARG A 1 400 ? -3.834 -3.901 16.654 1.00 97.94 400 ARG A N 1
ATOM 3052 C CA . ARG A 1 400 ? -2.401 -4.243 16.680 1.00 97.94 400 ARG A CA 1
ATOM 3053 C C . ARG A 1 400 ? -2.013 -5.277 15.625 1.00 97.94 400 ARG A C 1
ATOM 3055 O O . ARG A 1 400 ? -0.926 -5.158 15.076 1.00 97.94 400 ARG A O 1
ATOM 3062 N N . VAL A 1 401 ? -2.872 -6.259 15.334 1.00 98.31 401 VAL A N 1
ATOM 3063 C CA . VAL A 1 401 ? -2.660 -7.205 14.222 1.00 98.31 401 VAL A CA 1
ATOM 3064 C C . VAL A 1 401 ? -2.667 -6.454 12.890 1.00 98.31 401 VAL A C 1
ATOM 3066 O O . VAL A 1 401 ? -1.679 -6.518 12.165 1.00 98.31 401 VAL A O 1
ATOM 3069 N N . ALA A 1 402 ? -3.707 -5.659 12.616 1.00 98.25 402 ALA A N 1
ATOM 3070 C CA . ALA A 1 402 ? -3.818 -4.897 11.371 1.00 98.25 402 ALA A CA 1
ATOM 3071 C C . ALA A 1 402 ? -2.652 -3.908 11.167 1.00 98.25 402 ALA A C 1
ATOM 3073 O O . ALA A 1 402 ? -2.156 -3.759 10.053 1.00 98.25 402 ALA A O 1
ATOM 3074 N N . VAL A 1 403 ? -2.174 -3.267 12.241 1.00 98.38 403 VAL A N 1
ATOM 3075 C CA . VAL A 1 403 ? -0.996 -2.385 12.210 1.00 98.38 403 VAL A CA 1
ATOM 3076 C C . VAL A 1 403 ? 0.302 -3.172 12.007 1.00 98.38 403 VAL A C 1
ATOM 3078 O O . VAL A 1 403 ? 1.145 -2.716 11.244 1.00 98.38 403 VAL A O 1
ATOM 3081 N N . ALA A 1 404 ? 0.481 -4.344 12.630 1.00 98.50 404 ALA A N 1
ATOM 3082 C CA . ALA A 1 404 ? 1.661 -5.186 12.397 1.00 98.50 404 ALA A CA 1
ATOM 3083 C C . ALA A 1 404 ? 1.747 -5.650 10.935 1.00 98.50 404 ALA A C 1
ATOM 3085 O O . ALA A 1 404 ? 2.822 -5.624 10.336 1.00 98.50 404 ALA A O 1
ATOM 3086 N N . GLU A 1 405 ? 0.610 -6.044 10.359 1.00 98.31 405 GLU A N 1
ATOM 3087 C CA . GLU A 1 405 ? 0.513 -6.455 8.959 1.00 98.31 405 GLU A CA 1
ATOM 3088 C C . GLU A 1 405 ? 0.754 -5.285 8.001 1.00 98.31 405 GLU A C 1
ATOM 3090 O O . GLU A 1 405 ? 1.569 -5.399 7.088 1.00 98.31 405 GLU A O 1
ATOM 3095 N N . ALA A 1 406 ? 0.110 -4.137 8.239 1.00 98.31 406 ALA A N 1
ATOM 3096 C CA . ALA A 1 406 ? 0.327 -2.934 7.442 1.00 98.31 406 ALA A CA 1
ATOM 3097 C C . ALA A 1 406 ? 1.790 -2.468 7.504 1.00 98.31 406 ALA A C 1
ATOM 3099 O O . ALA A 1 406 ? 2.397 -2.291 6.456 1.00 98.31 406 ALA A O 1
ATOM 3100 N N . LEU A 1 407 ? 2.386 -2.353 8.698 1.00 98.56 407 LEU A N 1
ATOM 3101 C CA . LEU A 1 407 ? 3.788 -1.950 8.870 1.00 98.56 407 LEU A CA 1
ATOM 3102 C C . LEU A 1 407 ? 4.745 -2.876 8.109 1.00 98.56 407 LEU A C 1
ATOM 3104 O O . LEU A 1 407 ? 5.674 -2.400 7.465 1.00 98.56 407 LEU A O 1
ATOM 3108 N N . SER A 1 408 ? 4.499 -4.188 8.142 1.00 98.56 408 SER A N 1
ATOM 3109 C CA . SER A 1 408 ? 5.329 -5.168 7.430 1.00 98.56 408 SER A CA 1
ATOM 3110 C C . SER A 1 408 ? 5.224 -5.015 5.909 1.00 98.56 408 SER A C 1
ATOM 3112 O O . SER A 1 408 ? 6.232 -5.111 5.218 1.00 98.56 408 SER A O 1
ATOM 3114 N N . VAL A 1 409 ? 4.027 -4.742 5.375 1.00 98.25 409 VAL A N 1
ATOM 3115 C CA . VAL A 1 409 ? 3.820 -4.492 3.936 1.00 98.25 409 VAL A CA 1
ATOM 3116 C C . VAL A 1 409 ? 4.410 -3.146 3.509 1.00 98.25 409 VAL A C 1
ATOM 3118 O O . VAL A 1 409 ? 5.131 -3.098 2.517 1.00 98.25 409 VAL A O 1
ATOM 3121 N N . LEU A 1 410 ? 4.171 -2.073 4.270 1.00 98.19 410 LEU A N 1
ATOM 3122 C CA . LEU A 1 410 ? 4.740 -0.750 3.995 1.00 98.19 410 LEU A CA 1
ATOM 3123 C C . LEU A 1 410 ? 6.272 -0.793 4.022 1.00 98.19 410 LEU A C 1
ATOM 3125 O O . LEU A 1 410 ? 6.907 -0.303 3.098 1.00 98.19 410 LEU A O 1
ATOM 3129 N N . CYS A 1 411 ? 6.863 -1.434 5.033 1.00 98.19 411 CYS A N 1
ATOM 3130 C CA . CYS A 1 411 ? 8.311 -1.593 5.125 1.00 98.19 411 CYS A CA 1
ATOM 3131 C C . CYS A 1 411 ? 8.880 -2.446 3.980 1.00 98.19 411 CYS A C 1
ATOM 3133 O O . CYS A 1 411 ? 9.957 -2.139 3.487 1.00 98.19 411 CYS A O 1
ATOM 3135 N N . PHE A 1 412 ? 8.194 -3.506 3.545 1.00 97.81 412 PHE A N 1
ATOM 3136 C CA . PHE A 1 412 ? 8.673 -4.354 2.447 1.00 97.81 412 PHE A CA 1
ATOM 3137 C C . PHE A 1 412 ? 8.722 -3.623 1.095 1.00 97.81 412 PHE A C 1
ATOM 3139 O O . PHE A 1 412 ? 9.560 -3.955 0.262 1.00 97.81 412 PHE A O 1
ATOM 3146 N N . ILE A 1 413 ? 7.830 -2.650 0.877 1.00 96.94 413 ILE A N 1
ATOM 3147 C CA . ILE A 1 413 ? 7.676 -1.938 -0.404 1.00 96.94 413 ILE A CA 1
ATOM 3148 C C . ILE A 1 413 ? 8.398 -0.581 -0.402 1.00 96.94 413 ILE A C 1
ATOM 3150 O O . ILE A 1 413 ? 8.929 -0.174 -1.429 1.00 96.94 413 ILE A O 1
ATOM 3154 N N . GLY A 1 414 ? 8.391 0.124 0.733 1.00 94.31 414 GLY A N 1
ATOM 3155 C CA . GLY A 1 414 ? 8.839 1.514 0.862 1.00 94.31 414 GLY A CA 1
ATOM 3156 C C . GLY A 1 414 ? 10.076 1.735 1.736 1.00 94.31 414 GLY A C 1
ATOM 3157 O O . GLY A 1 414 ? 10.358 2.884 2.061 1.00 94.31 414 GLY A O 1
ATOM 3158 N N . SER A 1 415 ? 10.806 0.696 2.165 1.00 93.12 415 SER A N 1
ATOM 3159 C CA . SER A 1 415 ? 12.095 0.913 2.843 1.00 93.12 415 SER A CA 1
ATOM 3160 C C . SER A 1 415 ? 13.216 1.165 1.831 1.00 93.12 415 SER A C 1
ATOM 3162 O O . SER A 1 415 ? 13.484 0.293 1.005 1.00 93.12 415 SER A O 1
ATOM 3164 N N . GLU A 1 416 ? 13.939 2.281 1.956 1.00 86.56 416 GLU A N 1
ATOM 3165 C CA . GLU A 1 416 ? 15.056 2.644 1.057 1.00 86.56 416 GLU A CA 1
ATOM 3166 C C . GLU A 1 416 ? 16.288 1.733 1.267 1.00 86.56 416 GLU A C 1
ATOM 3168 O O . GLU A 1 416 ? 17.166 1.612 0.412 1.00 86.56 416 GLU A O 1
ATOM 3173 N N . GLY A 1 417 ? 16.370 1.038 2.409 1.00 86.06 417 GLY A N 1
ATOM 3174 C CA . GLY A 1 417 ? 17.422 0.055 2.645 1.00 86.06 417 GLY A CA 1
ATOM 3175 C C . GLY A 1 417 ? 17.346 -0.674 3.983 1.00 86.06 417 GLY A C 1
ATOM 3176 O O . GLY A 1 417 ? 16.527 -0.379 4.853 1.00 86.06 417 GLY A O 1
ATOM 3177 N N . ALA A 1 418 ? 18.280 -1.613 4.168 1.00 90.19 418 ALA A N 1
ATOM 3178 C CA . ALA A 1 418 ? 18.275 -2.576 5.271 1.00 90.19 418 ALA A CA 1
ATOM 3179 C C . ALA A 1 418 ? 18.209 -1.955 6.681 1.00 90.19 418 ALA A C 1
ATOM 3181 O O . ALA A 1 418 ? 17.708 -2.600 7.594 1.00 90.19 418 ALA A O 1
ATOM 3182 N N . ALA A 1 419 ? 18.680 -0.720 6.885 1.00 93.00 419 ALA A N 1
ATOM 3183 C CA . ALA A 1 419 ? 18.588 -0.044 8.182 1.00 93.00 419 ALA A CA 1
ATOM 3184 C C . ALA A 1 419 ? 17.131 0.256 8.588 1.00 93.00 419 ALA A C 1
ATOM 3186 O O . ALA A 1 419 ? 16.755 0.036 9.739 1.00 93.00 419 ALA A O 1
ATOM 3187 N N . GLU A 1 420 ? 16.303 0.704 7.641 1.00 94.06 420 GLU A N 1
ATOM 3188 C CA . GLU A 1 420 ? 14.871 0.930 7.857 1.00 94.06 420 GLU A CA 1
ATOM 3189 C C . GLU A 1 420 ? 14.130 -0.405 8.042 1.00 94.06 420 GLU A C 1
ATOM 3191 O O . GLU A 1 420 ? 13.298 -0.528 8.944 1.00 94.06 420 GLU A O 1
ATOM 3196 N N . THR A 1 421 ? 14.499 -1.437 7.270 1.00 96.44 421 THR A N 1
ATOM 3197 C CA . THR A 1 421 ? 13.971 -2.803 7.427 1.00 96.44 421 THR A CA 1
ATOM 3198 C C . THR A 1 421 ? 14.264 -3.376 8.816 1.00 96.44 421 THR A C 1
ATOM 3200 O O . THR A 1 421 ? 13.357 -3.847 9.505 1.00 96.44 421 THR A O 1
ATOM 3203 N N . LEU A 1 422 ? 15.518 -3.286 9.271 1.00 96.00 422 LEU A N 1
ATOM 3204 C CA . LEU A 1 422 ? 15.949 -3.748 10.592 1.00 96.00 422 LEU A CA 1
ATOM 3205 C C . LEU A 1 422 ? 15.269 -2.965 11.726 1.00 96.00 422 LEU A C 1
ATOM 3207 O O . LEU A 1 422 ? 14.988 -3.546 12.776 1.00 96.00 422 LEU A O 1
ATOM 3211 N N . HIS A 1 423 ? 14.948 -1.682 11.520 1.00 96.31 423 HIS A N 1
ATOM 3212 C CA . HIS A 1 423 ? 14.175 -0.897 12.483 1.00 96.31 423 HIS A CA 1
ATOM 3213 C C . HIS A 1 423 ? 12.747 -1.441 12.647 1.00 96.31 423 HIS A C 1
ATOM 3215 O O . HIS A 1 423 ? 12.343 -1.785 13.763 1.00 96.31 423 HIS A O 1
ATOM 3221 N N . SER A 1 424 ? 12.016 -1.619 11.541 1.00 97.56 424 SER A N 1
ATOM 3222 C CA . SER A 1 424 ? 10.677 -2.230 11.554 1.00 97.56 424 SER A CA 1
ATOM 3223 C C . SER A 1 424 ? 10.695 -3.649 12.137 1.00 97.56 424 SER A C 1
ATOM 3225 O O . SER A 1 424 ? 9.854 -3.990 12.974 1.00 97.56 424 SER A O 1
ATOM 3227 N N . MET A 1 425 ? 11.701 -4.464 11.796 1.00 97.81 425 MET A N 1
ATOM 3228 C CA . MET A 1 425 ? 11.901 -5.787 12.399 1.00 97.81 425 MET A CA 1
ATOM 3229 C C . MET A 1 425 ? 12.128 -5.712 13.912 1.00 97.81 425 MET A C 1
ATOM 3231 O O . MET A 1 425 ? 11.515 -6.478 14.653 1.00 97.81 425 MET A O 1
ATOM 3235 N N . HIS A 1 426 ? 12.949 -4.786 14.409 1.00 97.50 426 HIS A N 1
ATOM 3236 C CA . HIS A 1 426 ? 13.155 -4.601 15.848 1.00 97.50 426 HIS A CA 1
ATOM 3237 C C . HIS A 1 426 ? 11.860 -4.172 16.566 1.00 97.50 426 HIS A C 1
ATOM 3239 O O . HIS A 1 426 ? 11.557 -4.664 17.659 1.00 97.50 426 HIS A O 1
ATOM 3245 N N . THR A 1 427 ? 11.046 -3.322 15.938 1.00 98.19 427 THR A N 1
ATOM 3246 C CA . THR A 1 427 ? 9.720 -2.933 16.444 1.00 98.19 427 THR A CA 1
ATOM 3247 C C . THR A 1 427 ? 8.756 -4.124 16.514 1.00 98.19 427 THR A C 1
ATOM 3249 O O . THR A 1 427 ? 8.140 -4.346 17.561 1.00 98.19 427 THR A O 1
ATOM 3252 N N . LEU A 1 428 ? 8.693 -4.971 15.481 1.00 98.38 428 LEU A N 1
ATOM 3253 C CA . LEU A 1 428 ? 7.937 -6.233 15.517 1.00 98.38 428 LEU A CA 1
ATOM 3254 C C . LEU A 1 428 ? 8.487 -7.187 16.594 1.00 98.38 428 LEU A C 1
ATOM 3256 O O . LEU A 1 428 ? 7.726 -7.765 17.372 1.00 98.38 428 LEU A O 1
ATOM 3260 N N . TRP A 1 429 ? 9.809 -7.297 16.732 1.00 97.88 429 TRP A N 1
ATOM 3261 C CA . TRP A 1 429 ? 10.455 -8.160 17.725 1.00 97.88 429 TRP A CA 1
ATOM 3262 C C . TRP A 1 429 ? 10.145 -7.754 19.174 1.00 97.88 429 TRP A C 1
ATOM 3264 O O . TRP A 1 429 ? 9.958 -8.608 20.045 1.00 97.88 429 TRP A O 1
ATOM 3274 N N . ARG A 1 430 ? 9.985 -6.454 19.454 1.00 97.44 430 ARG A N 1
ATOM 3275 C CA . ARG A 1 430 ? 9.527 -5.963 20.769 1.00 97.44 430 ARG A CA 1
ATOM 3276 C C . ARG A 1 430 ? 8.125 -6.466 21.129 1.00 97.44 430 ARG A C 1
ATOM 3278 O O . ARG A 1 430 ? 7.873 -6.748 22.303 1.00 97.44 430 ARG A O 1
ATOM 3285 N N . VAL A 1 431 ? 7.241 -6.654 20.146 1.00 97.00 431 VAL A N 1
ATOM 3286 C CA . VAL A 1 431 ? 5.926 -7.293 20.342 1.00 97.00 431 VAL A CA 1
ATOM 3287 C C . VAL A 1 431 ? 6.087 -8.772 20.695 1.00 97.00 431 VAL A C 1
ATOM 3289 O O . VAL A 1 431 ? 5.447 -9.247 21.634 1.00 97.00 431 VAL A O 1
ATOM 3292 N N . VAL A 1 432 ? 6.979 -9.483 20.001 1.00 96.44 432 VAL A N 1
ATOM 3293 C CA . VAL A 1 432 ? 7.288 -10.900 20.260 1.00 96.44 432 VAL A CA 1
ATOM 3294 C C . VAL A 1 432 ? 7.835 -11.096 21.681 1.00 96.44 432 VAL A C 1
ATOM 3296 O O . VAL A 1 432 ? 7.326 -11.929 22.434 1.00 96.44 432 VAL A O 1
ATOM 3299 N N . MET A 1 433 ? 8.786 -10.259 22.108 1.00 94.38 433 MET A N 1
ATOM 3300 C CA . MET A 1 433 ? 9.317 -10.259 23.479 1.00 94.38 433 MET A CA 1
ATOM 3301 C C . MET A 1 433 ? 8.250 -9.940 24.541 1.00 94.38 433 MET A C 1
ATOM 3303 O O . MET A 1 433 ? 8.279 -10.507 25.636 1.00 94.38 433 MET A O 1
ATOM 3307 N N . ALA A 1 434 ? 7.293 -9.052 24.247 1.00 90.75 434 ALA A N 1
ATOM 3308 C CA . ALA A 1 434 ? 6.159 -8.784 25.136 1.00 90.75 434 ALA A CA 1
ATOM 3309 C C . ALA A 1 434 ? 5.185 -9.977 25.213 1.00 90.75 434 ALA A C 1
ATOM 3311 O O . ALA A 1 434 ? 4.652 -10.271 26.284 1.00 90.75 434 ALA A O 1
ATOM 3312 N N . GLY A 1 435 ? 4.993 -10.694 24.104 1.00 85.06 435 GLY A N 1
ATOM 3313 C CA . GLY A 1 435 ? 4.244 -11.951 24.036 1.00 85.06 435 GLY A CA 1
ATOM 3314 C C . GLY A 1 435 ? 4.842 -13.061 24.890 1.00 85.06 435 GLY A C 1
ATOM 3315 O O . GLY A 1 435 ? 4.131 -13.694 25.666 1.00 85.06 435 GLY A O 1
ATOM 3316 N N . TRP A 1 436 ? 6.162 -13.241 24.815 1.00 84.81 436 TRP A N 1
ATOM 3317 C CA . TRP A 1 436 ? 6.897 -14.197 25.649 1.00 84.81 436 TRP A CA 1
ATOM 3318 C C . TRP A 1 436 ? 6.781 -13.892 27.150 1.00 84.81 436 TRP A C 1
ATOM 3320 O O . TRP A 1 436 ? 6.623 -14.804 27.953 1.00 84.81 436 TRP A O 1
ATOM 3330 N N . LYS A 1 437 ? 6.731 -12.609 27.535 1.00 85.50 437 LYS A N 1
ATOM 3331 C CA . LYS A 1 437 ? 6.410 -12.170 28.910 1.00 85.50 437 LYS A CA 1
ATOM 3332 C C . LYS A 1 437 ? 4.913 -12.284 29.266 1.00 85.50 437 LYS A C 1
ATOM 3334 O O . LYS A 1 437 ? 4.477 -11.672 30.238 1.00 85.50 437 LYS A O 1
ATOM 3339 N N . HIS A 1 438 ? 4.124 -13.010 28.471 1.00 80.75 438 HIS A N 1
ATOM 3340 C CA . HIS A 1 438 ? 2.672 -13.193 28.600 1.00 80.75 438 HIS A CA 1
ATOM 3341 C C . HIS A 1 438 ? 1.857 -11.882 28.655 1.00 80.75 438 HIS A C 1
ATOM 3343 O O . HIS A 1 438 ? 0.775 -11.841 29.237 1.00 80.75 438 HIS A O 1
ATOM 3349 N N . SER A 1 439 ? 2.367 -10.804 28.045 1.00 81.31 439 SER A N 1
ATOM 3350 C CA . SER A 1 439 ? 1.753 -9.465 28.065 1.00 81.31 439 SER A CA 1
ATOM 3351 C C . SER A 1 439 ? 0.987 -9.124 26.775 1.00 81.31 439 SER A C 1
ATOM 3353 O O . SER A 1 439 ? 0.031 -8.349 26.799 1.00 81.31 439 SER A O 1
ATOM 3355 N N . ALA A 1 440 ? 1.365 -9.717 25.637 1.00 87.50 440 ALA A N 1
ATOM 3356 C CA . ALA A 1 440 ? 0.652 -9.567 24.364 1.00 87.50 440 ALA A CA 1
ATOM 3357 C C . ALA A 1 440 ? -0.198 -10.808 24.036 1.00 87.50 440 ALA A C 1
ATOM 3359 O O . ALA A 1 440 ? 0.188 -11.933 24.344 1.00 87.50 440 ALA A O 1
ATOM 3360 N N . ALA A 1 441 ? -1.345 -10.603 23.382 1.00 92.81 441 ALA A N 1
ATOM 3361 C CA . ALA A 1 441 ? -2.225 -11.685 22.938 1.00 92.81 441 ALA A CA 1
ATOM 3362 C C . ALA A 1 441 ? -1.606 -12.481 21.772 1.00 92.81 441 ALA A C 1
ATOM 3364 O O . ALA A 1 441 ? -1.004 -11.881 20.879 1.00 92.81 441 ALA A O 1
ATOM 3365 N N . SER A 1 442 ? -1.814 -13.804 21.735 1.00 94.50 442 SER A N 1
ATOM 3366 C CA . SER A 1 442 ? -1.193 -14.720 20.760 1.00 94.50 442 SER A CA 1
ATOM 3367 C C . SER A 1 442 ? -1.333 -14.292 19.300 1.00 94.50 442 SER A C 1
ATOM 3369 O O . SER A 1 442 ? -0.371 -14.388 18.544 1.00 94.50 442 SER A O 1
ATOM 3371 N N . ALA A 1 443 ? -2.500 -13.777 18.899 1.00 96.12 443 ALA A N 1
ATOM 3372 C CA . ALA A 1 443 ? -2.734 -13.303 17.534 1.00 96.12 443 ALA A CA 1
ATOM 3373 C C . ALA A 1 443 ? -1.780 -12.156 17.149 1.00 96.12 443 ALA A C 1
ATOM 3375 O O . ALA A 1 443 ? -1.211 -12.159 16.062 1.00 96.12 443 ALA A O 1
ATOM 3376 N N . VAL A 1 444 ? -1.530 -11.222 18.075 1.00 97.38 444 VAL A N 1
ATOM 3377 C CA . VAL A 1 444 ? -0.607 -10.092 17.875 1.00 97.38 444 VAL A CA 1
ATOM 3378 C C . VAL A 1 444 ? 0.843 -10.581 17.791 1.00 97.38 444 VAL A C 1
ATOM 3380 O O . VAL A 1 444 ? 1.608 -10.108 16.958 1.00 97.38 444 VAL A O 1
ATOM 3383 N N . VAL A 1 445 ? 1.213 -11.564 18.619 1.00 97.00 445 VAL A N 1
ATOM 3384 C CA . VAL A 1 445 ? 2.542 -12.205 18.592 1.00 97.00 445 VAL A CA 1
ATOM 3385 C C . VAL A 1 445 ? 2.763 -12.956 17.280 1.00 97.00 445 VAL A C 1
ATOM 3387 O O . VAL A 1 445 ? 3.832 -12.858 16.690 1.00 97.00 445 VAL A O 1
ATOM 3390 N N . THR A 1 446 ? 1.743 -13.668 16.802 1.00 97.38 446 THR A N 1
ATOM 3391 C CA . THR A 1 446 ? 1.780 -14.422 15.544 1.00 97.38 446 THR A CA 1
ATOM 3392 C C . THR A 1 446 ? 1.905 -13.487 14.344 1.00 97.38 446 THR A C 1
ATOM 3394 O O . THR A 1 446 ? 2.756 -13.715 13.488 1.00 97.38 446 THR A O 1
ATOM 3397 N N . ALA A 1 447 ? 1.113 -12.410 14.295 1.00 98.06 447 ALA A N 1
ATOM 3398 C CA . ALA A 1 447 ? 1.211 -11.393 13.248 1.00 98.06 447 ALA A CA 1
ATOM 3399 C C . ALA A 1 447 ? 2.601 -10.732 13.235 1.00 98.06 447 ALA A C 1
ATOM 3401 O O . ALA A 1 447 ? 3.207 -10.601 12.173 1.00 98.06 447 ALA A O 1
ATOM 3402 N N . ALA A 1 448 ? 3.147 -10.406 14.413 1.00 98.31 448 ALA A N 1
ATOM 3403 C CA . ALA A 1 448 ? 4.491 -9.851 14.539 1.00 98.31 448 ALA A CA 1
ATOM 3404 C C . ALA A 1 448 ? 5.596 -10.838 14.116 1.00 98.31 448 ALA A C 1
ATOM 3406 O O . ALA A 1 448 ? 6.519 -10.430 13.420 1.00 98.31 448 ALA A O 1
ATOM 3407 N N . LEU A 1 449 ? 5.497 -12.127 14.471 1.00 97.81 449 LEU A N 1
ATOM 3408 C CA . LEU A 1 449 ? 6.435 -13.167 14.018 1.00 97.81 449 LEU A CA 1
ATOM 3409 C C . LEU A 1 449 ? 6.381 -13.370 12.499 1.00 97.81 449 LEU A C 1
ATOM 3411 O O . LEU A 1 449 ? 7.429 -13.434 11.862 1.00 97.81 449 LEU A O 1
ATOM 3415 N N . ARG A 1 450 ? 5.178 -13.444 11.911 1.00 97.88 450 ARG A N 1
ATOM 3416 C CA . ARG A 1 450 ? 5.003 -13.595 10.456 1.00 97.88 450 ARG A CA 1
ATOM 3417 C C . ARG A 1 450 ? 5.517 -12.368 9.702 1.00 97.88 450 ARG A C 1
ATOM 3419 O O . ARG A 1 450 ? 6.212 -12.534 8.709 1.00 97.88 450 ARG A O 1
ATOM 3426 N N . GLY A 1 451 ? 5.246 -11.159 10.200 1.00 98.31 451 GLY A N 1
ATOM 3427 C CA . GLY A 1 451 ? 5.795 -9.913 9.653 1.00 98.31 451 GLY A CA 1
ATOM 3428 C C . GLY A 1 451 ? 7.320 -9.835 9.766 1.00 98.31 451 GLY A C 1
ATOM 3429 O O . GLY A 1 451 ? 7.998 -9.490 8.804 1.00 98.31 451 GLY A O 1
ATOM 3430 N N . TRP A 1 452 ? 7.880 -10.242 10.908 1.00 98.25 452 TRP A N 1
ATOM 3431 C CA . TRP A 1 452 ? 9.328 -10.299 11.125 1.00 98.25 452 TRP A CA 1
ATOM 3432 C C . TRP A 1 452 ? 10.007 -11.301 10.181 1.00 98.25 452 TRP A C 1
ATOM 3434 O O . TRP A 1 452 ? 11.013 -10.968 9.563 1.00 98.25 452 TRP A O 1
ATOM 3444 N N . ALA A 1 453 ? 9.433 -12.497 10.005 1.00 97.56 453 ALA A N 1
ATOM 3445 C CA . ALA A 1 453 ? 9.933 -13.488 9.053 1.00 97.56 453 ALA A CA 1
ATOM 3446 C C . ALA A 1 453 ? 9.780 -13.015 7.597 1.00 97.56 453 ALA A C 1
ATOM 3448 O O . ALA A 1 453 ? 10.675 -13.223 6.788 1.00 97.56 453 ALA A O 1
ATOM 3449 N N . PHE A 1 454 ? 8.686 -12.330 7.259 1.00 97.94 454 PHE A N 1
ATOM 3450 C CA . PHE A 1 454 ? 8.493 -11.724 5.942 1.00 97.94 454 PHE A CA 1
ATOM 3451 C C . PHE A 1 454 ? 9.575 -10.678 5.630 1.00 97.94 454 PHE A C 1
ATOM 3453 O O . PHE A 1 454 ? 10.223 -10.776 4.588 1.00 97.94 454 PHE A O 1
ATOM 3460 N N . LEU A 1 455 ? 9.851 -9.751 6.553 1.00 97.75 455 LEU A N 1
ATOM 3461 C CA . LEU A 1 455 ? 10.918 -8.756 6.397 1.00 97.75 455 LEU A CA 1
ATOM 3462 C C . LEU A 1 455 ? 12.327 -9.371 6.412 1.00 97.75 455 LEU A C 1
ATOM 3464 O O . LEU A 1 455 ? 13.191 -8.910 5.674 1.00 97.75 455 LEU A O 1
ATOM 3468 N N . LEU A 1 456 ? 12.563 -10.459 7.155 1.00 96.00 456 LEU A N 1
ATOM 3469 C CA . LEU A 1 456 ? 13.845 -11.178 7.118 1.00 96.00 456 LEU A CA 1
ATOM 3470 C C . LEU A 1 456 ? 14.216 -11.636 5.691 1.00 96.00 456 LEU A C 1
ATOM 3472 O O . LEU A 1 456 ? 15.399 -11.715 5.374 1.00 96.00 456 LEU A O 1
ATOM 3476 N N . THR A 1 457 ? 13.237 -11.874 4.806 1.00 94.50 457 THR A N 1
ATOM 3477 C CA . THR A 1 457 ? 13.502 -12.263 3.406 1.00 94.50 457 THR A CA 1
ATOM 3478 C C . THR A 1 457 ? 14.163 -11.173 2.552 1.00 94.50 457 THR A C 1
ATOM 3480 O O . THR A 1 457 ? 14.697 -11.505 1.494 1.00 94.50 457 THR A O 1
ATOM 3483 N N . THR A 1 458 ? 14.150 -9.903 2.981 1.00 93.88 458 THR A N 1
ATOM 3484 C CA . THR A 1 458 ? 14.813 -8.787 2.279 1.00 93.88 458 THR A CA 1
ATOM 3485 C C . THR A 1 458 ? 16.122 -8.345 2.936 1.00 93.88 458 THR A C 1
ATOM 3487 O O . THR A 1 458 ? 16.858 -7.548 2.351 1.00 93.88 458 THR A O 1
ATOM 3490 N N . VAL A 1 459 ? 16.462 -8.870 4.120 1.00 93.00 459 VAL A N 1
ATOM 3491 C CA . VAL A 1 459 ? 17.701 -8.512 4.823 1.00 93.00 459 VAL A CA 1
ATOM 3492 C C . VAL A 1 459 ? 18.917 -9.131 4.112 1.00 93.00 459 VAL A C 1
ATOM 3494 O O . VAL A 1 459 ? 18.970 -10.352 3.941 1.00 93.00 459 VAL A O 1
ATOM 3497 N N . PRO A 1 460 ? 19.931 -8.335 3.718 1.00 89.69 460 PRO A N 1
ATOM 3498 C CA . PRO A 1 460 ? 21.151 -8.861 3.111 1.00 89.69 460 PRO A CA 1
ATOM 3499 C C . PRO A 1 460 ? 21.928 -9.777 4.065 1.00 89.69 460 PRO A C 1
ATOM 3501 O O . PRO A 1 460 ? 22.107 -9.443 5.234 1.00 89.69 460 PRO A O 1
ATOM 3504 N N . SER A 1 461 ? 22.499 -10.869 3.551 1.00 86.75 461 SER A N 1
ATOM 3505 C CA . SER A 1 461 ? 23.224 -11.871 4.356 1.00 86.75 461 SER A CA 1
ATOM 3506 C C . SER A 1 461 ? 24.369 -11.307 5.210 1.00 86.75 461 SER A C 1
ATOM 3508 O O . SER A 1 461 ? 24.638 -11.823 6.287 1.00 86.75 461 SER A O 1
ATOM 3510 N N . HIS A 1 462 ? 25.007 -10.205 4.801 1.00 86.19 462 HIS A N 1
ATOM 3511 C CA . HIS A 1 462 ? 26.057 -9.550 5.595 1.00 86.19 462 HIS A CA 1
ATOM 3512 C C . HIS A 1 462 ? 25.549 -8.865 6.883 1.00 86.19 462 HIS A C 1
ATOM 3514 O O . HIS A 1 462 ? 26.365 -8.505 7.726 1.00 86.19 462 HIS A O 1
ATOM 3520 N N . GLN A 1 463 ? 24.235 -8.654 7.026 1.00 88.19 463 GLN A N 1
ATOM 3521 C CA . GLN A 1 463 ? 23.587 -8.184 8.261 1.00 88.19 463 GLN A CA 1
ATOM 3522 C C . GLN A 1 463 ? 23.140 -9.353 9.161 1.00 88.19 463 GLN A C 1
ATOM 3524 O O . GLN A 1 463 ? 22.749 -9.135 10.305 1.00 88.19 463 GLN A O 1
ATOM 3529 N N . LEU A 1 464 ? 23.181 -10.589 8.651 1.00 88.19 464 LEU A N 1
ATOM 3530 C CA . LEU A 1 464 ? 22.759 -11.810 9.341 1.00 88.19 464 LEU A CA 1
ATOM 3531 C C . LEU A 1 464 ? 23.971 -12.518 9.956 1.00 88.19 464 LEU A C 1
ATOM 3533 O O . LEU A 1 464 ? 24.231 -13.691 9.700 1.00 88.19 464 LEU A O 1
ATOM 3537 N N . ASP A 1 465 ? 24.746 -11.771 10.742 1.00 87.00 465 ASP A N 1
ATOM 3538 C CA . ASP A 1 465 ? 25.916 -12.308 11.429 1.00 87.00 465 ASP A CA 1
ATOM 3539 C C . ASP A 1 465 ? 25.531 -13.262 12.579 1.00 87.00 465 ASP A C 1
ATOM 3541 O O . ASP A 1 465 ? 24.365 -13.396 12.971 1.00 87.00 465 ASP A O 1
ATOM 3545 N N . SER A 1 466 ? 26.527 -13.941 13.156 1.00 85.81 466 SER A N 1
ATOM 3546 C CA . SER A 1 466 ? 26.297 -14.862 14.276 1.00 85.81 466 SER A CA 1
ATOM 3547 C C . SER A 1 466 ? 25.606 -14.178 15.461 1.00 85.81 466 SER A C 1
ATOM 3549 O O . SER A 1 466 ? 24.801 -14.808 16.143 1.00 85.81 466 SER A O 1
ATOM 3551 N N . HIS A 1 467 ? 25.868 -12.886 15.688 1.00 88.38 467 HIS A N 1
ATOM 3552 C CA . HIS A 1 467 ? 25.246 -12.126 16.768 1.00 88.38 467 HIS A CA 1
ATOM 3553 C C . HIS A 1 467 ? 23.748 -11.889 16.519 1.00 88.38 467 HIS A C 1
ATOM 3555 O O . HIS A 1 467 ? 22.938 -12.059 17.439 1.00 88.38 467 HIS A O 1
ATOM 3561 N N . PHE A 1 468 ? 23.356 -11.568 15.283 1.00 90.44 468 PHE A N 1
ATOM 3562 C CA . PHE A 1 468 ? 21.958 -11.473 14.872 1.00 90.44 468 PHE A CA 1
ATOM 3563 C C . PHE A 1 468 ? 21.230 -12.805 15.090 1.00 90.44 468 PHE A C 1
ATOM 3565 O O . PHE A 1 468 ? 20.158 -12.824 15.702 1.00 90.44 468 PHE A O 1
ATOM 3572 N N . VAL A 1 469 ? 21.824 -13.925 14.662 1.00 89.31 469 VAL A N 1
ATOM 3573 C CA . VAL A 1 469 ? 21.242 -15.266 14.845 1.00 89.31 469 VAL A CA 1
ATOM 3574 C C . VAL A 1 469 ? 21.081 -15.605 16.331 1.00 89.31 469 VAL A C 1
ATOM 3576 O O . VAL A 1 469 ? 19.976 -15.941 16.762 1.00 89.31 469 VAL A O 1
ATOM 3579 N N . GLU A 1 470 ? 22.143 -15.477 17.134 1.00 87.56 470 GLU A N 1
ATOM 3580 C CA . GLU A 1 470 ? 22.131 -15.787 18.573 1.00 87.56 470 GLU A CA 1
ATOM 3581 C C . GLU A 1 470 ? 21.085 -14.968 19.346 1.00 87.56 470 GLU A C 1
ATOM 3583 O O . GLU A 1 470 ? 20.395 -15.505 20.219 1.00 87.56 470 GLU A O 1
ATOM 3588 N N . THR A 1 471 ? 20.913 -13.692 18.985 1.00 91.12 471 THR A N 1
ATOM 3589 C CA . THR A 1 471 ? 19.951 -12.772 19.616 1.00 91.12 471 THR A CA 1
ATOM 3590 C C . THR A 1 471 ? 18.495 -13.226 19.451 1.00 91.12 471 THR A C 1
ATOM 3592 O O . THR A 1 471 ? 17.681 -13.033 20.359 1.00 91.12 471 THR A O 1
ATOM 3595 N N . HIS A 1 472 ? 18.152 -13.849 18.320 1.00 93.31 472 HIS A N 1
ATOM 3596 C CA . HIS A 1 472 ? 16.771 -14.224 17.994 1.00 93.31 472 HIS A CA 1
ATOM 3597 C C . HIS A 1 472 ? 16.473 -15.709 18.255 1.00 93.31 472 HIS A C 1
ATOM 3599 O O . HIS A 1 472 ? 15.416 -16.049 18.802 1.00 93.31 472 HIS A O 1
ATOM 3605 N N . LEU A 1 473 ? 17.410 -16.604 17.921 1.00 91.50 473 LEU A N 1
ATOM 3606 C CA . LEU A 1 473 ? 17.216 -18.059 17.933 1.00 91.50 473 LEU A CA 1
ATOM 3607 C C . LEU A 1 473 ? 16.815 -18.598 19.314 1.00 91.50 473 LEU A C 1
ATOM 3609 O O . LEU A 1 473 ? 15.907 -19.426 19.416 1.00 91.50 473 LEU A O 1
ATOM 3613 N N . GLY A 1 474 ? 17.434 -18.091 20.385 1.00 90.75 474 GLY A N 1
ATOM 3614 C CA . GLY A 1 474 ? 17.146 -18.523 21.756 1.00 90.75 474 GLY A CA 1
ATOM 3615 C C .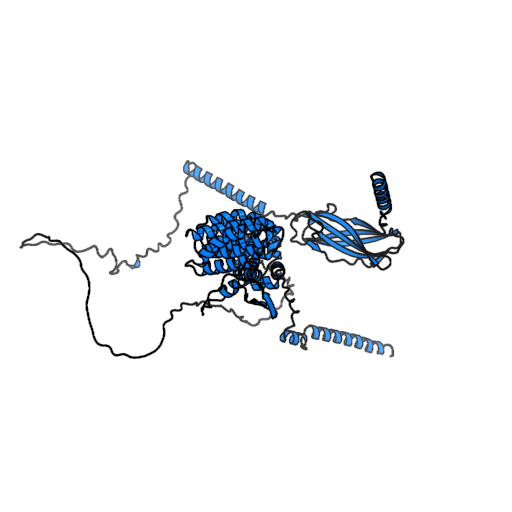 GLY A 1 474 ? 15.711 -18.233 22.216 1.00 90.75 474 GLY A C 1
ATOM 3616 O O . GLY A 1 474 ? 15.163 -18.987 23.023 1.00 90.75 474 GLY A O 1
ATOM 3617 N N . LEU A 1 475 ? 15.077 -17.177 21.689 1.00 94.00 475 LEU A N 1
ATOM 3618 C CA . LEU A 1 475 ? 13.670 -16.872 21.959 1.00 94.00 475 LEU A CA 1
ATOM 3619 C C . LEU A 1 475 ? 12.736 -17.655 21.029 1.00 94.00 475 LEU A C 1
ATOM 3621 O O . LEU A 1 475 ? 11.745 -18.215 21.499 1.00 94.00 475 LEU A O 1
ATOM 3625 N N . LEU A 1 476 ? 13.064 -17.760 19.737 1.00 94.50 476 LEU A N 1
ATOM 3626 C CA . LEU A 1 476 ? 12.270 -18.549 18.789 1.00 94.50 476 LEU A CA 1
ATOM 3627 C C . LEU A 1 476 ? 12.154 -20.015 19.226 1.00 94.50 476 LEU A C 1
ATOM 3629 O O . LEU A 1 476 ? 11.060 -20.573 19.202 1.00 94.50 476 LEU A O 1
ATOM 3633 N N . ALA A 1 477 ? 13.243 -20.621 19.711 1.00 91.69 477 ALA A N 1
ATOM 3634 C CA . ALA A 1 477 ? 13.237 -21.992 20.222 1.00 91.69 477 ALA A CA 1
ATOM 3635 C C . ALA A 1 477 ? 12.321 -22.175 21.451 1.00 91.69 477 ALA A C 1
ATOM 3637 O O . ALA A 1 477 ? 11.723 -23.237 21.628 1.00 91.69 477 ALA A O 1
ATOM 3638 N N . GLN A 1 478 ? 12.157 -21.146 22.290 1.00 91.88 478 GLN A N 1
ATOM 3639 C CA . GLN A 1 478 ? 11.201 -21.175 23.404 1.00 91.88 478 GLN A CA 1
ATOM 3640 C C . GLN A 1 478 ? 9.757 -21.033 22.909 1.00 91.88 478 GLN A C 1
ATOM 3642 O O . GLN A 1 478 ? 8.881 -21.768 23.362 1.00 91.88 478 GLN A O 1
ATOM 3647 N N . LEU A 1 479 ? 9.509 -20.140 21.947 1.00 92.12 479 LEU A N 1
ATOM 3648 C CA . LEU A 1 479 ? 8.188 -19.943 21.338 1.00 92.12 479 LEU A CA 1
ATOM 3649 C C . LEU A 1 479 ? 7.721 -21.181 20.555 1.00 92.12 479 LEU A C 1
ATOM 3651 O O . LEU A 1 479 ? 6.550 -21.543 20.641 1.00 92.12 479 LEU A O 1
ATOM 3655 N N . LEU A 1 480 ? 8.641 -21.893 19.895 1.00 91.19 480 LEU A N 1
ATOM 3656 C CA . LEU A 1 480 ? 8.400 -23.187 19.244 1.00 91.19 480 LEU A CA 1
ATOM 3657 C C . LEU A 1 480 ? 7.963 -24.288 20.233 1.00 91.19 480 LEU A C 1
ATOM 3659 O O . LEU A 1 480 ? 7.276 -25.226 19.840 1.00 91.19 480 LEU A O 1
ATOM 3663 N N . ASN A 1 481 ? 8.303 -24.159 21.518 1.00 89.25 481 ASN A N 1
ATOM 3664 C CA . ASN A 1 481 ? 7.855 -25.051 22.593 1.00 89.25 481 ASN A CA 1
ATOM 3665 C C . ASN A 1 481 ? 6.661 -24.484 23.396 1.00 89.25 481 ASN A C 1
ATOM 3667 O O . ASN A 1 481 ? 6.258 -25.067 24.403 1.00 89.25 481 ASN A O 1
ATOM 3671 N N . GLY A 1 482 ? 6.083 -23.355 22.966 1.00 87.94 482 GLY A N 1
ATOM 3672 C CA . GLY A 1 482 ? 4.935 -22.714 23.612 1.00 87.94 482 GLY A CA 1
ATOM 3673 C C . GLY A 1 482 ? 3.629 -23.510 23.483 1.00 87.94 482 GLY A C 1
ATOM 3674 O O . GLY A 1 482 ? 3.530 -24.467 22.718 1.00 87.94 482 GLY A O 1
ATOM 3675 N N . SER A 1 483 ? 2.587 -23.108 24.216 1.00 86.62 483 SER A N 1
ATOM 3676 C CA . SER A 1 483 ? 1.270 -23.773 24.201 1.00 86.62 483 SER A CA 1
ATOM 3677 C C . SER A 1 483 ? 0.434 -23.476 22.948 1.00 86.62 483 SER A C 1
ATOM 3679 O O . SER A 1 483 ? -0.321 -24.340 22.496 1.00 86.62 483 SER A O 1
ATOM 3681 N N . ASP A 1 484 ? 0.596 -22.292 22.365 1.00 91.25 484 ASP A N 1
ATOM 3682 C CA . ASP A 1 484 ? -0.201 -21.783 21.248 1.00 91.25 484 ASP A CA 1
ATOM 3683 C C . ASP A 1 484 ? 0.256 -22.350 19.888 1.00 91.25 484 ASP A C 1
ATOM 3685 O O . ASP A 1 484 ? 1.448 -22.376 19.583 1.00 91.25 484 ASP A O 1
ATOM 3689 N N . VAL A 1 485 ? -0.684 -22.849 19.078 1.00 91.12 485 VAL A N 1
ATOM 3690 C CA . VAL A 1 485 ? -0.384 -23.539 17.808 1.00 91.12 485 VAL A CA 1
ATOM 3691 C C . VAL A 1 485 ? 0.158 -22.576 16.753 1.00 91.12 485 VAL A C 1
ATOM 3693 O O . VAL A 1 485 ? 1.121 -22.913 16.064 1.00 91.12 485 VAL A O 1
ATOM 3696 N N . ASP A 1 486 ? -0.438 -21.391 16.640 1.00 91.00 486 ASP A N 1
ATOM 3697 C CA . ASP A 1 486 ? -0.103 -20.410 15.610 1.00 91.00 486 ASP A CA 1
ATOM 3698 C C . ASP A 1 486 ? 1.242 -19.742 15.898 1.00 91.00 486 ASP A C 1
ATOM 3700 O O . ASP A 1 486 ? 2.075 -19.607 14.997 1.00 91.00 486 ASP A O 1
ATOM 3704 N N . VAL A 1 487 ? 1.502 -19.429 17.173 1.00 94.12 487 VAL A N 1
ATOM 3705 C CA . VAL A 1 487 ? 2.805 -18.914 17.623 1.00 94.12 487 VAL A CA 1
ATOM 3706 C C . VAL A 1 487 ? 3.912 -19.945 17.381 1.00 94.12 487 VAL A C 1
ATOM 3708 O O . VAL A 1 487 ? 4.972 -19.577 16.875 1.00 94.12 487 VAL A O 1
ATOM 3711 N N . ARG A 1 488 ? 3.675 -21.238 17.671 1.00 94.06 488 ARG A N 1
ATOM 3712 C CA . ARG A 1 488 ? 4.639 -22.309 17.345 1.00 94.06 488 ARG A CA 1
ATOM 3713 C C . ARG A 1 488 ? 4.902 -22.409 15.842 1.00 94.06 488 ARG A C 1
ATOM 3715 O O . ARG A 1 488 ? 6.053 -22.572 15.448 1.00 94.06 488 ARG A O 1
ATOM 3722 N N . GLY A 1 489 ? 3.855 -22.324 15.018 1.00 88.75 489 GLY A N 1
ATOM 3723 C CA . GLY A 1 489 ? 3.969 -22.371 13.558 1.00 88.75 489 GLY A CA 1
ATOM 3724 C C . GLY A 1 489 ? 4.844 -21.240 13.018 1.00 88.75 489 GLY A C 1
ATOM 3725 O O . GLY A 1 489 ? 5.857 -21.504 12.376 1.00 88.75 489 GLY A O 1
ATOM 3726 N N . ALA A 1 490 ? 4.512 -19.996 13.373 1.00 93.81 490 ALA A N 1
ATOM 3727 C CA . ALA A 1 490 ? 5.264 -18.816 12.950 1.00 93.81 490 ALA A CA 1
ATOM 3728 C C . ALA A 1 490 ? 6.711 -18.805 13.488 1.00 93.81 490 ALA A C 1
ATOM 3730 O O . ALA A 1 490 ? 7.630 -18.396 12.780 1.00 93.81 490 ALA A O 1
ATOM 3731 N N . ALA A 1 491 ? 6.947 -19.297 14.711 1.00 94.56 491 ALA A N 1
ATOM 3732 C CA . ALA A 1 491 ? 8.300 -19.455 15.247 1.00 94.56 491 ALA A CA 1
ATOM 3733 C C . ALA A 1 491 ? 9.114 -20.513 14.477 1.00 94.56 491 ALA A C 1
ATOM 3735 O O . ALA A 1 491 ? 10.298 -20.303 14.225 1.00 94.56 491 ALA A O 1
ATOM 3736 N N . GLY A 1 492 ? 8.492 -21.625 14.068 1.00 89.56 492 GLY A N 1
ATOM 3737 C CA . GLY A 1 492 ? 9.134 -22.654 13.244 1.00 89.56 492 GLY A CA 1
ATOM 3738 C C . GLY A 1 492 ? 9.515 -22.152 11.849 1.00 89.56 492 GLY A C 1
ATOM 3739 O O . GLY A 1 492 ? 10.635 -22.391 11.404 1.00 89.56 492 GLY A O 1
ATOM 3740 N N . GLU A 1 493 ? 8.620 -21.404 11.196 1.00 89.31 493 GLU A N 1
ATOM 3741 C CA . GLU A 1 493 ? 8.886 -20.730 9.915 1.00 89.31 493 GLU A CA 1
ATOM 3742 C C . GLU A 1 493 ? 10.053 -19.733 10.035 1.00 89.31 493 GLU A C 1
ATOM 3744 O O . GLU A 1 493 ? 10.963 -19.747 9.207 1.00 89.31 493 GLU A O 1
ATOM 3749 N N . ALA A 1 494 ? 10.082 -18.929 11.104 1.00 93.06 494 ALA A N 1
ATOM 3750 C CA . ALA A 1 494 ? 11.161 -17.977 11.373 1.00 93.06 494 ALA A CA 1
ATOM 3751 C C . ALA A 1 494 ? 12.525 -18.653 11.636 1.00 93.06 494 ALA A C 1
ATOM 3753 O O . ALA A 1 494 ? 13.547 -18.153 11.170 1.00 93.06 494 ALA A O 1
ATOM 3754 N N . ILE A 1 495 ? 12.562 -19.792 12.344 1.00 91.88 495 ILE A N 1
ATOM 3755 C CA . ILE A 1 495 ? 13.802 -20.565 12.566 1.00 91.88 495 ILE A CA 1
ATOM 3756 C C . ILE A 1 495 ? 14.312 -21.158 11.252 1.00 91.88 495 ILE A C 1
ATOM 3758 O O . ILE A 1 495 ? 15.503 -21.059 10.963 1.00 91.88 495 ILE A O 1
ATOM 3762 N N . ALA A 1 496 ? 13.425 -21.755 10.451 1.00 87.25 496 ALA A N 1
ATOM 3763 C CA . ALA A 1 496 ? 13.799 -22.321 9.160 1.00 87.25 496 ALA A CA 1
ATOM 3764 C C . ALA A 1 496 ? 14.340 -21.236 8.209 1.00 87.25 496 ALA A C 1
ATOM 3766 O O . ALA A 1 496 ? 15.346 -21.454 7.537 1.00 87.25 496 ALA A O 1
ATOM 3767 N N . LEU A 1 497 ? 13.740 -20.039 8.213 1.00 90.25 497 LEU A N 1
ATOM 3768 C CA . LEU A 1 497 ? 14.227 -18.919 7.409 1.00 90.25 497 LEU A CA 1
ATOM 3769 C C . LEU A 1 497 ? 15.568 -18.364 7.910 1.00 90.25 497 LEU A C 1
ATOM 3771 O O . LEU A 1 497 ? 16.430 -18.070 7.088 1.00 90.25 497 LEU A O 1
ATOM 3775 N N . LEU A 1 498 ? 15.782 -18.256 9.227 1.00 90.06 498 LEU A N 1
ATOM 3776 C CA . LEU A 1 498 ? 17.094 -17.895 9.788 1.00 90.06 498 LEU A CA 1
ATOM 3777 C C . LEU A 1 498 ? 18.190 -18.887 9.379 1.00 90.06 498 LEU A C 1
ATOM 3779 O O . LEU A 1 498 ? 19.314 -18.471 9.109 1.00 90.06 498 LEU A O 1
ATOM 3783 N N . TRP A 1 499 ? 17.866 -20.181 9.326 1.00 85.31 499 TRP A N 1
ATOM 3784 C CA . TRP A 1 499 ? 18.798 -21.219 8.893 1.00 85.31 499 TRP A CA 1
ATOM 3785 C C . TRP A 1 499 ? 19.200 -21.062 7.420 1.00 85.31 499 TRP A C 1
ATOM 3787 O O . TRP A 1 499 ? 20.390 -21.099 7.110 1.00 85.31 499 TRP A O 1
ATOM 3797 N N . GLU A 1 500 ? 18.225 -20.843 6.529 1.00 85.19 500 GLU A N 1
ATOM 3798 C CA . GLU A 1 500 ? 18.459 -20.672 5.086 1.00 85.19 500 GLU A CA 1
ATOM 3799 C C . GLU A 1 500 ? 19.147 -19.333 4.758 1.00 85.19 500 GLU A C 1
ATOM 3801 O O . GLU A 1 500 ? 20.107 -19.306 3.993 1.00 85.19 500 GLU A O 1
ATOM 3806 N N . MET A 1 501 ? 18.713 -18.224 5.367 1.00 84.56 501 MET A N 1
ATOM 3807 C CA . MET A 1 501 ? 19.251 -16.884 5.083 1.00 84.56 501 MET A CA 1
ATOM 3808 C C . MET A 1 501 ? 20.621 -16.620 5.732 1.00 84.56 501 MET A C 1
ATOM 3810 O O . MET A 1 501 ? 21.387 -15.804 5.220 1.00 84.56 501 MET A O 1
ATOM 3814 N N . GLY A 1 502 ? 20.935 -17.290 6.847 1.00 76.44 502 GLY A N 1
ATOM 3815 C CA . GLY A 1 502 ? 22.210 -17.160 7.566 1.00 76.44 502 GLY A CA 1
ATOM 3816 C C . GLY A 1 502 ? 23.328 -18.105 7.102 1.00 76.44 502 GLY A C 1
ATOM 3817 O O . GLY A 1 502 ? 24.375 -18.135 7.741 1.00 76.44 502 GLY A O 1
ATOM 3818 N N . ASP A 1 503 ? 23.105 -18.910 6.052 1.00 70.44 503 ASP A N 1
ATOM 3819 C CA . ASP A 1 503 ? 24.020 -19.961 5.549 1.00 70.44 503 ASP A CA 1
ATOM 3820 C C . ASP A 1 503 ? 24.603 -20.879 6.650 1.00 70.44 503 ASP A C 1
ATOM 3822 O O . ASP A 1 503 ? 25.769 -21.302 6.654 1.00 70.44 503 ASP A O 1
ATOM 3826 N N . LEU A 1 504 ? 23.746 -21.230 7.615 1.00 65.75 504 LEU A N 1
ATOM 3827 C CA . LEU A 1 504 ? 24.089 -22.127 8.724 1.00 65.75 504 LEU A CA 1
ATOM 3828 C C . LEU A 1 504 ? 24.221 -23.595 8.268 1.00 65.75 504 LEU A C 1
ATOM 3830 O O . LEU A 1 504 ? 24.671 -24.447 9.034 1.00 65.75 504 LEU A O 1
ATOM 3834 N N . SER A 1 505 ? 23.939 -23.863 6.987 1.00 59.19 505 SER A N 1
ATOM 3835 C CA . SER A 1 505 ? 24.233 -25.080 6.214 1.00 59.19 505 SER A CA 1
ATOM 3836 C C . SER A 1 505 ? 25.660 -25.613 6.390 1.00 59.19 505 SER A C 1
ATOM 3838 O O . SER A 1 505 ? 25.905 -26.803 6.203 1.00 59.19 505 SER A O 1
ATOM 3840 N N . SER A 1 506 ? 26.605 -24.730 6.713 1.00 53.94 506 SER A N 1
ATOM 3841 C CA . SER A 1 506 ? 28.026 -25.037 6.896 1.00 53.94 506 SER A CA 1
ATOM 3842 C C . SER A 1 506 ? 28.392 -25.581 8.290 1.00 53.94 506 SER A C 1
ATOM 3844 O O . SER A 1 506 ? 29.529 -26.016 8.496 1.00 53.94 506 SER A O 1
ATOM 3846 N N . LEU A 1 507 ? 27.461 -25.578 9.253 1.00 55.03 507 LEU A N 1
ATOM 3847 C CA . LEU A 1 507 ? 27.710 -26.059 10.615 1.00 55.03 507 LEU A CA 1
ATOM 3848 C C . LEU A 1 507 ? 27.784 -27.600 10.695 1.00 55.03 507 LEU A C 1
ATOM 3850 O O . LEU A 1 507 ? 27.039 -28.296 10.005 1.00 55.03 507 LEU A O 1
ATOM 3854 N N . PRO A 1 508 ? 28.647 -28.165 11.565 1.00 51.09 508 PRO A N 1
ATOM 3855 C CA . PRO A 1 508 ? 28.787 -29.613 11.709 1.00 51.09 508 PRO A CA 1
ATOM 3856 C C . PRO A 1 508 ? 27.497 -30.259 12.236 1.00 51.09 508 PRO A C 1
ATOM 3858 O O . PRO A 1 508 ? 27.006 -29.925 13.316 1.00 51.09 508 PRO A O 1
ATOM 3861 N N . GLU A 1 509 ? 26.972 -31.214 11.471 1.00 52.56 509 GLU A N 1
ATOM 3862 C CA . GLU A 1 509 ? 25.692 -31.873 11.732 1.00 52.56 509 GLU A CA 1
ATOM 3863 C C . GLU A 1 509 ? 25.718 -32.690 13.042 1.00 52.56 509 GLU A C 1
ATOM 3865 O O . GLU A 1 509 ? 26.593 -33.531 13.264 1.00 52.56 509 GLU A O 1
ATOM 3870 N N . SER A 1 510 ? 24.740 -32.457 13.922 1.00 48.59 510 SER A N 1
ATOM 3871 C CA . SER A 1 510 ? 24.563 -33.229 15.160 1.00 48.59 510 SER A CA 1
ATOM 3872 C C . SER A 1 510 ? 23.821 -34.550 14.878 1.00 48.59 510 SER A C 1
ATOM 3874 O O . SER A 1 510 ? 22.940 -34.563 14.015 1.00 48.59 510 SER A O 1
ATOM 3876 N N . PRO A 1 511 ? 24.109 -35.668 15.582 1.00 41.19 511 PRO A N 1
ATOM 3877 C CA . PRO A 1 511 ? 23.481 -36.961 15.299 1.00 41.19 511 PRO A CA 1
ATOM 3878 C C . PRO A 1 511 ? 21.944 -36.920 15.360 1.00 41.19 511 PRO A C 1
ATOM 3880 O O . PRO A 1 511 ? 21.356 -36.665 16.414 1.00 41.19 511 PRO A O 1
ATOM 3883 N N . ARG A 1 512 ? 21.285 -37.209 14.229 1.00 50.59 512 ARG A N 1
ATOM 3884 C CA . ARG A 1 512 ? 19.818 -37.168 14.112 1.00 50.59 512 ARG A CA 1
ATOM 3885 C C . ARG A 1 512 ? 19.147 -38.242 14.996 1.00 50.59 512 ARG A C 1
ATOM 3887 O O . ARG A 1 512 ? 19.558 -39.405 14.945 1.00 50.59 512 ARG A O 1
ATOM 3894 N N . PRO A 1 513 ? 18.082 -37.916 15.755 1.00 45.56 513 PRO A N 1
ATOM 3895 C CA . PRO A 1 513 ? 17.233 -38.924 16.390 1.00 45.56 513 PRO A CA 1
ATOM 3896 C C . PRO A 1 513 ? 16.414 -39.707 15.338 1.00 45.56 513 PRO A C 1
ATOM 3898 O O . PRO A 1 513 ? 16.162 -39.192 14.246 1.00 45.56 513 PRO A O 1
ATOM 3901 N N . PRO A 1 514 ? 15.977 -40.947 15.635 1.00 37.72 514 PRO A N 1
ATOM 3902 C CA . PRO A 1 514 ? 15.255 -41.783 14.675 1.00 37.72 514 PRO A CA 1
ATOM 3903 C C . PRO A 1 514 ? 13.879 -41.196 14.301 1.00 37.72 514 PRO A C 1
ATOM 3905 O O . PRO A 1 514 ? 13.228 -40.571 15.143 1.00 37.72 514 PRO A O 1
ATOM 3908 N N . PRO A 1 515 ? 13.397 -41.420 13.062 1.00 45.06 515 PRO A N 1
ATOM 3909 C CA . PRO A 1 515 ? 12.199 -40.767 12.542 1.00 45.06 515 PRO A CA 1
ATOM 3910 C C . PRO A 1 515 ? 10.932 -41.231 13.270 1.00 45.06 515 PRO A C 1
ATOM 3912 O O . PRO A 1 515 ? 10.501 -42.379 13.139 1.00 45.06 515 PRO A O 1
ATOM 3915 N N . SER A 1 516 ? 10.292 -40.322 14.009 1.00 44.88 516 SER A N 1
ATOM 3916 C CA . SER A 1 516 ? 8.980 -40.573 14.602 1.00 44.88 516 SER A CA 1
ATOM 3917 C C . SER A 1 516 ? 7.880 -40.383 13.554 1.00 44.88 516 SER A C 1
ATOM 3919 O O . SER A 1 516 ? 7.697 -39.321 12.961 1.00 44.88 516 SER A O 1
ATOM 3921 N N . THR A 1 517 ? 7.105 -41.437 13.308 1.00 41.91 517 THR A N 1
ATOM 3922 C CA . THR A 1 517 ? 5.932 -41.356 12.434 1.00 41.91 517 THR A CA 1
ATOM 3923 C C . THR A 1 517 ? 4.880 -40.417 13.035 1.00 41.91 517 THR A C 1
ATOM 3925 O O . THR A 1 517 ? 4.400 -40.693 14.136 1.00 41.91 517 THR A O 1
ATOM 3928 N N . ARG A 1 518 ? 4.441 -39.416 12.250 1.00 44.44 518 ARG A N 1
ATOM 3929 C CA . ARG A 1 518 ? 3.404 -38.388 12.530 1.00 44.44 518 ARG A CA 1
ATOM 3930 C C . ARG A 1 518 ? 3.875 -37.104 13.236 1.00 44.44 518 ARG A C 1
ATOM 3932 O O . ARG A 1 518 ? 3.485 -36.852 14.373 1.00 44.44 518 ARG A O 1
ATOM 3939 N N . GLN A 1 519 ? 4.540 -36.216 12.497 1.00 38.22 519 GLN A N 1
ATOM 3940 C CA . GLN A 1 519 ? 4.436 -34.758 12.690 1.00 38.22 519 GLN A CA 1
ATOM 3941 C C . GLN A 1 519 ? 4.307 -34.061 11.314 1.00 38.22 519 GLN A C 1
ATOM 3943 O O . GLN A 1 519 ? 4.711 -34.658 10.314 1.00 38.22 519 GLN A O 1
ATOM 3948 N N . PRO A 1 520 ? 3.652 -32.885 11.221 1.00 44.59 520 PRO A N 1
ATOM 3949 C CA . PRO A 1 520 ? 3.326 -32.246 9.942 1.00 44.59 520 PRO A CA 1
ATOM 3950 C C . PRO A 1 520 ? 4.545 -31.627 9.233 1.00 44.59 520 PRO A C 1
ATOM 3952 O O . PRO A 1 520 ? 5.621 -31.481 9.808 1.00 44.59 520 PRO A O 1
ATOM 3955 N N . ASN A 1 521 ? 4.332 -31.228 7.975 1.00 46.47 521 ASN A N 1
ATOM 3956 C CA . ASN A 1 521 ? 5.342 -30.817 6.987 1.00 46.47 521 ASN A CA 1
ATOM 3957 C C . ASN A 1 521 ? 6.346 -29.726 7.428 1.00 46.47 521 ASN A C 1
ATOM 3959 O O . ASN A 1 521 ? 7.377 -29.573 6.780 1.00 46.47 521 ASN A O 1
ATOM 3963 N N . SER A 1 522 ? 6.089 -28.980 8.506 1.00 44.44 522 SER A N 1
ATOM 3964 C CA . SER A 1 522 ? 6.987 -27.930 9.011 1.00 44.44 522 SER A CA 1
ATOM 3965 C C . SER A 1 522 ? 8.358 -28.453 9.461 1.00 44.44 522 SER A C 1
ATOM 3967 O O . SER A 1 522 ? 9.356 -27.753 9.310 1.00 44.44 522 SER A O 1
ATOM 3969 N N . LEU A 1 523 ? 8.447 -29.696 9.950 1.00 43.09 523 LEU A N 1
ATOM 3970 C CA . LEU A 1 523 ? 9.734 -30.306 10.316 1.00 43.09 523 LEU A CA 1
ATOM 3971 C C . LEU A 1 523 ? 10.552 -30.800 9.113 1.00 43.09 523 LEU A C 1
ATOM 3973 O O . LEU A 1 523 ? 11.769 -30.905 9.224 1.00 43.09 523 LEU A O 1
ATOM 3977 N N . ALA A 1 524 ? 9.924 -31.060 7.962 1.00 42.84 524 ALA A N 1
ATOM 3978 C CA . ALA A 1 524 ? 10.646 -31.437 6.742 1.00 42.84 524 ALA A CA 1
ATOM 3979 C C . ALA A 1 524 ? 11.412 -30.245 6.135 1.00 42.84 524 ALA A C 1
ATOM 3981 O O . ALA A 1 524 ? 12.498 -30.430 5.590 1.00 42.84 524 ALA A O 1
ATOM 3982 N N . ALA A 1 525 ? 10.887 -29.025 6.305 1.00 43.38 525 ALA A N 1
ATOM 3983 C CA . ALA A 1 525 ? 11.591 -27.790 5.961 1.00 43.38 525 ALA A CA 1
ATOM 3984 C C . ALA A 1 525 ? 12.799 -27.547 6.887 1.00 43.38 525 ALA A C 1
ATOM 3986 O O . ALA A 1 525 ? 13.887 -27.250 6.407 1.00 43.38 525 ALA A O 1
ATOM 3987 N N . LEU A 1 526 ? 12.644 -27.765 8.202 1.00 44.47 526 LEU A N 1
ATOM 3988 C CA . LEU A 1 526 ? 13.749 -27.682 9.176 1.00 44.47 526 LEU A CA 1
ATOM 3989 C C . LEU A 1 526 ? 14.841 -28.748 8.966 1.00 44.47 526 LEU A C 1
ATOM 3991 O O . LEU A 1 526 ? 15.974 -28.545 9.389 1.00 44.47 526 LEU A O 1
ATOM 3995 N N . ALA A 1 527 ? 14.519 -29.873 8.323 1.00 41.88 527 ALA A N 1
ATOM 3996 C CA . ALA A 1 527 ? 15.479 -30.923 7.982 1.00 41.88 527 ALA A CA 1
ATOM 3997 C C . ALA A 1 527 ? 16.247 -30.663 6.667 1.00 41.88 527 ALA A C 1
ATOM 3999 O O . ALA A 1 527 ? 17.056 -31.498 6.273 1.00 41.88 527 ALA A O 1
ATOM 4000 N N . GLY A 1 528 ? 15.978 -29.555 5.961 1.00 46.59 528 GLY A N 1
ATOM 4001 C CA . GLY A 1 528 ? 16.651 -29.183 4.708 1.00 46.59 528 GLY A CA 1
ATOM 4002 C C . GLY A 1 528 ? 16.346 -30.072 3.492 1.00 46.59 528 GLY A C 1
ATOM 4003 O O . GLY A 1 528 ? 16.848 -29.805 2.405 1.00 46.59 528 GLY A O 1
ATOM 4004 N N . GLU A 1 529 ? 15.527 -31.119 3.640 1.00 47.19 529 GLU A N 1
ATOM 4005 C CA . GLU A 1 529 ? 15.338 -32.139 2.597 1.00 47.19 529 GLU A CA 1
ATOM 4006 C C . GLU A 1 529 ? 14.202 -31.821 1.606 1.00 47.19 529 GLU A C 1
ATOM 4008 O O . GLU A 1 529 ? 14.235 -32.328 0.483 1.00 47.19 529 GLU A O 1
ATOM 4013 N N . TYR A 1 530 ? 13.209 -30.984 1.958 1.00 52.03 530 TYR A N 1
ATOM 4014 C CA . TYR A 1 530 ? 12.167 -30.566 1.003 1.00 52.03 530 TYR A CA 1
ATOM 4015 C C . TYR A 1 530 ? 11.391 -29.298 1.414 1.00 52.03 530 TYR A C 1
ATOM 4017 O O . TYR A 1 530 ? 10.574 -29.332 2.337 1.00 52.03 530 TYR A O 1
ATOM 4025 N N . VAL A 1 531 ? 11.546 -28.203 0.656 1.00 61.28 531 VAL A N 1
ATOM 4026 C CA . VAL A 1 531 ? 10.573 -27.092 0.642 1.00 61.28 531 VAL A CA 1
ATOM 4027 C C . VAL A 1 531 ? 9.546 -27.383 -0.461 1.00 61.28 531 VAL A C 1
ATOM 4029 O O . VAL A 1 531 ? 9.941 -27.512 -1.622 1.00 61.28 531 VAL A O 1
ATOM 4032 N N . PRO A 1 532 ? 8.241 -27.512 -0.154 1.00 64.38 532 PRO A N 1
ATOM 4033 C CA . PRO A 1 532 ? 7.248 -27.879 -1.157 1.00 64.38 532 PRO A CA 1
ATOM 4034 C C . PRO A 1 532 ? 7.066 -26.777 -2.207 1.00 64.38 532 PRO A C 1
ATOM 4036 O O . PRO A 1 532 ? 6.808 -25.623 -1.867 1.00 64.38 532 PRO A O 1
ATOM 4039 N N . GLU A 1 533 ? 7.137 -27.145 -3.489 1.00 75.50 533 GLU A N 1
ATOM 4040 C CA . GLU A 1 533 ? 6.761 -26.243 -4.582 1.00 75.50 533 GLU A CA 1
ATOM 4041 C C . GLU A 1 533 ? 5.278 -25.871 -4.462 1.00 75.50 533 GLU A C 1
ATOM 4043 O O . GLU A 1 533 ? 4.400 -26.738 -4.526 1.00 75.50 533 GLU A O 1
ATOM 4048 N N . GLN A 1 534 ? 4.982 -24.579 -4.327 1.00 82.75 534 GLN A N 1
ATOM 4049 C CA . GLN A 1 534 ? 3.609 -24.094 -4.377 1.00 82.75 534 GLN A CA 1
ATOM 4050 C C . GLN A 1 534 ? 3.262 -23.644 -5.793 1.00 82.75 534 GLN A C 1
ATOM 4052 O O . GLN A 1 534 ? 4.009 -22.901 -6.425 1.00 82.75 534 GLN A O 1
ATOM 4057 N N . LYS A 1 535 ? 2.102 -24.080 -6.294 1.00 84.19 535 LYS A N 1
ATOM 4058 C CA . LYS A 1 535 ? 1.611 -23.732 -7.630 1.00 84.19 535 LYS A CA 1
ATOM 4059 C C . LYS A 1 535 ? 0.230 -23.095 -7.549 1.00 84.19 535 LYS A C 1
ATOM 4061 O O . LYS A 1 535 ? -0.727 -23.748 -7.135 1.00 84.19 535 LYS A O 1
ATOM 4066 N N . VAL A 1 536 ? 0.112 -21.850 -8.004 1.00 84.88 536 VAL A N 1
ATOM 4067 C CA . VAL A 1 536 ? -1.166 -21.135 -8.118 1.00 84.88 536 VAL A CA 1
ATOM 4068 C C . VAL A 1 536 ? -1.467 -20.851 -9.572 1.00 84.88 536 VAL A C 1
ATOM 4070 O O . VAL A 1 536 ? -0.645 -20.281 -10.274 1.00 84.88 536 VAL A O 1
ATOM 4073 N N . LYS A 1 537 ? -2.659 -21.255 -10.015 1.00 82.75 537 LYS A N 1
ATOM 4074 C CA . LYS A 1 537 ? -3.166 -20.953 -11.354 1.00 82.75 537 LYS A CA 1
ATOM 4075 C C . LYS A 1 537 ? -3.811 -19.569 -11.374 1.00 82.75 537 LYS A C 1
ATOM 4077 O O . LYS A 1 537 ? -4.511 -19.222 -10.422 1.00 82.75 537 LYS A O 1
ATOM 4082 N N . LEU A 1 538 ? -3.598 -18.837 -12.462 1.00 78.25 538 LEU A N 1
ATOM 4083 C CA . LEU A 1 538 ? -4.249 -17.564 -12.767 1.00 78.25 538 LEU A CA 1
ATOM 4084 C C . LEU A 1 538 ? -5.453 -17.793 -13.696 1.00 78.25 538 LEU A C 1
ATOM 4086 O O . LEU A 1 538 ? -5.613 -18.870 -14.280 1.00 78.25 538 LEU A O 1
ATOM 4090 N N . ARG A 1 539 ? -6.298 -16.766 -13.863 1.00 68.25 539 ARG A N 1
ATOM 4091 C CA . ARG A 1 539 ? -7.534 -16.834 -14.667 1.00 68.25 539 ARG A CA 1
ATOM 4092 C C . ARG A 1 539 ? -7.306 -17.255 -16.125 1.00 68.25 539 ARG A C 1
ATOM 4094 O O . ARG A 1 539 ? -8.109 -18.016 -16.656 1.00 68.25 539 ARG A O 1
ATOM 4101 N N . HIS A 1 540 ? -6.210 -16.814 -16.747 1.00 68.75 540 HIS A N 1
ATOM 4102 C CA . HIS A 1 540 ? -5.917 -17.062 -18.168 1.00 68.75 540 HIS A CA 1
ATOM 4103 C C . HIS A 1 540 ? -5.179 -18.391 -18.439 1.00 68.75 540 HIS A C 1
ATOM 4105 O O . HIS A 1 540 ? -4.854 -18.698 -19.582 1.00 68.75 540 HIS A O 1
ATOM 4111 N N . GLY A 1 541 ? -4.973 -19.226 -17.411 1.0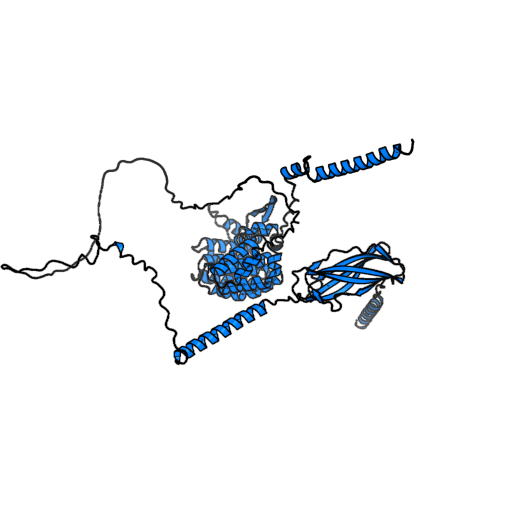0 65.25 541 GLY A N 1
ATOM 4112 C CA . GLY A 1 541 ? -4.397 -20.572 -17.544 1.00 65.25 541 GLY A CA 1
ATOM 4113 C C . GLY A 1 541 ? -2.923 -20.691 -17.153 1.00 65.25 541 GLY A C 1
ATOM 4114 O O . GLY A 1 541 ? -2.448 -21.816 -16.963 1.00 65.25 541 GLY A O 1
ATOM 4115 N N . ASP A 1 542 ? -2.232 -19.568 -16.953 1.00 78.06 542 ASP A N 1
ATOM 4116 C CA . ASP A 1 542 ? -0.887 -19.540 -16.379 1.00 78.06 542 ASP A CA 1
ATOM 4117 C C . ASP A 1 542 ? -0.853 -20.110 -14.966 1.00 78.06 542 ASP A C 1
ATOM 4119 O O . ASP A 1 542 ? -1.875 -20.244 -14.282 1.00 78.06 542 ASP A O 1
ATOM 4123 N N . ALA A 1 543 ? 0.355 -20.412 -14.498 1.00 84.00 543 ALA A N 1
ATOM 4124 C CA . ALA A 1 543 ? 0.561 -20.743 -13.106 1.00 84.00 543 ALA A CA 1
ATOM 4125 C C . ALA A 1 543 ? 1.883 -20.198 -12.570 1.00 84.00 543 ALA A C 1
ATOM 4127 O O . ALA A 1 543 ? 2.953 -20.615 -13.015 1.00 84.00 543 ALA A O 1
ATOM 4128 N N . LEU A 1 544 ? 1.786 -19.355 -11.544 1.00 88.38 544 LEU A N 1
ATOM 4129 C CA . LEU A 1 544 ? 2.907 -19.010 -10.685 1.00 88.38 544 LEU A CA 1
ATOM 4130 C C . LEU A 1 544 ? 3.384 -20.277 -9.957 1.00 88.38 544 LEU A C 1
ATOM 4132 O O . LEU A 1 544 ? 2.576 -21.008 -9.372 1.00 88.38 544 LEU A O 1
ATOM 4136 N N . VAL A 1 545 ? 4.692 -20.532 -9.997 1.00 88.56 545 VAL A N 1
ATOM 4137 C CA . VAL A 1 545 ? 5.361 -21.619 -9.269 1.00 88.56 545 VAL A CA 1
ATOM 4138 C C . VAL A 1 545 ? 6.390 -21.001 -8.330 1.00 88.56 545 VAL A C 1
ATOM 4140 O O . VAL A 1 545 ? 7.347 -20.383 -8.784 1.00 88.56 545 VAL A O 1
ATOM 4143 N N . VAL A 1 546 ? 6.189 -21.182 -7.027 1.00 88.75 546 VAL A N 1
ATOM 4144 C CA . VAL A 1 546 ? 7.008 -20.601 -5.958 1.00 88.75 546 VAL A CA 1
ATOM 4145 C C . VAL A 1 546 ? 7.946 -21.668 -5.391 1.00 88.75 546 VAL A C 1
ATOM 4147 O O . VAL A 1 546 ? 7.519 -22.792 -5.104 1.00 88.75 546 VAL A O 1
ATOM 4150 N N . ARG A 1 547 ? 9.234 -21.328 -5.251 1.00 85.25 547 ARG A N 1
ATOM 4151 C CA . ARG A 1 547 ? 10.337 -22.242 -4.901 1.00 85.25 547 ARG A CA 1
ATOM 4152 C C . ARG A 1 547 ? 11.268 -21.610 -3.865 1.00 85.25 547 ARG A C 1
ATOM 4154 O O . ARG A 1 547 ? 11.502 -20.415 -3.921 1.00 85.25 547 ARG A O 1
ATOM 4161 N N . GLY A 1 548 ? 11.841 -22.419 -2.972 1.00 84.94 548 GLY A N 1
ATOM 4162 C CA . GLY A 1 548 ? 12.678 -21.926 -1.865 1.00 84.94 548 GLY A CA 1
ATOM 4163 C C . GLY A 1 548 ? 11.848 -21.341 -0.718 1.00 84.94 548 GLY A C 1
ATOM 4164 O O . GLY A 1 548 ? 10.668 -21.016 -0.896 1.00 84.94 548 GLY A O 1
ATOM 4165 N N . LEU A 1 549 ? 12.421 -21.260 0.484 1.00 86.50 549 LEU A N 1
ATOM 4166 C CA . LEU A 1 549 ? 11.670 -20.830 1.665 1.00 86.50 549 LEU A CA 1
ATOM 4167 C C . LEU A 1 549 ? 11.367 -19.316 1.683 1.00 86.50 549 LEU A C 1
ATOM 4169 O O . LEU A 1 549 ? 10.218 -18.977 1.975 1.00 86.50 549 LEU A O 1
ATOM 4173 N N . PRO A 1 550 ? 12.293 -18.400 1.312 1.00 89.88 550 PRO A N 1
ATOM 4174 C CA . PRO A 1 550 ? 12.020 -16.963 1.287 1.00 89.88 550 PRO A CA 1
ATOM 4175 C C . PRO A 1 550 ? 10.877 -16.584 0.342 1.00 89.88 550 PRO A C 1
ATOM 4177 O O . PRO A 1 550 ? 10.031 -15.763 0.696 1.00 89.88 550 PRO A O 1
ATOM 4180 N N . ASP A 1 551 ? 10.814 -17.189 -0.848 1.00 90.75 551 ASP A N 1
ATOM 4181 C CA . ASP A 1 551 ? 9.750 -16.901 -1.817 1.00 90.75 551 ASP A CA 1
ATOM 4182 C C . ASP A 1 551 ? 8.415 -17.494 -1.340 1.00 90.75 551 ASP A C 1
ATOM 4184 O O . ASP A 1 551 ? 7.380 -16.846 -1.479 1.00 90.75 551 ASP A O 1
ATOM 4188 N N . ASN A 1 552 ? 8.422 -18.674 -0.703 1.00 90.88 552 ASN A N 1
ATOM 4189 C CA . ASN A 1 552 ? 7.223 -19.253 -0.082 1.00 90.88 552 ASN A CA 1
ATOM 4190 C C . ASN A 1 552 ? 6.700 -18.409 1.090 1.00 90.88 552 ASN A C 1
ATOM 4192 O O . ASN A 1 552 ? 5.489 -18.248 1.222 1.00 90.88 552 ASN A O 1
ATOM 4196 N N . ILE A 1 553 ? 7.577 -17.846 1.926 1.00 92.44 553 ILE A N 1
ATOM 4197 C CA . ILE A 1 553 ? 7.179 -16.949 3.021 1.00 92.44 553 ILE A CA 1
ATOM 4198 C C . ILE A 1 553 ? 6.595 -15.650 2.456 1.00 92.44 553 ILE A C 1
ATOM 4200 O O . ILE A 1 553 ? 5.484 -15.282 2.839 1.00 92.44 553 ILE A O 1
ATOM 4204 N N . ARG A 1 554 ? 7.263 -15.012 1.483 1.00 95.19 554 ARG A N 1
ATOM 4205 C CA . ARG A 1 554 ? 6.728 -13.829 0.781 1.00 95.19 554 ARG A CA 1
ATOM 4206 C C . ARG A 1 554 ? 5.379 -14.106 0.128 1.00 95.19 554 ARG A C 1
ATOM 4208 O O . ARG A 1 554 ? 4.445 -13.324 0.289 1.00 95.19 554 ARG A O 1
ATOM 4215 N N . PHE A 1 555 ? 5.254 -15.245 -0.545 1.00 94.12 555 PHE A N 1
ATOM 4216 C CA . PHE A 1 555 ? 4.018 -15.686 -1.176 1.00 94.12 555 PHE A CA 1
ATOM 4217 C C . PHE A 1 555 ? 2.889 -15.906 -0.167 1.00 94.12 555 PHE A C 1
ATOM 4219 O O . PHE A 1 555 ? 1.817 -15.326 -0.325 1.00 94.12 555 PHE A O 1
ATOM 4226 N N . ASN A 1 556 ? 3.115 -16.708 0.878 1.00 93.69 556 ASN A N 1
ATOM 4227 C CA . ASN A 1 556 ? 2.095 -16.995 1.884 1.00 93.69 556 ASN A CA 1
ATOM 4228 C C . ASN A 1 556 ? 1.650 -15.708 2.592 1.00 93.69 556 ASN A C 1
ATOM 4230 O O . ASN A 1 556 ? 0.450 -15.509 2.766 1.00 93.69 556 ASN A O 1
ATOM 4234 N N . TYR A 1 557 ? 2.593 -14.820 2.929 1.00 96.69 557 TYR A N 1
ATOM 4235 C CA . TYR A 1 557 ? 2.316 -13.552 3.600 1.00 96.69 557 TYR A CA 1
ATOM 4236 C C . TYR A 1 557 ? 1.485 -12.603 2.728 1.00 96.69 557 TYR A C 1
ATOM 4238 O O . TYR A 1 557 ? 0.391 -12.198 3.128 1.00 96.69 557 TYR A O 1
ATOM 4246 N N . LEU A 1 558 ? 1.944 -12.313 1.503 1.00 96.25 558 LEU A N 1
ATOM 4247 C CA . LEU A 1 558 ? 1.232 -11.439 0.564 1.00 96.25 558 LEU A CA 1
ATOM 4248 C C . LEU A 1 558 ? -0.118 -12.030 0.145 1.00 96.25 558 LEU A C 1
ATOM 4250 O O . LEU A 1 558 ? -1.082 -11.285 -0.011 1.00 96.25 558 LEU A O 1
ATOM 4254 N N . ARG A 1 559 ? -0.236 -13.359 0.039 1.00 94.50 559 ARG A N 1
ATOM 4255 C CA . ARG A 1 559 ? -1.513 -14.036 -0.214 1.00 94.50 559 ARG A CA 1
ATOM 4256 C C . ARG A 1 559 ? -2.469 -13.949 0.971 1.00 94.50 559 ARG A C 1
ATOM 4258 O O . ARG A 1 559 ? -3.646 -13.683 0.750 1.00 94.50 559 ARG A O 1
ATOM 4265 N N . SER A 1 560 ? -2.006 -14.162 2.206 1.00 94.44 560 SER A N 1
ATOM 4266 C CA . SER A 1 560 ? -2.862 -13.997 3.389 1.00 94.44 560 SER A CA 1
ATOM 4267 C C . SER A 1 560 ? -3.276 -12.545 3.590 1.00 94.44 560 SER A C 1
ATOM 4269 O O . SER A 1 560 ? -4.411 -12.287 3.976 1.00 94.44 560 SER A O 1
ATOM 4271 N N . TYR A 1 561 ? -2.388 -11.600 3.265 1.00 95.81 561 TYR A N 1
ATOM 4272 C CA . TYR A 1 561 ? -2.692 -10.183 3.328 1.00 95.81 561 TYR A CA 1
ATOM 4273 C C . TYR A 1 561 ? -3.715 -9.807 2.252 1.00 95.81 561 TYR A C 1
ATOM 4275 O O . TYR A 1 561 ? -4.804 -9.347 2.579 1.00 95.81 561 TYR A O 1
ATOM 4283 N N . LEU A 1 562 ? -3.407 -9.990 0.969 1.00 94.56 562 LEU A N 1
ATOM 4284 C CA . LEU A 1 562 ? -4.281 -9.559 -0.126 1.00 94.56 562 LEU A CA 1
ATOM 4285 C C . LEU A 1 562 ? -5.577 -10.383 -0.233 1.00 94.56 562 LEU A C 1
ATOM 4287 O O . LEU A 1 562 ? -6.559 -9.881 -0.774 1.00 94.56 562 LEU A O 1
ATOM 4291 N N . ALA A 1 563 ? -5.616 -11.606 0.306 1.00 92.12 563 ALA A N 1
ATOM 4292 C CA . ALA A 1 563 ? -6.768 -12.505 0.237 1.00 92.12 563 ALA A CA 1
ATOM 4293 C C . ALA A 1 563 ? -7.278 -12.647 -1.214 1.00 92.12 563 ALA A C 1
ATOM 4295 O O . ALA A 1 563 ? -6.496 -12.986 -2.106 1.00 92.12 563 ALA A O 1
ATOM 4296 N N . ASP A 1 564 ? -8.556 -12.367 -1.478 1.00 87.06 564 ASP A N 1
ATOM 4297 C CA . ASP A 1 564 ? -9.142 -12.453 -2.823 1.00 87.06 564 ASP A CA 1
ATOM 4298 C C . ASP A 1 564 ? -8.530 -11.443 -3.816 1.00 87.06 564 ASP A C 1
ATOM 4300 O O . ASP A 1 564 ? -8.459 -11.724 -5.015 1.00 87.06 564 ASP A O 1
ATOM 4304 N N . ALA A 1 565 ? -7.992 -10.318 -3.325 1.00 89.81 565 ALA A N 1
ATOM 4305 C CA . ALA A 1 565 ? -7.287 -9.326 -4.140 1.00 89.81 565 ALA A CA 1
ATOM 4306 C C . ALA A 1 565 ? -5.987 -9.873 -4.751 1.00 89.81 565 ALA A C 1
ATOM 4308 O O . ALA A 1 565 ? -5.516 -9.364 -5.768 1.00 89.81 565 ALA A O 1
ATOM 4309 N N . PHE A 1 566 ? -5.400 -10.926 -4.161 1.00 92.56 566 PHE A N 1
ATOM 4310 C CA . PHE A 1 566 ? -4.121 -11.483 -4.611 1.00 92.56 566 PHE A CA 1
ATOM 4311 C C . PHE A 1 566 ? -4.159 -11.897 -6.088 1.00 92.56 566 PHE A C 1
ATOM 4313 O O . PHE A 1 566 ? -3.170 -11.731 -6.791 1.00 92.56 566 PHE A O 1
ATOM 4320 N N . GLN A 1 567 ? -5.296 -12.405 -6.576 1.00 89.00 567 GLN A N 1
ATOM 4321 C CA . GLN A 1 567 ? -5.451 -12.785 -7.984 1.00 89.00 567 GLN A CA 1
ATOM 4322 C C . GLN A 1 567 ? -5.438 -11.561 -8.909 1.00 89.00 567 GLN A C 1
ATOM 4324 O O . GLN A 1 567 ? -4.680 -11.556 -9.874 1.00 89.00 567 GLN A O 1
ATOM 4329 N N . SER A 1 568 ? -6.214 -10.519 -8.593 1.00 89.94 568 SER A N 1
ATOM 4330 C CA . SER A 1 568 ? -6.279 -9.283 -9.386 1.00 89.94 568 SER A CA 1
ATOM 4331 C C . SER A 1 568 ? -4.918 -8.586 -9.449 1.00 89.94 568 SER A C 1
ATOM 4333 O O . SER A 1 568 ? -4.431 -8.273 -10.532 1.00 89.94 568 SER A O 1
ATOM 4335 N N . HIS A 1 569 ? -4.250 -8.421 -8.300 1.00 92.50 569 HIS A N 1
ATOM 4336 C CA . HIS A 1 569 ? -2.905 -7.848 -8.280 1.00 92.50 569 HIS A CA 1
ATOM 4337 C C . HIS A 1 569 ? -1.889 -8.762 -8.984 1.00 92.50 569 HIS A C 1
ATOM 4339 O O . HIS A 1 569 ? -1.041 -8.253 -9.699 1.00 92.50 569 HIS A O 1
ATOM 4345 N N . LEU A 1 570 ? -1.946 -10.094 -8.864 1.00 90.69 570 LEU A N 1
ATOM 4346 C CA . LEU A 1 570 ? -0.980 -10.952 -9.572 1.00 90.69 570 LEU A CA 1
ATOM 4347 C C . LEU A 1 570 ? -1.158 -10.906 -11.103 1.00 90.69 570 LEU A C 1
ATOM 4349 O O . LEU A 1 570 ? -0.212 -11.191 -11.833 1.00 90.69 570 LEU A O 1
ATOM 4353 N N . GLN A 1 571 ? -2.338 -10.530 -11.602 1.00 88.31 571 GLN A N 1
ATOM 4354 C CA . GLN A 1 571 ? -2.566 -10.308 -13.032 1.00 88.31 571 GLN A CA 1
ATOM 4355 C C . GLN A 1 571 ? -1.999 -8.965 -13.516 1.00 88.31 571 GLN A C 1
ATOM 4357 O O . GLN A 1 571 ? -1.348 -8.949 -14.554 1.00 88.31 571 GLN A O 1
ATOM 4362 N N . SER A 1 572 ? -2.191 -7.873 -12.768 1.00 88.69 572 SER A N 1
ATOM 4363 C CA . SER A 1 572 ? -1.938 -6.514 -13.287 1.00 88.69 572 SER A CA 1
ATOM 4364 C C . SER A 1 572 ? -0.839 -5.713 -12.575 1.00 88.69 572 SER A C 1
ATOM 4366 O O . SER A 1 572 ? -0.423 -4.686 -13.093 1.00 88.69 572 SER A O 1
ATOM 4368 N N . ASN A 1 573 ? -0.377 -6.136 -11.395 1.00 91.19 573 ASN A N 1
ATOM 4369 C CA . ASN A 1 573 ? 0.525 -5.348 -10.551 1.00 91.19 573 ASN A CA 1
ATOM 4370 C C . ASN A 1 573 ? 2.002 -5.688 -10.788 1.00 91.19 573 ASN A C 1
ATOM 4372 O O . ASN A 1 573 ? 2.480 -6.733 -10.332 1.00 91.19 573 ASN A O 1
ATOM 4376 N N . GLU A 1 574 ? 2.732 -4.747 -11.387 1.00 90.81 574 GLU A N 1
ATOM 4377 C CA . GLU A 1 574 ? 4.174 -4.844 -11.653 1.00 90.81 574 GLU A CA 1
ATOM 4378 C C . GLU A 1 574 ? 4.991 -5.208 -10.399 1.00 90.81 574 GLU A C 1
ATOM 4380 O O . GLU A 1 574 ? 5.901 -6.033 -10.478 1.00 90.81 574 GLU A O 1
ATOM 4385 N N . LEU A 1 575 ? 4.611 -4.705 -9.213 1.00 93.56 575 LEU A N 1
ATOM 4386 C CA . LEU A 1 575 ? 5.271 -5.053 -7.947 1.00 93.56 575 LEU A CA 1
ATOM 4387 C C . LEU A 1 575 ? 5.249 -6.567 -7.681 1.00 93.56 575 LEU A C 1
ATOM 4389 O O . LEU A 1 575 ? 6.253 -7.145 -7.268 1.00 93.56 575 LEU A O 1
ATOM 4393 N N . LEU A 1 576 ? 4.109 -7.237 -7.891 1.00 92.94 576 LEU A N 1
ATOM 4394 C CA . LEU A 1 576 ? 4.024 -8.684 -7.660 1.00 92.94 576 LEU A CA 1
ATOM 4395 C C . LEU A 1 576 ? 4.748 -9.473 -8.756 1.00 92.94 576 LEU A C 1
ATOM 4397 O O . LEU A 1 576 ? 5.272 -10.556 -8.481 1.00 92.94 576 LEU A O 1
ATOM 4401 N N . HIS A 1 577 ? 4.805 -8.931 -9.974 1.00 92.19 577 HIS A N 1
ATOM 4402 C CA . HIS A 1 577 ? 5.569 -9.506 -11.082 1.00 92.19 577 HIS A CA 1
ATOM 4403 C C . HIS A 1 577 ? 7.069 -9.481 -10.787 1.00 92.19 577 HIS A C 1
ATOM 4405 O O . HIS A 1 577 ? 7.737 -10.502 -10.956 1.00 92.19 577 HIS A O 1
ATOM 4411 N N . GLU A 1 578 ? 7.588 -8.373 -10.252 1.00 91.81 578 GLU A N 1
ATOM 4412 C CA . GLU A 1 578 ? 8.979 -8.259 -9.804 1.00 91.81 578 GLU A CA 1
ATOM 4413 C C . GLU A 1 578 ? 9.271 -9.188 -8.613 1.00 91.81 578 GLU A C 1
ATOM 4415 O O . GLU A 1 578 ? 10.175 -10.028 -8.687 1.00 91.81 578 GLU A O 1
ATOM 4420 N N . VAL A 1 579 ? 8.469 -9.104 -7.542 1.00 92.38 579 VAL A N 1
ATOM 4421 C CA . VAL A 1 579 ? 8.669 -9.863 -6.290 1.00 92.38 579 VAL A CA 1
ATOM 4422 C C . VAL A 1 579 ? 8.733 -11.374 -6.526 1.00 92.38 579 VAL A C 1
ATOM 4424 O O . VAL A 1 579 ? 9.544 -12.054 -5.891 1.00 92.38 579 VAL A O 1
ATOM 4427 N N . PHE A 1 580 ? 7.911 -11.902 -7.439 1.00 92.12 580 PHE A N 1
ATOM 4428 C CA . PHE A 1 580 ? 7.879 -13.328 -7.779 1.00 92.12 580 PHE A CA 1
ATOM 4429 C C . PHE A 1 580 ? 8.615 -13.689 -9.077 1.00 92.12 580 PHE A C 1
ATOM 4431 O O . PHE A 1 580 ? 8.610 -14.860 -9.461 1.00 92.12 580 PHE A O 1
ATOM 4438 N N . ARG A 1 581 ? 9.259 -12.720 -9.746 1.00 89.19 581 ARG A N 1
ATOM 4439 C CA . ARG A 1 581 ? 9.920 -12.879 -11.058 1.00 89.19 581 ARG A CA 1
ATOM 4440 C C . ARG A 1 581 ? 9.009 -13.567 -12.085 1.00 89.19 581 ARG A C 1
ATOM 4442 O O . ARG A 1 581 ? 9.415 -14.497 -12.784 1.00 89.19 581 ARG A O 1
ATOM 4449 N N . PHE A 1 582 ? 7.753 -13.136 -12.119 1.00 86.00 582 PHE A N 1
ATOM 4450 C CA . PHE A 1 582 ? 6.663 -13.758 -12.859 1.00 86.00 582 PHE A CA 1
ATOM 4451 C C . PHE A 1 582 ? 6.039 -12.752 -13.822 1.00 86.00 582 PHE A C 1
ATOM 4453 O O . PHE A 1 582 ? 5.550 -11.715 -13.392 1.00 86.00 582 PHE A O 1
ATOM 4460 N N . SER A 1 583 ? 6.000 -13.092 -15.107 1.00 82.19 583 SER A N 1
ATOM 4461 C CA . SER A 1 583 ? 5.259 -12.337 -16.118 1.00 82.19 583 SER A CA 1
ATOM 4462 C C . SER A 1 583 ? 3.990 -13.118 -16.476 1.00 82.19 583 SER A C 1
ATOM 4464 O O . SER A 1 583 ? 4.121 -14.237 -16.985 1.00 82.19 583 SER A O 1
ATOM 4466 N N . PRO A 1 584 ? 2.779 -12.598 -16.204 1.00 82.19 584 PRO A N 1
ATOM 4467 C CA . PRO A 1 584 ? 1.548 -13.209 -16.698 1.00 82.19 584 PRO A CA 1
ATOM 4468 C C . PRO A 1 584 ? 1.500 -13.137 -18.227 1.00 82.19 584 PRO A C 1
ATOM 4470 O O . PRO A 1 584 ? 2.054 -12.220 -18.833 1.00 82.19 584 PRO A O 1
ATOM 4473 N N . ALA A 1 585 ? 0.821 -14.091 -18.859 1.00 71.50 585 ALA A N 1
ATOM 4474 C CA . ALA A 1 585 ? 0.460 -13.957 -20.258 1.00 71.50 585 ALA A CA 1
ATOM 4475 C C . ALA A 1 585 ? -0.580 -12.840 -20.413 1.00 71.50 585 ALA A C 1
ATOM 4477 O O . ALA A 1 585 ? -1.547 -12.762 -19.650 1.00 71.50 585 ALA A O 1
ATOM 4478 N N . GLU A 1 586 ? -0.383 -12.003 -21.431 1.00 62.53 586 GLU A N 1
ATOM 4479 C CA . GLU A 1 586 ? -1.360 -11.000 -21.849 1.00 62.53 586 GLU A CA 1
ATOM 4480 C C . GLU A 1 586 ? -2.713 -11.655 -22.152 1.00 62.53 586 GLU A C 1
ATOM 4482 O O . GLU A 1 586 ? -2.788 -12.800 -22.619 1.00 62.53 586 GLU A O 1
ATOM 4487 N N . GLU A 1 587 ? -3.799 -10.922 -21.901 1.00 59.47 587 GLU A N 1
ATOM 4488 C CA . GLU A 1 587 ? -5.134 -11.399 -22.235 1.00 59.47 587 GLU A CA 1
ATOM 4489 C C . GLU A 1 587 ? -5.230 -11.654 -23.751 1.00 59.47 587 GLU A C 1
ATOM 4491 O O . GLU A 1 587 ? -5.024 -10.736 -24.548 1.00 59.47 587 GLU A O 1
ATOM 4496 N N . PRO A 1 588 ? -5.535 -12.889 -24.196 1.00 53.84 588 PRO A N 1
ATOM 4497 C CA . PRO A 1 588 ? -5.693 -13.150 -25.616 1.00 53.84 588 PRO A CA 1
ATOM 4498 C C . PRO A 1 588 ? -6.938 -12.414 -26.116 1.00 53.84 588 PRO A C 1
ATOM 4500 O O . PRO A 1 588 ? -8.040 -12.780 -25.701 1.00 53.84 588 PRO A O 1
ATOM 4503 N N . GLU A 1 589 ? -6.739 -11.439 -27.018 1.00 48.22 589 GLU A N 1
ATOM 4504 C CA . GLU A 1 589 ? -7.773 -10.578 -27.625 1.00 48.22 589 GLU A CA 1
ATOM 4505 C C . GLU A 1 589 ? -9.142 -11.264 -27.701 1.00 48.22 589 GLU A C 1
ATOM 4507 O O . GLU A 1 589 ? -9.243 -12.374 -28.249 1.00 48.22 589 GLU A O 1
ATOM 4512 N N . GLU A 1 590 ? -10.184 -10.596 -27.181 1.00 52.94 590 GLU A N 1
ATOM 4513 C CA . GLU A 1 590 ? -11.537 -11.142 -27.052 1.00 52.94 590 GLU A CA 1
ATOM 4514 C C . GLU A 1 590 ? -11.947 -11.928 -28.298 1.00 52.94 590 GLU A C 1
ATOM 4516 O O . GLU A 1 590 ? -12.297 -11.397 -29.358 1.00 52.94 590 GLU A O 1
ATOM 4521 N N . ARG A 1 591 ? -11.919 -13.258 -28.175 1.00 54.00 591 ARG A N 1
ATOM 4522 C CA . ARG A 1 591 ? -12.288 -14.150 -29.267 1.00 54.00 591 ARG A CA 1
ATOM 4523 C C . ARG A 1 591 ? -13.802 -14.145 -29.422 1.00 54.00 591 ARG A C 1
ATOM 4525 O O . ARG A 1 591 ? -14.395 -15.180 -29.118 1.00 54.00 591 ARG A O 1
ATOM 4532 N N . LEU A 1 592 ? -14.362 -13.074 -30.010 1.00 52.62 592 LEU A N 1
ATOM 4533 C CA . LEU A 1 592 ? -15.764 -12.848 -30.419 1.00 52.62 592 LEU A CA 1
ATOM 4534 C C . LEU A 1 592 ? -16.636 -14.076 -30.161 1.00 52.62 592 LEU A C 1
ATOM 4536 O O . LEU A 1 592 ? -16.431 -15.107 -30.820 1.00 52.62 592 LEU A O 1
ATOM 4540 N N . THR A 1 593 ? -17.566 -14.014 -29.216 1.00 65.81 593 THR A N 1
ATOM 4541 C CA . THR A 1 593 ? -18.303 -15.194 -28.750 1.00 65.81 593 THR A CA 1
ATOM 4542 C C . THR A 1 593 ? -18.923 -15.968 -29.923 1.00 65.81 593 THR A C 1
ATOM 4544 O O . THR A 1 593 ? -19.165 -15.412 -31.001 1.00 65.81 593 THR A O 1
ATOM 4547 N N . PRO A 1 594 ? -19.228 -17.273 -29.784 1.00 61.56 594 PRO A N 1
ATOM 4548 C CA . PRO A 1 594 ? -19.912 -18.015 -30.845 1.00 61.56 594 PRO A CA 1
ATOM 4549 C C . PRO A 1 594 ? -21.214 -17.340 -31.308 1.00 61.56 594 PRO A C 1
ATOM 4551 O O . PRO A 1 594 ? -21.617 -17.524 -32.459 1.00 61.56 594 PRO A O 1
ATOM 4554 N N . LEU A 1 595 ? -21.838 -16.535 -30.436 1.00 61.34 595 LEU A N 1
ATOM 4555 C CA . LEU A 1 595 ? -22.976 -15.689 -30.760 1.00 61.34 595 LEU A CA 1
ATOM 4556 C C . LEU A 1 595 ? -22.560 -14.452 -31.571 1.00 61.34 595 LEU A C 1
ATOM 4558 O O . LEU A 1 595 ? -23.102 -14.287 -32.658 1.00 61.34 595 LEU A O 1
ATOM 4562 N N . GLU A 1 596 ? -21.574 -13.649 -31.148 1.00 67.19 596 GLU A N 1
ATOM 4563 C CA . GLU A 1 596 ? -21.070 -12.503 -31.936 1.00 67.19 596 GLU A CA 1
ATOM 4564 C C . GLU A 1 596 ? -20.506 -12.926 -33.293 1.00 67.19 596 GLU A C 1
ATOM 4566 O O . GLU A 1 596 ? -20.868 -12.343 -34.311 1.00 67.19 596 GLU A O 1
ATOM 4571 N N . LYS A 1 597 ? -19.691 -13.989 -33.361 1.00 71.19 597 LYS A N 1
ATOM 4572 C CA . LYS A 1 597 ? -19.205 -14.555 -34.634 1.00 71.19 597 LYS A CA 1
ATOM 4573 C C . LYS A 1 597 ? -20.364 -14.924 -35.555 1.00 71.19 597 LYS A C 1
ATOM 4575 O O . LYS A 1 597 ? -20.252 -14.763 -36.769 1.00 71.19 597 LYS A O 1
ATOM 4580 N N . ARG A 1 598 ? -21.477 -15.415 -35.004 1.00 67.44 598 ARG A N 1
ATOM 4581 C CA . ARG A 1 598 ? -22.694 -15.736 -35.760 1.00 67.44 598 ARG A CA 1
ATOM 4582 C C . ARG A 1 598 ? -23.518 -14.488 -36.091 1.00 67.44 598 ARG A C 1
ATOM 4584 O O . ARG A 1 598 ? -24.137 -14.474 -37.150 1.00 67.44 598 ARG A O 1
ATOM 4591 N N . LEU A 1 599 ? -23.481 -13.454 -35.251 1.00 65.06 599 LEU A N 1
ATOM 4592 C CA . LEU A 1 599 ? -24.111 -12.152 -35.465 1.00 65.06 599 LEU A CA 1
ATOM 4593 C C . LEU A 1 599 ? -23.414 -11.408 -36.610 1.00 65.06 599 LEU A C 1
ATOM 4595 O O . LEU A 1 599 ? -24.066 -11.130 -37.612 1.00 65.06 599 LEU A O 1
ATOM 4599 N N . PHE A 1 600 ? -22.092 -11.218 -36.535 1.00 60.09 600 PHE A N 1
ATOM 4600 C CA . PHE A 1 600 ? -21.242 -10.631 -37.581 1.00 60.09 600 PHE A CA 1
ATOM 4601 C C . PHE A 1 600 ? -21.364 -11.371 -38.919 1.00 60.09 600 PHE A C 1
ATOM 4603 O O . PHE A 1 600 ? -21.519 -10.740 -39.965 1.00 60.09 600 PHE A O 1
ATOM 4610 N N . ARG A 1 601 ? -21.354 -12.713 -38.897 1.00 62.72 601 ARG A N 1
ATOM 4611 C CA . ARG A 1 601 ? -21.495 -13.556 -40.103 1.00 62.72 601 ARG A CA 1
ATOM 4612 C C . ARG A 1 601 ? -22.949 -13.752 -40.560 1.00 62.72 601 ARG A C 1
ATOM 4614 O O . ARG A 1 601 ? -23.179 -14.452 -41.548 1.00 62.72 601 ARG A O 1
ATOM 4621 N N . SER A 1 602 ? -23.941 -13.182 -39.870 1.00 73.25 602 SER A N 1
ATOM 4622 C CA . SER A 1 602 ? -25.344 -13.290 -40.284 1.00 73.25 602 SER A CA 1
ATOM 4623 C C . SER A 1 602 ? -25.629 -12.414 -41.507 1.00 73.25 602 SER A C 1
ATOM 4625 O O . SER A 1 602 ? -25.086 -11.324 -41.656 1.00 73.25 602 SER A O 1
ATOM 4627 N N . LYS A 1 603 ? -26.558 -12.845 -42.372 1.00 62.28 603 LYS A N 1
ATOM 4628 C CA . LYS A 1 603 ? -27.021 -12.031 -43.517 1.00 62.28 603 LYS A CA 1
ATOM 4629 C C . LYS A 1 603 ? -27.764 -10.749 -43.103 1.00 62.28 603 LYS A C 1
ATOM 4631 O O . LYS A 1 603 ? -28.050 -9.917 -43.955 1.00 62.28 603 LYS A O 1
ATOM 4636 N N . SER A 1 604 ? -28.095 -10.623 -41.820 1.00 61.16 604 SER A N 1
ATOM 4637 C CA . SER A 1 604 ? -28.772 -9.487 -41.195 1.00 61.16 604 SER A CA 1
ATOM 4638 C C . SER A 1 604 ? -27.826 -8.540 -40.449 1.00 61.16 604 SER A C 1
ATOM 4640 O O . SER A 1 604 ? -28.312 -7.543 -39.917 1.00 61.16 604 SER A O 1
ATOM 4642 N N . SER A 1 605 ? -26.519 -8.836 -40.384 1.00 72.75 605 SER A N 1
ATOM 4643 C CA . SER A 1 605 ? -25.541 -7.980 -39.700 1.00 72.75 605 SER A CA 1
ATOM 4644 C C . SER A 1 605 ? -25.452 -6.605 -40.360 1.00 72.75 605 SER A C 1
ATOM 4646 O O . SER A 1 605 ? -25.713 -6.474 -41.558 1.00 72.75 605 SER A O 1
ATOM 4648 N N . THR A 1 606 ? -25.111 -5.580 -39.580 1.00 68.44 606 THR A N 1
ATOM 4649 C CA . THR A 1 606 ? -24.924 -4.201 -40.062 1.00 68.44 606 THR A CA 1
ATOM 4650 C C . THR A 1 606 ? -23.917 -4.166 -41.213 1.00 68.44 606 THR A C 1
ATOM 4652 O O . THR A 1 606 ? -24.306 -3.860 -42.334 1.00 68.44 606 THR A O 1
ATOM 4655 N N . ASP A 1 607 ? -22.703 -4.682 -41.003 1.00 68.06 607 ASP A N 1
ATOM 4656 C CA . ASP A 1 607 ? -21.645 -4.766 -42.028 1.00 68.06 607 ASP A CA 1
ATOM 4657 C C . ASP A 1 607 ? -22.088 -5.533 -43.303 1.00 68.06 607 ASP A C 1
ATOM 4659 O O . ASP A 1 607 ? -21.786 -5.128 -44.427 1.00 68.06 607 ASP A O 1
ATOM 4663 N N . MET A 1 608 ? -22.889 -6.605 -43.189 1.00 73.62 608 MET A N 1
ATOM 4664 C CA . MET A 1 608 ? -23.465 -7.278 -44.372 1.00 73.62 608 MET A CA 1
ATOM 4665 C C . MET A 1 608 ? -24.535 -6.443 -45.085 1.00 73.62 608 MET A C 1
ATOM 4667 O O . MET A 1 608 ? -24.633 -6.504 -46.317 1.00 73.62 608 MET A O 1
ATOM 4671 N N . ARG A 1 609 ? -25.351 -5.685 -44.346 1.00 77.88 609 ARG A N 1
ATOM 4672 C CA . ARG A 1 609 ? -26.368 -4.786 -44.909 1.00 77.88 609 ARG A CA 1
ATOM 4673 C C . ARG A 1 609 ? -25.704 -3.619 -45.629 1.00 77.88 609 ARG A C 1
ATOM 4675 O O . ARG A 1 609 ? -26.053 -3.378 -46.782 1.00 77.88 609 ARG A O 1
ATOM 4682 N N . ASP A 1 610 ? -24.691 -3.014 -45.024 1.00 78.12 610 ASP A N 1
ATOM 4683 C CA . ASP A 1 610 ? -23.950 -1.876 -45.569 1.00 78.12 610 ASP A CA 1
ATOM 4684 C C . ASP A 1 610 ? -23.204 -2.276 -46.851 1.00 78.12 610 ASP A C 1
ATOM 4686 O O . ASP A 1 610 ? -23.381 -1.653 -47.900 1.00 78.12 610 ASP A O 1
ATOM 4690 N N . ARG A 1 611 ? -22.504 -3.422 -46.848 1.00 80.06 611 ARG A N 1
ATOM 4691 C CA . ARG A 1 611 ? -21.898 -4.002 -48.067 1.00 80.06 611 ARG A CA 1
ATOM 4692 C C . ARG A 1 611 ? -22.923 -4.334 -49.151 1.00 80.06 611 ARG A C 1
ATOM 4694 O O . ARG A 1 611 ? -22.627 -4.222 -50.343 1.00 80.06 611 ARG A O 1
ATOM 4701 N N . THR A 1 612 ? -24.124 -4.773 -48.772 1.00 81.50 612 THR A N 1
ATOM 4702 C CA . THR A 1 612 ? -25.203 -5.063 -49.732 1.00 81.50 612 THR A CA 1
ATOM 4703 C C . THR A 1 612 ? -25.777 -3.775 -50.322 1.00 81.50 612 THR A C 1
ATOM 4705 O O . THR A 1 612 ? -26.059 -3.724 -51.521 1.00 81.50 612 THR A O 1
ATOM 4708 N N . GLU A 1 613 ? -25.908 -2.722 -49.517 1.00 81.69 613 GLU A N 1
ATOM 4709 C CA . GLU A 1 613 ? -26.347 -1.403 -49.961 1.00 81.69 613 GLU A CA 1
ATOM 4710 C C . GLU A 1 613 ? -25.312 -0.741 -50.878 1.00 81.69 613 GLU A C 1
ATOM 4712 O O . GLU A 1 613 ? -25.677 -0.225 -51.935 1.00 81.69 613 GLU A O 1
ATOM 4717 N N . GLN A 1 614 ? -24.023 -0.832 -50.547 1.00 84.69 614 GLN A N 1
ATOM 4718 C CA . GLN A 1 614 ? -22.936 -0.316 -51.377 1.00 84.69 614 GLN A CA 1
ATOM 4719 C C . GLN A 1 614 ? -22.899 -1.005 -52.749 1.00 84.69 614 GLN A C 1
ATOM 4721 O O . GLN A 1 614 ? -22.968 -0.331 -53.775 1.00 84.69 614 GLN A O 1
ATOM 4726 N N . ARG A 1 615 ? -22.992 -2.343 -52.794 1.00 82.38 615 ARG A N 1
ATOM 4727 C CA . ARG A 1 615 ? -23.147 -3.092 -54.060 1.00 82.38 615 ARG A CA 1
ATOM 4728 C C . ARG A 1 615 ? -24.426 -2.742 -54.824 1.00 82.38 615 ARG A C 1
ATOM 4730 O O . ARG A 1 615 ? -24.467 -2.861 -56.049 1.00 82.38 615 ARG A O 1
ATOM 4737 N N . ARG A 1 616 ? -25.502 -2.341 -54.138 1.00 86.12 616 ARG A N 1
ATOM 4738 C CA . ARG A 1 616 ? -26.739 -1.872 -54.785 1.00 86.12 616 ARG A CA 1
ATOM 4739 C C . ARG A 1 616 ? -26.547 -0.486 -55.406 1.00 86.12 616 ARG A C 1
ATOM 4741 O O . ARG A 1 616 ? -27.010 -0.281 -56.526 1.00 86.12 616 ARG A O 1
ATOM 4748 N N . LYS A 1 617 ? -25.838 0.420 -54.724 1.00 84.50 617 LYS A N 1
ATOM 4749 C CA . LYS A 1 617 ? -25.435 1.740 -55.237 1.00 84.50 617 LYS A CA 1
ATOM 4750 C C . LYS A 1 617 ? -24.529 1.594 -56.469 1.00 84.50 617 LYS A C 1
ATOM 4752 O O . LYS A 1 617 ? -24.848 2.160 -57.509 1.00 84.50 617 LYS A O 1
ATOM 4757 N N . GLU A 1 618 ? -23.508 0.738 -56.413 1.00 81.38 618 GLU A N 1
ATOM 4758 C CA . GLU A 1 618 ? -22.614 0.414 -57.545 1.00 81.38 618 GLU A CA 1
ATOM 4759 C C . GLU A 1 618 ? -23.357 -0.169 -58.760 1.00 81.38 618 GLU A C 1
ATOM 4761 O O . GLU A 1 618 ? -23.084 0.180 -59.907 1.00 81.38 618 GLU A O 1
ATOM 4766 N N . ARG A 1 619 ? -24.346 -1.046 -58.544 1.00 81.69 619 ARG A N 1
ATOM 4767 C CA . ARG A 1 619 ? -25.182 -1.558 -59.645 1.00 81.69 619 ARG A CA 1
ATOM 4768 C C . ARG A 1 619 ? -26.075 -0.476 -60.246 1.00 81.69 619 ARG A C 1
ATOM 4770 O O . ARG A 1 619 ? -26.306 -0.501 -61.452 1.00 81.69 619 ARG A O 1
ATOM 4777 N N . ALA A 1 620 ? -26.571 0.459 -59.437 1.00 78.19 620 ALA A N 1
ATOM 4778 C CA . ALA A 1 620 ? -27.369 1.580 -59.921 1.00 78.19 620 ALA A CA 1
ATOM 4779 C C . ALA A 1 620 ? -26.522 2.551 -60.763 1.00 78.19 620 ALA A C 1
ATOM 4781 O O . ALA A 1 620 ? -26.945 2.913 -61.860 1.00 78.19 620 ALA A O 1
ATOM 4782 N N . THR A 1 621 ? -25.306 2.898 -60.323 1.00 75.75 621 THR A N 1
ATOM 4783 C CA . THR A 1 621 ? -24.388 3.743 -61.109 1.00 75.75 621 THR A CA 1
ATOM 4784 C C . THR A 1 621 ? -23.980 3.060 -62.416 1.00 75.75 621 THR A C 1
ATOM 4786 O O . THR A 1 621 ? -24.105 3.663 -63.481 1.00 75.75 621 THR A O 1
ATOM 4789 N N . MET A 1 622 ? -23.613 1.774 -62.386 1.00 68.44 622 MET A N 1
ATOM 4790 C CA . MET A 1 622 ? -23.296 1.009 -63.603 1.00 68.44 622 MET A CA 1
ATOM 4791 C C . MET A 1 622 ? -24.502 0.850 -64.546 1.00 68.44 622 MET A C 1
ATOM 4793 O O . MET A 1 622 ? -24.336 0.858 -65.766 1.00 68.44 622 MET A O 1
ATOM 4797 N N . SER A 1 623 ? -25.727 0.753 -64.015 1.00 68.44 623 SER A N 1
ATOM 4798 C CA . SER A 1 623 ? -26.952 0.760 -64.827 1.00 68.44 623 SER A CA 1
ATOM 4799 C C . SER A 1 623 ? -27.183 2.113 -65.505 1.00 68.44 623 SER A C 1
ATOM 4801 O O . SER A 1 623 ? -27.583 2.137 -66.668 1.00 68.44 623 SER A O 1
ATOM 4803 N N . HIS A 1 624 ? -26.900 3.227 -64.820 1.00 62.56 624 HIS A N 1
ATOM 4804 C CA . HIS A 1 624 ? -26.960 4.567 -65.410 1.00 62.56 624 HIS A CA 1
ATOM 4805 C C . HIS A 1 624 ? -25.942 4.744 -66.542 1.00 62.56 624 HIS A C 1
ATOM 4807 O O . HIS A 1 624 ? -26.327 5.196 -67.617 1.00 62.56 624 HIS A O 1
ATOM 4813 N N . TYR A 1 625 ? -24.692 4.297 -66.367 1.00 60.97 625 TYR A N 1
ATOM 4814 C CA . TYR A 1 625 ? -23.701 4.282 -67.455 1.00 60.97 625 TYR A CA 1
ATOM 4815 C C . TYR A 1 625 ? -24.180 3.472 -68.669 1.00 60.97 625 TYR A C 1
ATOM 4817 O O . TYR A 1 625 ? -24.034 3.910 -69.810 1.00 60.97 625 TYR A O 1
ATOM 4825 N N . LYS A 1 626 ? -24.804 2.311 -68.435 1.00 56.69 626 LYS A N 1
ATOM 4826 C CA . LYS A 1 626 ? -25.261 1.421 -69.512 1.00 56.69 626 LYS A CA 1
ATOM 4827 C C . LYS A 1 626 ? -26.478 1.948 -70.286 1.00 56.69 626 LYS A C 1
ATOM 4829 O O . LYS A 1 626 ? -26.633 1.592 -71.448 1.00 56.69 626 LYS A O 1
ATOM 4834 N N . HIS A 1 627 ? -27.316 2.785 -69.668 1.00 57.41 627 HIS A N 1
ATOM 4835 C CA . HIS A 1 627 ? -28.437 3.451 -70.347 1.00 57.41 627 HIS A CA 1
ATOM 4836 C C . HIS A 1 627 ? -28.036 4.798 -70.966 1.00 57.41 627 HIS A C 1
ATOM 4838 O O . HIS A 1 627 ? -28.549 5.134 -72.027 1.00 57.41 627 HIS A O 1
ATOM 4844 N N . GLY A 1 628 ? -27.088 5.534 -70.371 1.00 53.75 628 GLY A N 1
ATOM 4845 C CA . GLY A 1 628 ? -26.524 6.748 -70.974 1.00 53.75 628 GLY A CA 1
ATOM 4846 C C . GLY A 1 628 ? -25.794 6.454 -72.288 1.00 53.75 628 GLY A C 1
ATOM 4847 O O . GLY A 1 628 ? -26.073 7.082 -73.300 1.00 53.75 628 GLY A O 1
ATOM 4848 N N . SER A 1 629 ? -24.971 5.399 -72.315 1.00 51.19 629 SER A N 1
ATOM 4849 C CA . SER A 1 629 ? -24.234 4.961 -73.515 1.00 51.19 629 SER A CA 1
ATOM 4850 C C . SER A 1 629 ? -25.114 4.492 -74.690 1.00 51.19 629 SER A C 1
ATOM 4852 O O . SER A 1 629 ? -24.576 4.211 -75.760 1.00 51.19 629 SER A O 1
ATOM 4854 N N . LEU A 1 630 ? -26.430 4.353 -74.502 1.00 50.19 630 LEU A N 1
ATOM 4855 C CA . LEU A 1 630 ? -27.394 3.991 -75.549 1.00 50.19 630 LEU A CA 1
ATOM 4856 C C . LEU A 1 630 ? -28.214 5.189 -76.057 1.00 50.19 630 LEU A C 1
ATOM 4858 O O . LEU A 1 630 ? -28.959 5.029 -77.018 1.00 50.19 630 LEU A O 1
ATOM 4862 N N . ALA A 1 631 ? -28.078 6.369 -75.441 1.00 51.62 631 ALA A N 1
ATOM 4863 C CA . ALA A 1 631 ? -28.735 7.597 -75.889 1.00 51.62 631 ALA A CA 1
ATOM 4864 C C . ALA A 1 631 ? -27.918 8.368 -76.946 1.00 51.62 631 ALA A C 1
ATOM 4866 O O . ALA A 1 631 ? -28.502 9.093 -77.741 1.00 51.62 631 ALA A O 1
ATOM 4867 N N . ASP A 1 632 ? -26.597 8.164 -77.002 1.00 50.78 632 ASP A N 1
ATOM 4868 C CA . ASP A 1 632 ? -25.689 8.843 -77.946 1.00 50.78 632 ASP A CA 1
ATOM 4869 C C . ASP A 1 632 ? -25.563 8.132 -79.319 1.00 50.78 632 ASP A C 1
ATOM 4871 O O . ASP A 1 632 ? -24.684 8.458 -80.116 1.00 50.78 632 ASP A O 1
ATOM 4875 N N . TYR A 1 633 ? -26.420 7.140 -79.601 1.00 53.88 633 TYR A N 1
ATOM 4876 C CA . TYR A 1 633 ? -26.449 6.364 -80.856 1.00 53.88 633 TYR A CA 1
ATOM 4877 C C . TYR A 1 633 ? -27.890 6.097 -81.351 1.00 53.88 633 TYR A C 1
ATOM 4879 O O . TYR A 1 633 ? -28.227 4.975 -81.741 1.00 53.88 633 TYR A O 1
ATOM 4887 N N . ALA A 1 634 ? -28.742 7.128 -81.334 1.00 41.66 634 ALA A N 1
ATOM 4888 C CA . ALA A 1 634 ? -30.089 7.121 -81.920 1.00 41.66 634 ALA A CA 1
ATOM 4889 C C . ALA A 1 634 ? -30.375 8.429 -82.679 1.00 41.66 634 ALA A C 1
ATOM 4891 O O . ALA A 1 634 ? -30.121 9.503 -82.093 1.00 41.66 634 ALA A O 1
#